Protein 5MAL (pdb70)

CATH classification: 3.40.50.1110

Sequence (468 aa):
ATDYVALGDSYSSGVGAGSYDSSSGSCKRSTKSYPALWAASHTGTRFNFTACSGARTGDVLAKQLTPVNSGTDLVSITIGGNDAGFADTMTTCNLQGESACLARIAKARAYIQQTLPAQLDQVYDAIDSSRAPAAQQVVVLGYPRFYKLGGSCAVGLSEKSRAAINAAADDINAVTAKRAADHGFAFGDVNTTFAGHELCSGAPWLHSVTLPVENSYHPTANGQSKGYLPVLNSATATDYVALGDSYSSGVGAGSYDSSSGSCKRSTKSYPALWAASHTGTRFNFTACSGARTGDVLAKQLTPVNSGTDLVSITIGGNDAGFADTMTTCNLQGESACLARIAKARAYIQQTLPAQLDQVYDAIDSRAPAAQQVVVLGYPRFYKLGGSCAVGLSEKSRAAINAAADDINAVTAKRAADHGFAFGDVNTTFAGHELCSGAPWLHSVTLPVENSYHPTANGQSKGYLPVLNSAT

Solvent-accessible surface area: 18014 Å² total; per-residue (Å²): 62,56,29,1,1,0,0,0,1,7,15,0,0,0,1,8,7,24,59,65,66,112,86,1,15,7,1,84,40,0,74,91,0,0,0,13,41,15,15,93,74,55,132,60,25,153,64,59,30,26,0,7,12,28,3,115,2,38,27,0,64,47,44,2,2,116,26,3,75,92,42,3,66,9,0,0,0,0,4,0,3,21,9,4,9,20,60,59,2,13,90,23,5,54,79,113,37,77,94,31,0,58,64,35,4,59,139,1,71,39,57,0,92,136,63,0,31,65,44,0,38,98,0,0,77,18,0,56,90,102,2,99,85,14,68,6,0,1,1,1,5,0,77,4,4,94,69,75,42,127,33,114,40,78,6,38,71,138,1,20,34,17,6,10,25,2,3,61,22,0,14,57,23,5,30,145,47,0,70,97,35,71,19,38,54,6,57,0,15,102,34,0,58,42,44,18,9,29,26,75,42,68,20,3,43,37,73,39,138,94,58,57,22,20,4,20,0,27,42,60,0,0,40,102,0,0,25,47,7,0,58,94,26,99,69,51,30,1,3,0,0,0,2,6,20,0,0,0,2,9,9,26,58,77,66,107,100,8,37,93,22,65,42,1,80,94,0,0,0,14,42,1,9,88,75,48,137,63,26,144,65,67,29,28,0,20,38,40,3,118,2,42,36,0,66,86,138,2,7,112,27,1,71,96,33,2,56,3,0,0,0,0,2,0,5,22,15,3,10,22,65,78,2,13,73,16,10,44,145,118,45,70,94,33,0,47,62,35,4,56,132,2,92,56,58,0,102,150,52,0,34,54,64,0,36,87,0,0,66,20,0,54,90,104,2,100,77,16,74,5,0,0,2,1,10,0,83,4,8,64,58,55,44,117,23,112,54,84,23,33,133,127,0,14,37,20,0,9,30,2,0,54,19,0,14,54,15,5,32,153,45,0,68,98,33,65,9,1,24,2,59,0,19,22,22,1,27,28,44,23,6,24,20,89,51,59,34,4,43,40,94,49,149,72,112,83,18,24,7,26,0,27,44,72,0,0,27,106,0,0,26,25,2,0,31,16,16,84

Organism: Streptomyces rimosus (NCBI:txid1927)

Structure (mmCIF, N/CA/C/O backbone):
data_5MAL
#
_entry.id   5MAL
#
_cell.length_a   38.090
_cell.length_b   78.690
_cell.length_c   56.560
_cell.angle_alpha   90.000
_cell.angle_beta   104.490
_cell.angle_gamma   90.000
#
_symmetry.space_group_name_H-M   'P 1 21 1'
#
loop_
_entity.id
_entity.type
_entity.pdbx_description
1 polymer Lipase
2 water water
#
loop_
_atom_site.group_PDB
_atom_site.id
_atom_site.type_symbol
_atom_site.label_atom_id
_atom_site.label_alt_id
_atom_site.label_comp_id
_atom_site.label_asym_id
_atom_site.label_entity_id
_atom_site.label_seq_id
_atom_site.pdbx_PDB_ins_code
_atom_site.Cartn_x
_atom_site.Cartn_y
_atom_site.Cartn_z
_atom_site.occupancy
_atom_site.B_iso_or_equiv
_atom_site.auth_seq_id
_atom_site.auth_comp_id
_atom_site.auth_asym_id
_atom_site.auth_atom_id
_atom_site.pdbx_PDB_model_num
ATOM 1 N N . ALA A 1 1 ? -42.423 -7.084 16.726 1.00 34.43 1 ALA A N 1
ATOM 2 C CA . ALA A 1 1 ? -41.433 -6.124 16.254 1.00 42.25 1 ALA A CA 1
ATOM 3 C C . ALA A 1 1 ? -40.045 -6.713 16.440 1.00 43.20 1 ALA A C 1
ATOM 4 O O . ALA A 1 1 ? -39.681 -7.653 15.734 1.00 50.04 1 ALA A O 1
ATOM 6 N N . THR A 1 2 ? -39.279 -6.094 17.343 1.00 40.90 2 THR A N 1
ATOM 7 C CA . THR A 1 2 ? -38.207 -6.726 18.120 1.00 30.72 2 THR A CA 1
ATOM 8 C C . THR A 1 2 ? -37.462 -5.750 18.995 1.00 17.37 2 THR A C 1
ATOM 9 O O . THR A 1 2 ? -38.089 -5.083 19.809 1.00 20.93 2 THR A O 1
ATOM 13 N N . ASP A 1 3 ? -36.133 -5.732 18.894 1.00 16.69 3 ASP A N 1
ATOM 14 C CA . ASP A 1 3 ? -35.331 -5.059 19.910 1.00 10.85 3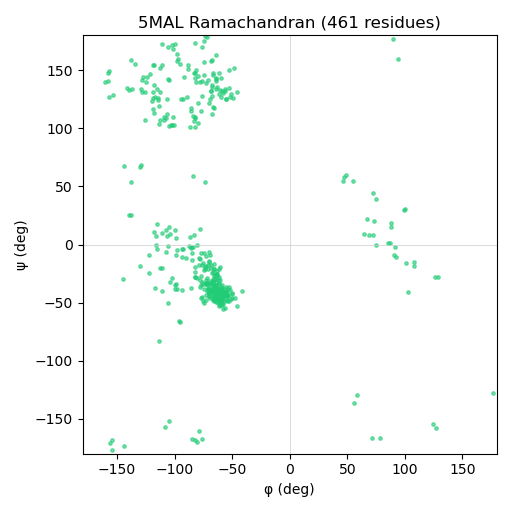 ASP A CA 1
ATOM 15 C C . ASP A 1 3 ? -35.268 -3.585 19.612 1.00 11.88 3 ASP A C 1
ATOM 16 O O . ASP A 1 3 ? -34.581 -3.151 18.702 1.00 11.60 3 ASP A O 1
ATOM 21 N N . TYR A 1 4 ? -36.009 -2.842 20.413 1.00 8.10 4 TYR A N 1
ATOM 22 C CA . TYR A 1 4 ? -36.158 -1.409 20.272 1.00 8.16 4 TYR A CA 1
ATOM 23 C C . TYR A 1 4 ? -35.508 -0.752 21.475 1.00 9.44 4 TYR A C 1
ATOM 24 O O . TYR A 1 4 ? -35.895 -1.015 22.613 1.00 9.82 4 TYR A O 1
ATOM 33 N N . VAL A 1 5 ? -34.494 0.070 21.237 1.00 8.01 5 VAL A N 1
ATOM 34 C CA . VAL A 1 5 ? -33.974 0.891 22.325 1.00 8.83 5 VAL A CA 1
ATOM 35 C C . VAL A 1 5 ? -34.396 2.331 22.122 1.00 9.51 5 VAL A C 1
ATOM 36 O O . VAL A 1 5 ? -34.131 2.924 21.074 1.00 8.04 5 VAL A O 1
ATOM 40 N N . ALA A 1 6 ? -35.045 2.892 23.133 1.00 9.01 6 ALA A N 1
ATOM 41 C CA . ALA A 1 6 ? -35.475 4.280 23.063 1.00 4.79 6 ALA A CA 1
ATOM 42 C C . ALA A 1 6 ? -34.640 5.125 24.010 1.00 7.60 6 ALA A C 1
ATOM 43 O O . ALA A 1 6 ? -34.754 5.025 25.227 1.00 7.25 6 ALA A O 1
ATOM 45 N N . LEU A 1 7 ? -33.800 5.957 23.411 1.00 6.44 7 LEU A N 1
ATOM 46 C CA . LEU A 1 7 ? -32.868 6.825 24.116 1.00 8.07 7 LEU A CA 1
ATOM 47 C C . LEU A 1 7 ? -33.371 8.239 24.175 1.00 7.78 7 LEU A C 1
ATOM 48 O O . LEU A 1 7 ? -34.280 8.618 23.443 1.00 9.04 7 LEU A O 1
ATOM 53 N N . GLY A 1 8 ? -32.723 9.041 25.003 1.00 6.83 8 GLY A N 1
ATOM 54 C CA . GLY A 1 8 ? -32.909 10.466 24.898 1.00 8.57 8 GLY A CA 1
ATOM 55 C C . GLY A 1 8 ? -33.306 11.160 26.169 1.00 10.78 8 GLY A C 1
ATOM 56 O O . GLY A 1 8 ? -33.069 10.649 27.274 1.00 8.53 8 GLY A O 1
ATOM 57 N N . ASP A 1 9 ? -33.907 12.339 25.997 1.00 8.38 9 ASP A N 1
ATOM 58 C CA . ASP A 1 9 ? -34.239 13.201 27.117 1.00 8.77 9 ASP A CA 1
ATOM 59 C C . ASP A 1 9 ? -35.723 13.140 27.390 1.00 7.70 9 ASP A C 1
ATOM 60 O O . ASP A 1 9 ? -36.359 12.142 27.101 1.00 8.54 9 ASP A O 1
ATOM 65 N N . SER A 1 10 ? -36.267 14.220 27.932 1.00 7.46 10 SER A N 1
ATOM 66 C CA . SER A 1 10 ? -37.617 14.203 28.450 1.00 8.35 10 SER A CA 1
ATOM 67 C C . SER A 1 10 ? -38.645 14.179 27.329 1.00 9.16 10 SER A C 1
ATOM 68 O O . SER A 1 10 ? -39.797 13.811 27.551 1.00 8.64 10 SER A O 1
ATOM 71 N N . TYR A 1 11 ? -38.247 14.602 26.131 1.00 7.43 11 TYR A N 1
ATOM 72 C CA . TYR A 1 11 ? -39.201 14.574 25.013 1.00 6.17 11 TYR A CA 1
ATOM 73 C C . TYR A 1 11 ? -39.407 13.145 24.551 1.00 7.57 11 TYR A C 1
ATOM 74 O O . TYR A 1 11 ? -40.397 12.833 23.880 1.00 7.67 11 TYR A O 1
ATOM 83 N N . SER A 1 12 ? -38.461 12.281 24.899 1.00 6.47 12 SER A N 1
ATOM 84 C CA . SER A 1 12 ? -38.581 10.877 24.545 1.00 6.49 12 SER A CA 1
ATOM 85 C C . SER A 1 12 ? -39.120 10.099 25.721 1.00 5.63 12 SER A C 1
ATOM 86 O O . SER A 1 12 ? -39.885 9.162 25.537 1.00 8.69 12 SER A O 1
ATOM 89 N N . SER A 1 13 ? -38.693 10.459 26.926 1.00 7.80 13 SER A N 1
ATOM 90 C CA . SER A 1 13 ? -39.193 9.754 28.106 1.00 8.69 13 SER A CA 1
ATOM 91 C C . SER A 1 13 ? -40.669 10.059 28.276 1.00 6.83 13 SER A C 1
ATOM 92 O O . SER A 1 13 ? -41.429 9.211 28.725 1.00 8.05 13 SER A O 1
ATOM 95 N N . GLY A 1 14 ? -41.070 11.268 27.905 1.00 8.44 14 GLY A N 1
ATOM 96 C CA . GLY A 1 14 ? -42.474 11.633 27.939 1.00 7.57 14 GLY A CA 1
ATOM 97 C C . GLY A 1 14 ? -42.890 12.427 29.160 1.00 10.22 14 GLY A C 1
ATOM 98 O O . GLY A 1 14 ? -44.025 12.332 29.601 1.00 10.10 14 GLY A O 1
ATOM 99 N N . VAL A 1 15 ? -41.969 13.196 29.720 1.00 9.94 15 VAL A N 1
ATOM 100 C CA . VAL A 1 15 ? -42.326 14.167 30.746 1.00 11.62 15 VAL A CA 1
ATOM 101 C C . VAL A 1 15 ? -43.463 15.008 30.198 1.00 11.36 15 VAL A C 1
ATOM 102 O O . VAL A 1 15 ? -43.373 15.510 29.086 1.00 11.87 15 VAL A O 1
ATOM 106 N N . GLY A 1 16 ? -44.554 15.110 30.951 1.00 12.82 16 GLY A N 1
ATOM 107 C CA . GLY A 1 16 ? -45.714 15.847 30.479 1.00 12.34 16 GLY A CA 1
ATOM 108 C C . GLY A 1 16 ? -46.851 15.008 29.926 1.00 13.77 16 GLY A C 1
ATOM 109 O O . GLY A 1 16 ? -47.975 15.506 29.778 1.00 11.91 16 GLY A O 1
ATOM 110 N N . ALA A 1 17 ? -46.580 13.737 29.625 1.00 10.87 17 ALA A N 1
ATOM 111 C CA . ALA A 1 17 ? -47.604 12.869 29.060 1.00 14.13 17 ALA A CA 1
ATOM 112 C C . ALA A 1 17 ? -48.239 11.978 30.118 1.00 10.95 17 ALA A C 1
ATOM 113 O O . ALA A 1 17 ? -49.225 11.301 29.844 1.00 18.43 17 ALA A O 1
ATOM 115 N N . GLY A 1 18 ? -47.664 11.977 31.318 1.00 12.97 18 GLY A N 1
ATOM 116 C CA . GLY A 1 18 ? -48.240 11.269 32.449 1.00 17.88 18 GLY A CA 1
ATOM 117 C C . GLY A 1 18 ? -48.011 9.774 32.466 1.00 17.79 18 GLY A C 1
ATOM 118 O O . GLY A 1 18 ? -47.170 9.263 31.734 1.00 15.55 18 GLY A O 1
ATOM 119 N N . SER A 1 19 ? -48.753 9.075 33.324 1.00 10.95 19 SER A N 1
ATOM 120 C CA . SER A 1 19 ? -48.697 7.610 33.380 1.00 13.46 19 SER A CA 1
ATOM 121 C C . SER A 1 19 ? -47.258 7.080 33.386 1.00 18.41 19 SER A C 1
ATOM 122 O O . SER A 1 19 ? -46.886 6.272 32.536 1.00 17.47 19 SER A O 1
ATOM 125 N N . TYR A 1 20 ? -46.454 7.551 34.335 1.00 16.60 20 TYR A N 1
ATOM 126 C CA . TYR A 1 20 ? -45.040 7.177 34.373 1.00 14.89 20 TYR A CA 1
ATOM 127 C C . TYR A 1 20 ? -44.806 5.807 34.971 1.00 17.71 20 TYR A C 1
ATOM 128 O O . TYR A 1 20 ? -45.513 5.365 35.878 1.00 16.87 20 TYR A O 1
ATOM 137 N N . ASP A 1 21 ? -43.808 5.128 34.429 1.00 17.07 21 ASP A N 1
ATOM 138 C CA . ASP A 1 21 ? -43.342 3.881 34.999 1.00 19.00 21 ASP A CA 1
ATOM 139 C C . ASP A 1 21 ? -42.663 4.200 36.330 1.00 18.96 21 ASP A C 1
ATOM 140 O O . ASP A 1 21 ? -41.774 5.044 36.384 1.00 23.18 21 ASP A O 1
ATOM 145 N N . SER A 1 22 ? -43.090 3.558 37.414 1.00 22.09 22 SER A N 1
ATOM 146 C CA . SER A 1 22 ? -42.529 3.924 38.713 1.00 21.33 22 SER A CA 1
ATOM 147 C C . SER A 1 22 ? -41.042 3.574 38.828 1.00 27.71 22 SER A C 1
ATOM 148 O O . SER A 1 22 ? -40.290 4.287 39.491 1.00 29.96 22 SER A O 1
ATOM 151 N N . SER A 1 23 ? -40.608 2.507 38.159 1.00 21.50 23 SER A N 1
ATOM 152 C CA . SER A 1 23 ? -39.211 2.068 38.261 1.00 25.94 23 SER A CA 1
ATOM 153 C C . SER A 1 23 ? -38.212 2.998 37.567 1.00 26.70 23 SER A C 1
ATOM 154 O O . SER A 1 23 ? -37.007 2.935 37.828 1.00 25.29 23 SER A O 1
ATOM 157 N N . SER A 1 24 ? -38.696 3.855 36.679 1.00 20.08 24 SER A N 1
ATOM 158 C CA . SER A 1 24 ? -37.793 4.728 35.931 1.00 18.33 24 SER A CA 1
ATOM 159 C C . SER A 1 24 ? -37.265 5.861 36.808 1.00 14.27 24 SER A C 1
ATOM 160 O O . SER A 1 24 ? -36.392 6.606 36.408 1.00 14.73 24 SER A O 1
ATOM 163 N N . GLY A 1 25 ? -37.795 5.978 38.016 1.00 21.80 25 GLY A N 1
ATOM 164 C CA . GLY A 1 25 ? -37.359 7.028 38.914 1.00 16.29 25 GLY A CA 1
ATOM 165 C C . GLY A 1 25 ? -37.509 8.398 38.291 1.00 18.09 25 GLY A C 1
ATOM 166 O O . GLY A 1 25 ? -38.506 8.703 37.631 1.00 21.72 25 GLY A O 1
ATOM 167 N N . SER A 1 26 ? -36.488 9.220 38.460 1.00 13.97 26 SER A N 1
ATOM 168 C CA . SER A 1 26 ? -36.548 10.590 37.993 1.00 16.41 26 SER A CA 1
ATOM 169 C C . SER A 1 26 ? -36.514 10.680 36.466 1.00 22.07 26 SER A C 1
ATOM 170 O O . SER A 1 26 ? -36.667 11.761 35.907 1.00 22.03 26 SER A O 1
ATOM 173 N N . CYS A 1 27 ? -36.310 9.551 35.794 1.00 20.97 27 CYS A N 1
ATOM 174 C CA . CYS A 1 27 ? -36.290 9.553 34.335 1.00 17.80 27 CYS A CA 1
ATOM 175 C C . CYS A 1 27 ? -37.651 9.923 33.767 1.00 14.02 27 CYS A C 1
ATOM 176 O O . CYS A 1 27 ? -37.733 10.445 32.661 1.00 15.00 27 CYS A O 1
ATOM 179 N N . LYS A 1 28 ? -38.711 9.654 34.535 1.00 12.13 28 LYS A N 1
ATOM 180 C CA . LYS A 1 28 ? -40.065 10.004 34.151 1.00 14.19 28 LYS A CA 1
ATOM 181 C C . LYS A 1 28 ? -40.401 9.420 32.783 1.00 16.11 28 LYS A C 1
ATOM 182 O O . LYS A 1 28 ? -40.777 10.133 31.867 1.00 11.82 28 LYS A O 1
ATOM 188 N N . ARG A 1 29 ? -40.231 8.114 32.646 1.00 13.46 29 ARG A N 1
ATOM 189 C CA . ARG A 1 29 ? -40.621 7.437 31.420 1.00 12.21 29 ARG A CA 1
ATOM 190 C C . ARG A 1 29 ? -42.106 7.122 31.417 1.00 14.89 29 ARG A C 1
ATOM 191 O O . ARG A 1 29 ? -42.580 6.234 32.125 1.00 16.27 29 ARG A O 1
ATOM 199 N N . SER A 1 30 ? -42.819 7.860 30.580 1.00 10.97 30 SER A N 1
ATOM 200 C CA . SER A 1 30 ? -44.257 7.766 30.473 1.00 12.64 30 SER A CA 1
ATOM 201 C C . SER A 1 30 ? -44.704 6.604 29.609 1.00 15.52 30 SER A C 1
ATOM 202 O O . SER A 1 30 ? -44.112 6.354 28.562 1.00 12.53 30 SER A O 1
ATOM 205 N N . THR A 1 31 ? -45.763 5.909 30.017 1.00 11.30 31 THR A N 1
ATOM 206 C CA . THR A 1 31 ? -46.337 4.879 29.159 1.00 10.29 31 THR A CA 1
ATOM 207 C C . THR A 1 31 ? -47.087 5.504 27.985 1.00 11.36 31 THR A C 1
ATOM 208 O O . THR A 1 31 ? -47.481 4.803 27.043 1.00 13.44 31 THR A O 1
ATOM 212 N N . LYS A 1 32 ? -47.278 6.820 28.036 1.00 8.89 32 LYS A N 1
ATOM 213 C CA . LYS A 1 32 ? -47.913 7.528 26.934 1.00 11.53 32 LYS A CA 1
ATOM 214 C C . LYS A 1 32 ? -46.891 8.301 26.107 1.00 12.79 32 LYS A C 1
ATOM 215 O O . LYS A 1 32 ? -47.254 9.086 25.234 1.00 10.63 32 LYS A O 1
ATOM 221 N N . SER A 1 33 ? -45.615 8.071 26.386 1.00 10.89 33 SER A N 1
ATOM 222 C CA . SER A 1 33 ? -44.533 8.608 25.558 1.00 7.85 33 SER A CA 1
ATOM 223 C C . SER A 1 33 ? -44.521 7.940 24.191 1.00 9.81 33 SER A C 1
ATOM 224 O O . SER A 1 33 ? -45.011 6.814 24.047 1.00 11.25 33 SER A O 1
ATOM 227 N N . TYR A 1 34 ? -43.936 8.580 23.178 1.00 5.93 34 TYR A N 1
ATOM 228 C CA . TYR A 1 34 ? -44.027 7.931 21.870 1.00 8.35 34 TYR A CA 1
ATOM 229 C C . TYR A 1 34 ? -43.289 6.574 21.861 1.00 6.75 34 TYR A C 1
ATOM 230 O O . TYR A 1 34 ? -43.764 5.648 21.229 1.00 8.96 34 TYR A O 1
ATOM 239 N N . PRO A 1 35 ? -42.155 6.426 22.596 1.00 8.24 35 PRO A N 1
ATOM 240 C CA . PRO A 1 35 ? -41.587 5.078 22.522 1.00 7.88 35 PRO A CA 1
ATOM 241 C C . PRO A 1 35 ? -42.460 4.020 23.169 1.00 8.08 35 PRO A C 1
ATOM 242 O O . PRO A 1 35 ? -42.578 2.930 22.627 1.00 8.11 35 PRO A O 1
ATOM 246 N N . ALA A 1 36 ? -43.062 4.335 24.306 1.00 8.23 36 ALA A N 1
ATOM 247 C CA . ALA A 1 36 ? -43.920 3.365 24.972 1.00 9.94 36 ALA A CA 1
ATOM 248 C C . ALA A 1 36 ? -45.148 3.059 24.111 1.00 10.08 36 ALA A C 1
ATOM 249 O O . ALA A 1 36 ? -45.578 1.911 24.010 1.00 10.92 36 ALA A O 1
ATOM 251 N N . LEU A 1 37 ? -45.713 4.085 23.483 1.00 9.27 37 LEU A N 1
ATOM 252 C CA . LEU A 1 37 ? -46.837 3.872 22.578 1.00 11.24 37 LEU A CA 1
ATOM 253 C C . LEU A 1 37 ? -46.443 3.010 21.382 1.00 12.80 37 LEU A C 1
ATOM 254 O O . LEU A 1 37 ? -47.213 2.152 20.925 1.00 11.79 37 LEU A O 1
ATOM 259 N N . TRP A 1 38 ? -45.253 3.257 20.853 1.00 8.99 38 TRP A N 1
ATOM 260 C CA . TRP A 1 38 ? -44.770 2.460 19.748 1.00 10.09 38 TRP A CA 1
ATOM 261 C C . TRP A 1 38 ? -44.629 1.005 20.184 1.00 10.52 38 TRP A C 1
ATOM 262 O O . TRP A 1 38 ? -45.106 0.104 19.510 1.00 12.21 38 TRP A O 1
ATOM 273 N N . ALA A 1 39 ? -43.988 0.773 21.322 1.00 8.91 39 ALA A N 1
ATOM 274 C CA . ALA A 1 39 ? -43.740 -0.596 21.741 1.00 10.42 39 ALA A CA 1
ATOM 275 C C . ALA A 1 39 ? -45.078 -1.302 21.989 1.00 13.31 39 ALA A C 1
ATOM 276 O O . ALA A 1 39 ? -45.267 -2.457 21.594 1.00 15.66 39 ALA A O 1
ATOM 278 N N . ALA A 1 40 ? -46.021 -0.578 22.584 1.00 13.36 40 ALA A N 1
ATOM 279 C CA . ALA A 1 40 ? -47.311 -1.159 22.946 1.00 18.05 40 ALA A CA 1
ATOM 280 C C . ALA A 1 40 ? -48.179 -1.473 21.729 1.00 21.57 40 ALA A C 1
ATOM 281 O O . ALA A 1 40 ? -49.168 -2.199 21.842 1.00 25.01 40 ALA A O 1
ATOM 283 N N . SER A 1 41 ? -47.811 -0.933 20.573 1.00 11.80 41 SER A N 1
ATOM 284 C CA . SER A 1 41 ? -48.612 -1.107 19.364 1.00 16.40 41 SER A CA 1
ATOM 285 C C . SER A 1 41 ? -47.868 -1.882 18.287 1.00 17.59 41 SER A C 1
ATOM 286 O O . SER A 1 41 ? -48.342 -2.003 17.160 1.00 19.03 41 SER A O 1
ATOM 289 N N . HIS A 1 42 ? -46.698 -2.404 18.636 1.00 16.19 42 HIS A N 1
ATOM 290 C CA . HIS A 1 42 ? -45.966 -3.280 17.734 1.00 19.53 42 HIS A CA 1
ATOM 291 C C . HIS A 1 42 ? -45.668 -4.581 18.452 1.00 19.09 42 HIS A C 1
ATOM 292 O O . HIS A 1 42 ? -44.829 -4.637 19.349 1.00 17.93 42 HIS A O 1
ATOM 299 N N . THR A 1 43 ? -46.385 -5.624 18.053 1.00 21.52 43 THR A N 1
ATOM 300 C CA . THR A 1 43 ? -46.419 -6.861 18.810 1.00 15.16 43 THR A CA 1
ATOM 301 C C . THR A 1 43 ? -45.042 -7.487 18.917 1.00 18.95 43 THR A C 1
ATOM 302 O O . THR A 1 43 ? -44.336 -7.620 17.922 1.00 22.39 43 THR A O 1
ATOM 306 N N . GLY A 1 44 ? -44.646 -7.827 20.141 1.00 16.49 44 GLY A N 1
ATOM 307 C CA . GLY A 1 44 ? -43.405 -8.549 20.352 1.00 23.41 44 GLY A CA 1
ATOM 308 C C . GLY A 1 44 ? -42.184 -7.665 20.511 1.00 21.94 44 GLY A C 1
ATOM 309 O O . GLY A 1 44 ? -41.058 -8.143 20.436 1.00 19.25 44 GLY A O 1
ATOM 310 N N . THR A 1 45 ? -42.404 -6.376 20.743 1.00 17.62 45 THR A N 1
ATOM 311 C CA . THR A 1 45 ? -41.298 -5.453 20.944 1.00 18.17 45 THR A CA 1
ATOM 312 C C . THR A 1 45 ? -40.556 -5.752 22.232 1.00 15.17 45 THR A C 1
ATOM 313 O O . THR A 1 45 ? -41.127 -5.694 23.317 1.00 17.88 45 THR A O 1
ATOM 317 N N . ARG A 1 46 ? -39.283 -6.090 22.104 1.00 10.42 46 ARG A N 1
ATOM 318 C CA . ARG A 1 46 ? -38.407 -6.137 23.260 1.00 12.87 46 ARG A CA 1
ATOM 319 C C . ARG A 1 46 ? -37.961 -4.701 23.480 1.00 12.08 46 ARG A C 1
ATOM 320 O O . ARG A 1 46 ? -37.090 -4.189 22.783 1.00 13.73 46 ARG A O 1
ATOM 328 N N . PHE A 1 47 ? -38.598 -4.059 24.445 1.00 11.93 47 PHE A N 1
ATOM 329 C CA . PHE A 1 47 ? -38.559 -2.615 24.589 1.00 12.57 47 PHE A CA 1
ATOM 330 C C . PHE A 1 47 ? -37.610 -2.165 25.696 1.00 12.71 47 PHE A C 1
ATOM 331 O O . PHE A 1 47 ? -37.925 -2.235 26.882 1.00 15.47 47 PHE A O 1
ATOM 339 N N . ASN A 1 48 ? -36.442 -1.686 25.300 1.00 11.94 48 ASN A N 1
ATOM 340 C CA . ASN A 1 48 ? -35.496 -1.151 26.261 1.00 11.24 48 ASN A CA 1
ATOM 341 C C . ASN A 1 48 ? -35.540 0.371 26.278 1.00 12.16 48 ASN A C 1
ATOM 342 O O . ASN A 1 48 ? -34.992 1.039 25.400 1.00 9.95 48 ASN A O 1
ATOM 347 N N . PHE A 1 49 ? -36.200 0.897 27.302 1.00 7.63 49 PHE A N 1
ATOM 348 C CA . PHE A 1 49 ? -36.528 2.306 27.364 1.00 7.55 49 PHE A CA 1
ATOM 349 C C . PHE A 1 49 ? -35.604 2.971 28.355 1.00 10.41 49 PHE A C 1
ATOM 350 O O . PHE A 1 49 ? -35.812 2.841 29.563 1.00 10.86 49 PHE A O 1
ATOM 358 N N . THR A 1 50 ? -34.585 3.661 27.855 1.00 7.85 50 THR A N 1
ATOM 359 C CA . THR A 1 50 ? -33.576 4.238 28.735 1.00 10.18 50 THR A CA 1
ATOM 360 C C . THR A 1 50 ? -33.557 5.768 28.677 1.00 12.56 50 THR A C 1
ATOM 361 O O . THR A 1 50 ? -32.773 6.413 29.367 1.00 11.19 50 THR A O 1
ATOM 365 N N . ALA A 1 51 ? -34.420 6.347 27.852 1.00 10.29 51 ALA A N 1
ATOM 366 C CA . ALA A 1 51 ? -34.563 7.795 27.809 1.00 10.01 51 ALA A CA 1
ATOM 367 C C . ALA A 1 51 ? -34.816 8.328 29.212 1.00 9.16 51 ALA A C 1
ATOM 368 O O . ALA A 1 51 ? -35.405 7.641 30.045 1.00 10.01 51 ALA A O 1
ATOM 370 N N . CYS A 1 52 ? -34.389 9.550 29.476 1.00 10.02 52 CYS A N 1
ATOM 371 C CA . CYS A 1 52 ? -34.419 10.029 30.845 1.00 16.23 52 CYS A CA 1
ATOM 372 C C . CYS A 1 52 ? -34.537 11.534 30.900 1.00 10.57 52 CYS A C 1
ATOM 373 O O . CYS A 1 52 ? -33.792 12.252 30.251 1.00 11.78 52 CYS A O 1
ATOM 376 N N . SER A 1 53 ? -35.502 12.010 31.669 1.00 12.52 53 SER A N 1
ATOM 377 C CA . SER A 1 53 ? -35.657 13.441 31.852 1.00 12.24 53 SER A CA 1
ATOM 378 C C . SER A 1 53 ? -34.337 14.056 32.294 1.00 12.33 53 SER A C 1
ATOM 379 O O . SER A 1 53 ? -33.647 13.506 33.160 1.00 19.57 53 SER A O 1
ATOM 382 N N . GLY A 1 54 ? -33.974 15.172 31.682 1.00 12.14 54 GLY A N 1
ATOM 383 C CA . GLY A 1 54 ? -32.774 15.886 32.070 1.00 20.36 54 GLY A CA 1
ATOM 384 C C . GLY A 1 54 ? -31.530 15.459 31.322 1.00 19.41 54 GLY A C 1
ATOM 385 O O . GLY A 1 54 ? -30.486 16.103 31.446 1.00 19.42 54 GLY A O 1
ATOM 386 N N . ALA A 1 55 ? -31.638 14.379 30.548 1.00 11.10 55 ALA A N 1
ATOM 387 C CA . ALA A 1 55 ? -30.476 13.822 29.866 1.00 13.65 55 ALA A CA 1
ATOM 388 C C . ALA A 1 55 ? -29.816 14.774 28.890 1.00 16.55 55 ALA A C 1
ATOM 389 O O . ALA A 1 55 ? -30.466 15.422 28.063 1.00 13.63 55 ALA A O 1
ATOM 391 N N . ARG A 1 56 ? -28.493 14.838 29.001 1.00 12.61 56 ARG A N 1
ATOM 392 C CA . ARG A 1 56 ? -27.646 15.448 27.996 1.00 11.70 56 ARG A CA 1
ATOM 393 C C . ARG A 1 56 ? -27.019 14.324 27.206 1.00 13.66 56 ARG A C 1
ATOM 394 O O . ARG A 1 56 ? -27.125 13.163 27.606 1.00 15.72 56 ARG A O 1
ATOM 402 N N . THR A 1 57 ? -26.335 14.667 26.117 1.00 13.85 57 THR A N 1
ATOM 403 C CA . THR A 1 57 ? -25.612 13.673 25.331 1.00 16.20 57 THR A CA 1
ATOM 404 C C . THR A 1 57 ? -24.675 12.843 26.217 1.00 17.72 57 THR A C 1
ATOM 405 O O . THR A 1 57 ? -24.523 11.644 26.005 1.00 16.11 57 THR A O 1
ATOM 409 N N . GLY A 1 58 ? -24.073 13.489 27.213 1.00 14.28 58 GLY A N 1
ATOM 410 C CA . GLY A 1 58 ? -23.162 12.824 28.133 1.00 14.17 58 GLY A CA 1
ATOM 411 C C . GLY A 1 58 ? -23.861 11.803 29.009 1.00 20.39 58 GLY A C 1
ATOM 412 O O . GLY A 1 58 ? -23.296 10.770 29.375 1.00 17.09 58 GLY A O 1
ATOM 413 N N . ASP A 1 59 ? -25.109 12.095 29.348 1.00 17.90 59 ASP A N 1
ATOM 414 C CA . ASP A 1 59 ? -25.915 11.181 30.138 1.00 17.02 59 ASP A CA 1
ATOM 415 C C . ASP A 1 59 ? -26.329 9.991 29.291 1.00 16.03 59 ASP A C 1
ATOM 416 O O . ASP A 1 59 ? -26.442 8.875 29.789 1.00 16.17 59 ASP A O 1
ATOM 421 N N . VAL A 1 60 ? -26.556 10.235 28.006 1.00 14.47 60 VAL A N 1
ATOM 422 C CA . VAL A 1 60 ? -26.885 9.143 27.109 1.00 15.15 60 VAL A CA 1
ATOM 423 C C . VAL A 1 60 ? -25.694 8.182 27.076 1.00 13.09 60 VAL A C 1
ATOM 424 O O . VAL A 1 60 ? -25.859 6.964 27.190 1.00 17.10 60 VAL A O 1
ATOM 428 N N . LEU A 1 61 ? -24.497 8.746 26.975 1.00 13.99 61 LEU A N 1
ATOM 429 C CA . LEU A 1 61 ? -23.268 7.945 26.949 1.00 16.77 61 LEU A CA 1
ATOM 430 C C . LEU A 1 61 ? -23.045 7.183 28.256 1.00 20.21 61 LEU A C 1
ATOM 431 O O . LEU A 1 61 ? -22.661 6.013 28.249 1.00 19.93 61 LEU A O 1
ATOM 436 N N . ALA A 1 62 ? -23.313 7.838 29.380 1.00 19.80 62 ALA A N 1
ATOM 437 C CA . ALA A 1 62 ? -23.013 7.252 30.686 1.00 19.45 62 ALA A CA 1
ATOM 438 C C . ALA A 1 62 ? -24.066 6.280 31.212 1.00 23.32 62 ALA A C 1
ATOM 439 O O . ALA A 1 62 ? -23.743 5.383 31.981 1.00 22.80 62 ALA A O 1
ATOM 441 N N . LYS A 1 63 ? -25.324 6.459 30.820 1.00 19.27 63 LYS A N 1
ATOM 442 C CA . LYS A 1 63 ? -26.403 5.764 31.503 1.00 18.75 63 LYS A CA 1
ATOM 443 C C . LYS A 1 63 ? -27.365 5.033 30.573 1.00 22.99 63 LYS A C 1
ATOM 444 O O . LYS A 1 63 ? -28.116 4.175 31.037 1.00 27.53 63 LYS A O 1
ATOM 450 N N . GLN A 1 64 ? -27.370 5.382 29.285 1.00 13.99 64 GLN A N 1
ATOM 451 C CA . GLN A 1 64 ? -28.481 4.967 28.410 1.00 12.78 64 GLN A CA 1
ATOM 452 C C . GLN A 1 64 ? -28.164 3.960 27.308 1.00 14.72 64 GLN A C 1
ATOM 453 O O . GLN A 1 64 ? -29.073 3.321 26.774 1.00 11.88 64 GLN A O 1
ATOM 459 N N . LEU A 1 65 ? -26.899 3.830 26.934 1.00 16.29 65 LEU A N 1
ATOM 460 C CA . LEU A 1 65 ? -26.587 2.987 25.783 1.00 11.91 65 LEU A CA 1
ATOM 461 C C . LEU A 1 65 ? -26.427 1.513 26.143 1.00 11.85 65 LEU A C 1
ATOM 462 O O . LEU A 1 65 ? -26.218 0.679 25.262 1.00 16.35 65 LEU A O 1
ATOM 467 N N . THR A 1 66 ? -26.545 1.186 27.426 1.00 13.96 66 THR A N 1
ATOM 468 C CA . THR A 1 66 ? -26.314 -0.182 27.890 1.00 14.80 66 THR A CA 1
ATOM 469 C C . THR A 1 66 ? -27.021 -1.284 27.064 1.00 19.86 66 THR A C 1
ATOM 470 O O . THR A 1 66 ? -26.379 -2.270 26.689 1.00 15.46 66 THR A O 1
ATOM 474 N N . PRO A 1 67 ? -28.319 -1.113 26.741 1.00 12.77 67 PRO A N 1
ATOM 475 C CA . PRO A 1 67 ? -28.978 -2.177 25.971 1.00 10.03 67 PRO A CA 1
ATOM 476 C C . PRO A 1 67 ? -28.817 -2.068 24.456 1.00 13.96 67 PRO A C 1
ATOM 477 O O . PRO A 1 67 ? -29.444 -2.834 23.713 1.00 12.91 67 PRO A O 1
ATOM 481 N N . VAL A 1 68 ? -28.010 -1.120 23.997 1.00 10.71 68 VAL A N 1
ATOM 482 C CA . VAL A 1 68 ? -27.779 -0.959 22.570 1.00 10.56 68 VAL A CA 1
ATOM 483 C C . VAL A 1 68 ? -26.659 -1.898 22.159 1.00 11.12 68 VAL A C 1
ATOM 484 O O . VAL A 1 68 ? -25.541 -1.766 22.632 1.00 12.29 68 VAL A O 1
ATOM 488 N N . ASN A 1 69 ? -26.955 -2.851 21.290 1.00 14.28 69 ASN A N 1
ATOM 489 C CA . ASN A 1 69 ? -25.950 -3.834 20.911 1.00 11.01 69 ASN A CA 1
ATOM 490 C C . ASN A 1 69 ? -26.276 -4.422 19.544 1.00 12.59 69 ASN A C 1
ATOM 491 O O . ASN A 1 69 ? -27.163 -3.925 18.845 1.00 9.48 69 ASN A O 1
ATOM 496 N N . SER A 1 70 ? -25.558 -5.467 19.142 1.00 13.85 70 SER A N 1
ATOM 497 C CA . SER A 1 70 ? -25.727 -5.967 17.784 1.00 13.16 70 SER A CA 1
ATOM 498 C C . SER A 1 70 ? -27.143 -6.489 17.541 1.00 13.63 70 SER A C 1
ATOM 499 O O . SER A 1 70 ? -27.613 -6.519 16.406 1.00 16.66 70 SER A O 1
ATOM 502 N N . GLY A 1 71 ? -27.835 -6.857 18.610 1.00 11.72 71 GLY A N 1
ATOM 503 C CA . GLY A 1 71 ? -29.195 -7.353 18.484 1.00 15.39 71 GLY A CA 1
ATOM 504 C C . GLY A 1 71 ? -30.252 -6.282 18.284 1.00 13.59 71 GLY A C 1
ATOM 505 O O . GLY A 1 71 ? -31.391 -6.583 17.944 1.00 9.29 71 GLY A O 1
ATOM 506 N N . THR A 1 72 ? -29.882 -5.023 18.478 1.00 11.68 72 THR A N 1
ATOM 507 C CA . THR A 1 72 ? -30.861 -3.944 18.400 1.00 8.45 72 THR A CA 1
ATOM 508 C C . THR A 1 72 ? -31.355 -3.753 16.972 1.00 12.04 72 THR A C 1
ATOM 509 O O . THR A 1 72 ? -30.548 -3.691 16.036 1.00 11.13 72 THR A O 1
ATOM 513 N N . ASP A 1 73 ? -32.677 -3.666 16.819 1.00 9.96 73 ASP A N 1
ATOM 514 C CA . ASP A 1 73 ? -33.318 -3.480 15.510 1.00 10.95 73 ASP A CA 1
ATOM 515 C C . ASP A 1 73 ? -33.700 -2.037 15.252 1.00 11.97 73 ASP A C 1
ATOM 516 O O . ASP A 1 73 ? -33.726 -1.575 14.106 1.00 14.83 73 ASP A O 1
ATOM 521 N N . LEU A 1 74 ? -34.079 -1.355 16.324 1.00 8.53 74 LEU A N 1
ATOM 522 C CA . LEU A 1 74 ? -34.568 0.012 16.216 1.00 8.26 74 LEU A CA 1
ATOM 523 C C . LEU A 1 74 ? -34.016 0.850 17.351 1.00 7.29 74 LEU A C 1
ATOM 524 O O . LEU A 1 74 ? -34.013 0.422 18.502 1.00 7.70 74 LEU A O 1
ATOM 529 N N . VAL A 1 75 ? -33.509 2.030 17.017 1.00 6.59 75 VAL A N 1
ATOM 530 C CA . VAL A 1 75 ? -33.110 2.985 18.028 1.00 7.23 75 VAL A CA 1
ATOM 531 C C . VAL A 1 75 ? -33.821 4.300 17.742 1.00 8.19 75 VAL A C 1
ATOM 532 O O . VAL A 1 75 ? -33.824 4.775 16.607 1.00 9.36 75 VAL A O 1
ATOM 536 N N . SER A 1 76 ? -34.441 4.877 18.760 1.00 6.44 76 SER A N 1
ATOM 537 C CA . SER A 1 76 ? -34.971 6.227 18.618 1.00 6.71 76 SER A CA 1
ATOM 538 C C . SER A 1 76 ? -34.274 7.146 19.604 1.00 4.50 76 SER A C 1
ATOM 539 O O . SER A 1 76 ? -33.810 6.710 20.657 1.00 6.33 76 SER A O 1
ATOM 542 N N . ILE A 1 77 ? -34.223 8.433 19.288 1.00 5.41 77 ILE A N 1
ATOM 543 C CA . ILE A 1 77 ? -33.618 9.359 20.228 1.00 8.39 77 ILE A CA 1
ATOM 544 C C . ILE A 1 77 ? -34.053 10.790 19.973 1.00 7.82 77 ILE A C 1
ATOM 545 O O . ILE A 1 77 ? -34.231 11.194 18.827 1.00 6.79 77 ILE A O 1
ATOM 550 N N . THR A 1 78 ? -34.300 11.516 21.059 1.00 5.59 78 THR A N 1
ATOM 551 C CA . THR A 1 78 ? -34.279 12.973 21.056 1.00 4.71 78 THR A CA 1
ATOM 552 C C . THR A 1 78 ? -33.198 13.334 22.062 1.00 6.06 78 THR A C 1
ATOM 553 O O . THR A 1 78 ? -33.226 12.869 23.182 1.00 7.64 78 THR A O 1
ATOM 557 N N . ILE A 1 79 ? -32.194 14.095 21.648 1.00 7.85 79 ILE A N 1
ATOM 558 C CA . ILE A 1 79 ? -31.177 14.535 22.601 1.00 8.41 79 ILE A CA 1
ATOM 559 C C . ILE A 1 79 ? -30.512 15.774 22.060 1.00 8.04 79 ILE A C 1
ATOM 560 O O . ILE A 1 79 ? -30.439 15.967 20.846 1.00 10.48 79 ILE A O 1
ATOM 565 N N . GLY A 1 80 ? -30.067 16.637 22.966 1.00 8.29 80 GLY A N 1
ATOM 566 C CA . GLY A 1 80 ? -29.389 17.852 22.560 1.00 10.74 80 GLY A CA 1
ATOM 567 C C . GLY A 1 80 ? -30.004 19.102 23.144 1.00 10.20 80 GLY A C 1
ATOM 568 O O . GLY A 1 80 ? -29.318 20.106 23.325 1.00 15.72 80 GLY A O 1
ATOM 569 N N . GLY A 1 81 ? -31.295 19.048 23.434 1.00 10.02 81 GLY A N 1
ATOM 570 C CA . GLY A 1 81 ? -31.966 20.184 24.035 1.00 12.98 81 GLY A CA 1
ATOM 571 C C . GLY A 1 81 ? -31.342 20.569 25.367 1.00 14.86 81 GLY A C 1
ATOM 572 O O . GLY A 1 81 ? -31.089 21.737 25.629 1.00 19.96 81 GLY A O 1
ATOM 573 N N . ASN A 1 82 ? -31.090 19.582 26.213 1.00 11.64 82 ASN A N 1
ATOM 574 C CA . ASN A 1 82 ? -30.543 19.864 27.534 1.00 11.38 82 ASN A CA 1
ATOM 575 C C . ASN A 1 82 ? -29.088 20.286 27.460 1.00 16.09 82 ASN A C 1
ATOM 576 O O . ASN A 1 82 ? -28.613 21.062 28.292 1.00 17.50 82 ASN A O 1
ATOM 581 N N . ASP A 1 83 ? -28.373 19.769 26.468 1.00 13.21 83 ASP A N 1
ATOM 582 C CA . ASP A 1 83 ? -27.003 20.203 26.232 1.00 15.20 83 ASP A CA 1
ATOM 583 C C . ASP A 1 83 ? -26.984 21.701 25.960 1.00 19.33 83 ASP A C 1
ATOM 584 O O . ASP A 1 83 ? -26.089 22.413 26.401 1.00 17.71 83 ASP A O 1
ATOM 589 N N . ALA A 1 84 ? -28.000 22.170 25.246 1.00 15.02 84 ALA A N 1
ATOM 590 C CA . ALA A 1 84 ? -28.082 23.568 24.867 1.00 17.54 84 ALA A CA 1
ATOM 591 C C . ALA A 1 84 ? -28.744 24.383 25.979 1.00 16.58 84 ALA A C 1
ATOM 592 O O . ALA A 1 84 ? -28.850 25.602 25.886 1.00 18.22 84 ALA A O 1
ATOM 594 N N . GLY A 1 85 ? -29.169 23.695 27.035 1.00 21.47 85 GLY A N 1
ATOM 595 C CA . GLY A 1 85 ? -29.777 24.334 28.190 1.00 23.84 85 GLY A CA 1
ATOM 596 C C . GLY A 1 85 ? -31.174 24.863 27.935 1.00 22.65 85 GLY A C 1
ATOM 597 O O . GLY A 1 85 ? -31.500 25.978 28.344 1.00 27.30 85 GLY A O 1
ATOM 598 N N . PHE A 1 86 ? -32.014 24.069 27.275 1.00 22.99 86 PHE A N 1
ATOM 599 C CA . PHE A 1 86 ? -33.362 24.517 26.932 1.00 21.61 86 PHE A CA 1
ATOM 600 C C . PHE A 1 86 ? -34.255 24.724 28.150 1.00 27.88 86 PHE A C 1
ATOM 601 O O . PHE A 1 86 ? -34.944 25.739 28.246 1.00 23.77 86 PHE A O 1
ATOM 609 N N . ALA A 1 87 ? -34.260 23.751 29.058 1.00 29.73 87 ALA A N 1
ATOM 610 C CA . ALA A 1 87 ? -35.059 23.848 30.276 1.00 27.05 87 ALA A CA 1
ATOM 611 C C . ALA A 1 87 ? -34.697 25.117 31.044 1.00 28.50 87 ALA A C 1
ATOM 612 O O . ALA A 1 87 ? -35.572 25.938 31.353 1.00 27.43 87 ALA A O 1
ATOM 614 N N . ASP A 1 88 ? -33.405 25.270 31.330 1.00 26.90 88 ASP A N 1
ATOM 615 C CA . ASP A 1 88 ? -32.870 26.460 31.984 1.00 28.90 88 ASP A CA 1
ATOM 616 C C . ASP A 1 88 ? -33.265 27.744 31.253 1.00 31.19 88 ASP A C 1
ATOM 617 O O . ASP A 1 88 ? -33.646 28.740 31.876 1.00 30.05 88 ASP A O 1
ATOM 622 N N . THR A 1 89 ? -33.151 27.716 29.929 1.00 20.58 89 THR A N 1
ATOM 623 C CA . THR A 1 89 ? -33.528 28.856 29.108 1.00 18.52 89 THR A CA 1
ATOM 624 C C . THR A 1 89 ? -35.002 29.229 29.264 1.00 20.95 89 THR A C 1
ATOM 625 O O . THR A 1 89 ? -35.344 30.401 29.460 1.00 20.41 89 THR A O 1
ATOM 629 N N . MET A 1 90 ? -35.874 28.233 29.168 1.00 20.70 90 MET A N 1
ATOM 630 C CA . MET A 1 90 ? -37.309 28.472 29.321 1.00 21.61 90 MET A CA 1
ATOM 631 C C . MET A 1 90 ? -37.617 29.062 30.684 1.00 21.34 90 MET A C 1
ATOM 632 O O . MET A 1 90 ? -38.415 29.982 30.799 1.00 21.20 90 MET A O 1
ATOM 637 N N . THR A 1 91 ? -36.978 28.527 31.717 1.00 19.48 91 THR A N 1
ATOM 638 C CA . THR A 1 91 ? -37.192 29.017 33.071 1.00 20.26 91 THR A CA 1
ATOM 639 C C . THR A 1 91 ? -36.792 30.485 33.192 1.00 20.71 91 THR A C 1
ATOM 640 O O . THR A 1 91 ? -37.543 31.313 33.736 1.00 22.82 91 THR A O 1
ATOM 644 N N . THR A 1 92 ? -35.619 30.802 32.657 1.00 18.35 92 THR A N 1
ATOM 645 C CA . THR A 1 92 ? -35.085 32.154 32.695 1.00 24.11 92 THR A CA 1
ATOM 646 C C . THR A 1 92 ? -36.020 33.097 31.964 1.00 17.41 92 THR A C 1
ATOM 647 O O . THR A 1 92 ? -36.318 34.192 32.440 1.00 18.21 92 THR A O 1
ATOM 651 N N . CYS A 1 93 ? -36.498 32.647 30.811 1.00 17.26 93 CYS A N 1
ATOM 652 C CA . CYS A 1 93 ? -37.372 33.452 29.970 1.00 18.34 93 CYS A CA 1
ATOM 653 C C . CYS A 1 93 ? -38.677 33.827 30.637 1.00 23.18 93 CYS A C 1
ATOM 654 O O . CYS A 1 93 ? -39.229 34.886 30.383 1.00 24.10 93 CYS A O 1
ATOM 657 N N . ASN A 1 94 ? -39.182 32.938 31.473 1.00 20.79 94 ASN A N 1
ATOM 658 C CA . ASN A 1 94 ? -40.474 33.170 32.065 1.00 20.63 94 ASN A CA 1
ATOM 659 C C . ASN A 1 94 ? -40.358 33.869 33.399 1.00 23.29 94 ASN A C 1
ATOM 660 O O . ASN A 1 94 ? -41.362 34.235 34.006 1.00 20.61 94 ASN A O 1
ATOM 665 N N . LEU A 1 95 ? -39.122 34.086 33.835 1.00 19.38 95 LEU A N 1
ATOM 666 C CA . LEU A 1 95 ? -38.891 34.765 35.099 1.00 18.44 95 LEU A CA 1
ATOM 667 C C . LEU A 1 95 ? -38.283 36.156 34.940 1.00 19.06 95 LEU A C 1
ATOM 668 O O . LEU A 1 95 ? -38.657 37.088 35.655 1.00 18.78 95 LEU A O 1
ATOM 673 N N . GLN A 1 96 ? -37.349 36.306 34.006 1.00 15.44 96 GLN A N 1
ATOM 674 C CA . GLN A 1 96 ? -36.523 37.513 33.977 1.00 14.67 96 GLN A CA 1
ATOM 675 C C . GLN A 1 96 ? -36.861 38.508 32.875 1.00 19.01 96 GLN A C 1
ATOM 676 O O . GLN A 1 96 ? -36.243 39.576 32.787 1.00 22.64 96 GLN A O 1
ATOM 682 N N . GLY A 1 97 ? -37.838 38.169 32.044 1.00 17.77 97 GLY A N 1
ATOM 683 C CA . GLY A 1 97 ? -38.297 39.094 31.028 1.00 20.63 97 GLY A CA 1
ATOM 684 C C . GLY A 1 97 ? -37.555 38.991 29.711 1.00 19.14 97 GLY A C 1
ATOM 685 O O . GLY A 1 97 ? -36.600 38.230 29.570 1.00 15.67 97 GLY A O 1
ATOM 686 N N . GLU A 1 98 ? -38.000 39.781 28.744 1.00 16.77 98 GLU A N 1
ATOM 687 C CA . GLU A 1 98 ? -37.607 39.587 27.367 1.00 14.86 98 GLU A CA 1
ATOM 688 C C . GLU A 1 98 ? -36.119 39.739 27.091 1.00 19.04 98 GLU A C 1
ATOM 689 O O . GLU A 1 98 ? -35.540 38.920 26.381 1.00 16.29 98 GLU A O 1
ATOM 695 N N . SER A 1 99 ? -35.507 40.793 27.620 1.00 20.52 99 SER A N 1
ATOM 696 C CA . SER A 1 99 ? -34.101 41.034 27.334 1.00 19.01 99 SER A CA 1
ATOM 697 C C . SER A 1 99 ? -33.256 39.859 27.811 1.00 15.64 99 SER A C 1
ATOM 698 O O . SER A 1 99 ? -32.467 39.310 27.040 1.00 15.78 99 SER A O 1
ATOM 701 N N . ALA A 1 100 ? -33.442 39.475 29.074 1.00 17.78 100 ALA A N 1
ATOM 702 C CA . ALA A 1 100 ? -32.736 38.326 29.634 1.00 15.99 100 ALA A CA 1
ATOM 703 C C . ALA A 1 100 ? -33.056 37.066 28.831 1.00 15.90 100 ALA A C 1
ATOM 704 O O . ALA A 1 100 ? -32.172 36.267 28.529 1.00 14.96 100 ALA A O 1
ATOM 706 N N . CYS A 1 101 ? -34.327 36.908 28.465 1.00 14.36 101 CYS A N 1
ATOM 707 C CA . CYS A 1 101 ? -34.750 35.764 27.667 1.00 13.82 101 CYS A CA 1
ATOM 708 C C . CYS A 1 101 ? -34.001 35.698 26.338 1.00 12.48 101 CYS A C 1
ATOM 709 O O . CYS A 1 101 ? -33.432 34.667 25.991 1.00 13.61 101 CYS A O 1
ATOM 712 N N . LEU A 1 102 ? -33.992 36.805 25.604 1.00 11.70 102 LEU A N 1
ATOM 713 C CA . LEU A 1 102 ? -33.355 36.834 24.295 1.00 13.59 102 LEU A CA 1
ATOM 714 C C . LEU A 1 102 ? -31.864 36.507 24.422 1.00 14.57 102 LEU A C 1
ATOM 715 O O . LEU A 1 102 ? -31.311 35.765 23.614 1.00 14.78 102 LEU A O 1
ATOM 720 N N . ALA A 1 103 ? -31.235 37.040 25.461 1.00 15.62 103 ALA A N 1
ATOM 721 C CA . ALA A 1 103 ? -29.820 36.777 25.730 1.00 14.66 103 ALA A CA 1
ATOM 722 C C . ALA A 1 103 ? -29.569 35.294 26.008 1.00 17.27 103 ALA A C 1
ATOM 723 O O . ALA A 1 103 ? -28.598 34.705 25.521 1.00 17.71 103 ALA A O 1
ATOM 725 N N . ARG A 1 104 ? -30.447 34.707 26.814 1.00 13.20 104 ARG A N 1
ATOM 726 C CA . ARG A 1 104 ? -30.338 33.303 27.173 1.00 11.96 104 ARG A CA 1
ATOM 727 C C . ARG A 1 104 ? -30.526 32.416 25.947 1.00 18.08 104 ARG A C 1
ATOM 728 O O . ARG A 1 104 ? -29.795 31.448 25.765 1.00 15.47 104 ARG A O 1
ATOM 736 N N . ILE A 1 105 ? -31.512 32.750 25.115 1.00 13.29 105 ILE A N 1
ATOM 737 C CA . ILE A 1 105 ? -31.742 32.061 23.851 1.00 15.40 105 ILE A CA 1
ATOM 738 C C . ILE A 1 105 ? -30.543 32.159 22.920 1.00 15.66 105 ILE A C 1
ATOM 739 O O . ILE A 1 105 ? -30.140 31.179 22.283 1.00 12.12 105 ILE A O 1
ATOM 744 N N . ALA A 1 106 ? -29.990 33.361 22.817 1.00 16.31 106 ALA A N 1
ATOM 745 C CA . ALA A 1 106 ? -28.827 33.569 21.961 1.00 14.24 106 ALA A CA 1
ATOM 746 C C . ALA A 1 106 ? -27.684 32.661 22.399 1.00 17.10 106 ALA A C 1
ATOM 747 O O . ALA A 1 106 ? -26.988 32.076 21.565 1.00 17.33 106 ALA A O 1
ATOM 749 N N . LYS A 1 107 ? -27.506 32.537 23.709 1.00 14.60 107 LYS A N 1
ATOM 750 C CA . LYS A 1 107 ? -26.450 31.696 24.257 1.00 17.49 107 LYS A CA 1
ATOM 751 C C . LYS A 1 107 ? -26.767 30.244 23.911 1.00 19.02 107 LYS A C 1
ATOM 752 O O . LYS A 1 107 ? -25.902 29.500 23.482 1.00 15.53 107 LYS A O 1
ATOM 758 N N . ALA A 1 108 ? -28.031 29.863 24.055 1.00 16.86 108 ALA A N 1
ATOM 759 C CA . ALA A 1 108 ? -28.455 28.509 23.721 1.00 16.09 108 ALA A CA 1
ATOM 760 C C . ALA A 1 108 ? -28.248 28.240 22.243 1.00 13.39 108 ALA A C 1
ATOM 761 O O . ALA A 1 108 ? -27.807 27.160 21.855 1.00 18.32 108 ALA A O 1
ATOM 763 N N . ARG A 1 109 ? -28.559 29.228 21.411 1.00 12.72 109 ARG A N 1
ATOM 764 C CA . ARG A 1 109 ? -28.473 29.037 19.970 1.00 12.38 109 ARG A CA 1
ATOM 765 C C . ARG A 1 109 ? -27.022 28.955 19.523 1.00 17.64 109 ARG A C 1
ATOM 766 O O . ARG A 1 109 ? -26.703 28.233 18.583 1.00 17.47 109 ARG A O 1
ATOM 774 N N . ALA A 1 110 ? -26.146 29.693 20.198 1.00 17.72 110 ALA A N 1
ATOM 775 C CA . ALA A 1 110 ? -24.720 29.575 19.915 1.00 18.86 110 ALA A CA 1
ATOM 776 C C . ALA A 1 110 ? -24.272 28.153 20.219 1.00 18.54 110 ALA A C 1
ATOM 777 O O . ALA A 1 110 ? -23.497 27.568 19.464 1.00 18.29 110 ALA A O 1
ATOM 779 N N . TYR A 1 111 ? -24.780 27.598 21.319 1.00 16.21 111 TYR A N 1
ATOM 780 C CA . TYR A 1 111 ? -24.443 26.237 21.713 1.00 15.51 111 TYR A CA 1
ATOM 781 C C . TYR A 1 111 ? -24.880 25.247 20.659 1.00 16.37 111 TYR A C 1
ATOM 782 O O . TYR A 1 111 ? -24.101 24.403 20.213 1.00 15.67 111 TYR A O 1
ATOM 791 N N . ILE A 1 112 ? -26.150 25.342 20.292 1.00 13.21 112 ILE A N 1
ATOM 792 C CA . ILE A 1 112 ? -26.725 24.489 19.270 1.00 14.32 112 ILE A CA 1
ATOM 793 C C . ILE A 1 112 ? -25.931 24.501 17.978 1.00 15.88 112 ILE A C 1
ATOM 794 O O . ILE A 1 112 ? -25.628 23.448 17.415 1.00 13.60 112 ILE A O 1
ATOM 799 N N . GLN A 1 113 ? -25.604 25.698 17.500 1.00 15.00 113 GLN A N 1
ATOM 800 C CA . GLN A 1 113 ? -24.979 25.834 16.194 1.00 15.70 113 GLN A CA 1
ATOM 801 C C . GLN A 1 113 ? -23.521 25.372 16.214 1.00 18.64 113 GLN A C 1
ATOM 802 O O . GLN A 1 113 ? -23.027 24.808 15.239 1.00 20.79 113 GLN A O 1
ATOM 808 N N . GLN A 1 114 ? -22.852 25.593 17.343 1.00 16.79 114 GLN A N 1
ATOM 809 C CA . GLN A 1 114 ? -21.397 25.436 17.429 1.00 15.93 114 GLN A CA 1
ATOM 810 C C . GLN A 1 114 ? -20.950 24.179 18.172 1.00 14.65 114 GLN A C 1
ATOM 811 O O . GLN A 1 114 ? -20.126 23.399 17.678 1.00 16.01 114 GLN A O 1
ATOM 817 N N . THR A 1 115 ? -21.508 23.998 19.361 1.00 11.36 115 THR A N 1
ATOM 818 C CA . THR A 1 115 ? -20.987 23.060 20.346 1.00 10.90 115 THR A CA 1
ATOM 819 C C . THR A 1 115 ? -21.677 21.706 20.242 1.00 16.12 115 THR A C 1
ATOM 820 O O . THR A 1 115 ? -21.054 20.652 20.376 1.00 17.31 115 THR A O 1
ATOM 824 N N . LEU A 1 116 ? -22.983 21.744 20.004 1.00 15.69 116 LEU A N 1
ATOM 825 C CA . LEU A 1 116 ? -23.794 20.529 19.954 1.00 14.55 116 LEU A CA 1
ATOM 826 C C . LEU A 1 116 ? -23.451 19.492 18.863 1.00 13.23 116 LEU A C 1
ATOM 827 O O . LEU A 1 116 ? -23.478 18.289 19.159 1.00 12.08 116 LEU A O 1
ATOM 832 N N . PRO A 1 117 ? -23.180 19.925 17.607 1.00 13.53 117 PRO A N 1
ATOM 833 C CA . PRO A 1 117 ? -22.967 18.916 16.558 1.00 17.83 117 PRO A CA 1
ATOM 834 C C . PRO A 1 117 ? -21.967 17.826 16.941 1.00 18.67 117 PRO A C 1
ATOM 835 O O . PRO A 1 117 ? -22.230 16.655 16.672 1.00 18.11 117 PRO A O 1
ATOM 839 N N . ALA A 1 118 ? -20.861 18.195 17.589 1.00 16.68 118 ALA A N 1
ATOM 840 C CA . ALA A 1 118 ? -19.835 17.211 17.917 1.00 14.99 118 ALA A CA 1
ATOM 841 C C . ALA A 1 118 ? -20.298 16.285 19.023 1.00 14.34 118 ALA A C 1
ATOM 842 O O . ALA A 1 118 ? -19.855 15.138 19.103 1.00 17.76 118 ALA A O 1
ATOM 844 N N . GLN A 1 119 ? -21.177 16.786 19.885 1.00 10.39 119 GLN A N 1
ATOM 845 C CA . GLN A 1 119 ? -21.680 15.973 20.972 1.00 13.29 119 GLN A CA 1
ATOM 846 C C . GLN A 1 119 ? -22.691 14.988 20.436 1.00 13.58 119 GLN A C 1
ATOM 847 O O . GLN A 1 119 ? -22.792 13.874 20.928 1.00 15.60 119 GLN A O 1
ATOM 853 N N . LEU A 1 120 ? -23.442 15.400 19.420 1.00 13.47 120 LEU A N 1
ATOM 854 C CA . LEU A 1 120 ? -24.337 14.456 18.758 1.00 15.08 120 LEU A CA 1
ATOM 855 C C . LEU A 1 120 ? -23.521 13.338 18.116 1.00 13.40 120 LEU A C 1
ATOM 856 O O . LEU A 1 120 ? -23.869 12.154 18.233 1.00 12.87 120 LEU A O 1
ATOM 861 N N . ASP A 1 121 ? -22.430 13.715 17.450 1.00 14.02 121 ASP A N 1
ATOM 862 C CA . ASP A 1 121 ? -21.543 12.727 16.852 1.00 14.49 121 ASP A CA 1
ATOM 863 C C . ASP A 1 121 ? -21.070 11.715 17.884 1.00 14.69 121 ASP A C 1
ATOM 864 O O . ASP A 1 121 ? -20.980 10.526 17.588 1.00 16.08 121 ASP A O 1
ATOM 869 N N . GLN A 1 122 ? -20.769 12.185 19.092 1.00 12.96 122 GLN A N 1
ATOM 870 C CA . GLN A 1 122 ? -20.354 11.297 20.169 1.00 15.54 122 GLN A CA 1
ATOM 871 C C . GLN A 1 122 ? -21.377 10.202 20.388 1.00 17.51 122 GLN A C 1
ATOM 872 O O . GLN A 1 122 ? -21.039 9.017 20.461 1.00 16.35 122 GLN A O 1
ATOM 878 N N . VAL A 1 123 ? -22.639 10.608 20.484 1.00 17.30 123 VAL A N 1
ATOM 879 C CA . VAL A 1 123 ? -23.698 9.645 20.690 1.00 12.91 123 VAL A CA 1
ATOM 880 C C . VAL A 1 123 ? -23.882 8.805 19.436 1.00 12.23 123 VAL A C 1
ATOM 881 O O . VAL A 1 123 ? -24.010 7.580 19.516 1.00 13.70 123 VAL A O 1
ATOM 885 N N . TYR A 1 124 ? -23.910 9.456 18.279 1.00 11.75 124 TYR A N 1
ATOM 886 C CA . TYR A 1 124 ? -24.277 8.737 17.061 1.00 11.18 124 TYR A CA 1
ATOM 887 C C . TYR A 1 124 ? -23.174 7.737 16.695 1.00 12.63 124 TYR A C 1
ATOM 888 O O . TYR A 1 124 ? -23.463 6.659 16.176 1.00 11.67 124 TYR A O 1
ATOM 897 N N . ASP A 1 125 ? -21.920 8.098 16.970 1.00 14.21 125 ASP A N 1
ATOM 898 C CA . ASP A 1 125 ? -20.801 7.175 16.771 1.00 13.17 125 ASP A CA 1
ATOM 899 C C . ASP A 1 125 ? -20.985 5.922 17.615 1.00 12.96 125 ASP A C 1
ATOM 900 O O . ASP A 1 125 ? -20.674 4.803 17.184 1.00 18.47 125 ASP A O 1
ATOM 905 N N . ALA A 1 126 ? -21.447 6.119 18.842 1.00 10.96 126 ALA A N 1
ATOM 906 C CA . ALA A 1 126 ? -21.666 4.993 19.734 1.00 13.19 126 ALA A CA 1
ATOM 907 C C . ALA A 1 126 ? -22.749 4.092 19.149 1.00 15.98 126 ALA A C 1
ATOM 908 O O . ALA A 1 126 ? -22.604 2.874 19.100 1.00 13.79 126 ALA A O 1
ATOM 910 N N . ILE A 1 127 ? -23.829 4.697 18.672 1.00 13.58 127 ILE A N 1
ATOM 911 C CA . ILE A 1 127 ? -24.889 3.918 18.037 1.00 13.94 127 ILE A CA 1
ATOM 912 C C . ILE A 1 127 ? -24.374 3.201 16.788 1.00 12.96 127 ILE A C 1
ATOM 913 O O . ILE A 1 127 ? -24.689 2.024 16.558 1.00 13.46 127 ILE A O 1
ATOM 918 N N . ASP A 1 128 ? -23.585 3.909 15.984 1.00 13.69 128 ASP A N 1
ATOM 919 C CA . ASP A 1 128 ? -22.962 3.319 14.796 1.00 15.12 128 ASP A CA 1
ATOM 920 C C . ASP A 1 128 ? -22.232 2.032 15.116 1.00 17.97 128 ASP A C 1
ATOM 921 O O . ASP A 1 128 ? -22.363 1.026 14.417 1.00 15.82 128 ASP A O 1
ATOM 926 N N . SER A 1 129 ? -21.450 2.095 16.184 1.00 13.44 129 SER A N 1
ATOM 927 C CA A SER A 1 129 ? -20.571 1.001 16.572 0.62 19.15 129 SER A CA 1
ATOM 928 C CA B SER A 1 129 ? -20.573 1.001 16.572 0.38 19.11 129 SER A CA 1
ATOM 929 C C . SER A 1 129 ? -21.347 -0.155 17.186 1.00 17.63 129 SER A C 1
ATOM 930 O O . SER A 1 129 ? -21.161 -1.309 16.803 1.00 18.04 129 SER A O 1
ATOM 935 N N . ARG A 1 130 ? -22.217 0.157 18.135 1.00 19.14 130 ARG A N 1
ATOM 936 C CA . ARG A 1 130 ? -22.889 -0.896 18.889 1.00 12.41 130 ARG A CA 1
ATOM 937 C C . ARG A 1 130 ? -24.025 -1.575 18.153 1.00 13.17 130 ARG A C 1
ATOM 938 O O . ARG A 1 130 ? -24.261 -2.773 18.325 1.00 15.59 130 ARG A O 1
ATOM 946 N N . ALA A 1 131 ? -24.738 -0.808 17.343 1.00 13.65 131 ALA A N 1
ATOM 947 C CA . ALA A 1 131 ? -25.950 -1.309 16.722 1.00 14.64 131 ALA A CA 1
ATOM 948 C C . ALA A 1 131 ? -25.939 -1.051 15.222 1.00 14.87 131 ALA A C 1
ATOM 949 O O . ALA A 1 131 ? -26.750 -0.281 14.718 1.00 14.14 131 ALA A O 1
ATOM 951 N N . PRO A 1 132 ? -25.021 -1.710 14.496 1.00 18.53 132 PRO A N 1
ATOM 952 C CA . PRO A 1 132 ? -24.824 -1.415 13.069 1.00 18.02 132 PRO A CA 1
ATOM 953 C C . PRO A 1 132 ? -26.010 -1.804 12.191 1.00 15.88 132 PRO A C 1
ATOM 954 O O . PRO A 1 132 ? -26.183 -1.232 11.120 1.00 15.32 132 PRO A O 1
ATOM 958 N N . ALA A 1 133 ? -26.828 -2.754 12.632 1.00 14.03 133 ALA A N 1
ATOM 959 C CA . ALA A 1 133 ? -27.963 -3.173 11.816 1.00 14.83 133 ALA A CA 1
ATOM 960 C C . ALA A 1 133 ? -29.220 -2.403 12.185 1.00 16.11 133 ALA A C 1
ATOM 961 O O . ALA A 1 133 ? -30.237 -2.478 11.489 1.00 15.86 133 ALA A O 1
ATOM 963 N N . ALA A 1 134 ? -29.158 -1.665 13.288 1.00 16.80 134 ALA A N 1
ATOM 964 C CA . ALA A 1 134 ? -30.355 -1.009 13.788 1.00 17.40 134 ALA A CA 1
ATOM 965 C C . ALA A 1 134 ? -30.788 0.085 12.837 1.00 15.93 134 ALA A C 1
ATOM 966 O O . ALA A 1 134 ? -29.963 0.830 12.291 1.00 14.56 134 ALA A O 1
ATOM 968 N N . GLN A 1 135 ? -32.084 0.149 12.595 1.00 15.69 135 GLN A N 1
ATOM 969 C CA A GLN A 1 135 ? -32.624 1.307 11.947 0.42 16.51 135 GLN A CA 1
ATOM 970 C CA B GLN A 1 135 ? -32.663 1.327 11.960 0.58 16.53 135 GLN A CA 1
ATOM 971 C C . GLN A 1 135 ? -32.715 2.390 13.040 1.00 12.49 135 GLN A C 1
ATOM 972 O O . GLN A 1 135 ? -33.209 2.141 14.144 1.00 11.43 135 GLN A O 1
ATOM 983 N N . VAL A 1 136 ? -32.184 3.568 12.746 1.00 10.60 136 VAL A N 1
ATOM 984 C CA . VAL A 1 136 ? -32.072 4.600 13.760 1.00 9.29 136 VAL A CA 1
ATOM 985 C C . VAL A 1 136 ? -32.909 5.798 13.380 1.00 12.04 136 VAL A C 1
ATOM 986 O O . VAL A 1 136 ? -32.801 6.315 12.270 1.00 12.29 136 VAL A O 1
ATOM 990 N N . VAL A 1 137 ? -33.775 6.217 14.295 1.00 9.35 137 VAL A N 1
ATOM 991 C CA . VAL A 1 137 ? -34.620 7.366 14.034 1.00 8.60 137 VAL A CA 1
ATOM 992 C C . VAL A 1 137 ? -34.301 8.454 15.039 1.00 11.22 137 VAL A C 1
ATOM 993 O O . VAL A 1 137 ? -34.548 8.300 16.244 1.00 7.97 137 VAL A O 1
ATOM 997 N N . VAL A 1 138 ? -33.752 9.552 14.549 1.00 7.72 138 VAL A N 1
ATOM 998 C CA . VAL A 1 138 ? -33.555 10.723 15.393 1.00 7.87 138 VAL A CA 1
ATOM 999 C C . VAL A 1 138 ? -34.767 11.619 15.227 1.00 7.06 138 VAL A C 1
ATOM 1000 O O . VAL A 1 138 ? -35.145 11.960 14.110 1.00 11.44 138 VAL A O 1
ATOM 1004 N N . LEU A 1 139 ? -35.411 11.968 16.327 1.00 8.06 139 LEU A N 1
ATOM 1005 C CA . LEU A 1 139 ? -36.570 12.822 16.238 1.00 8.43 139 LEU A CA 1
ATOM 1006 C C . LEU A 1 139 ? -36.174 14.206 16.710 1.00 7.29 139 LEU A C 1
ATOM 1007 O O . LEU A 1 139 ? -35.365 14.353 17.629 1.00 7.20 139 LEU A O 1
ATOM 1012 N N . GLY A 1 140 ? -36.711 15.222 16.057 1.00 9.17 140 GLY A N 1
ATOM 1013 C CA . GLY A 1 140 ? -36.400 16.587 16.431 1.00 6.51 140 GLY A CA 1
ATOM 1014 C C . GLY A 1 140 ? -37.276 17.096 17.568 1.00 9.78 140 GLY A C 1
ATOM 1015 O O . GLY A 1 140 ? -37.958 16.322 18.253 1.00 9.21 140 GLY A O 1
ATOM 1016 N N . TYR A 1 141 ? -37.232 18.405 17.777 1.00 10.38 141 TYR A N 1
ATOM 1017 C CA . TYR A 1 141 ? -38.080 19.068 18.754 1.00 8.08 141 TYR A CA 1
ATOM 1018 C C . TYR A 1 141 ? -39.075 19.918 17.999 1.00 8.18 141 TYR A C 1
ATOM 1019 O O . TYR A 1 141 ? -38.813 20.337 16.877 1.00 10.72 141 TYR A O 1
ATOM 1028 N N . PRO A 1 142 ? -40.237 20.181 18.605 1.00 11.26 142 PRO A N 1
ATOM 1029 C CA . PRO A 1 142 ? -41.186 21.024 17.883 1.00 11.34 142 PRO A CA 1
ATOM 1030 C C . PRO A 1 142 ? -40.838 22.484 18.105 1.00 9.02 142 PRO A C 1
ATOM 1031 O O . PRO A 1 142 ? -40.309 22.806 19.170 1.00 11.56 142 PRO A O 1
ATOM 1035 N N . ARG A 1 143 ? -41.081 23.336 17.118 1.00 10.99 143 ARG A N 1
ATOM 1036 C CA . ARG A 1 143 ? -41.160 24.761 17.395 1.00 8.20 143 ARG A CA 1
ATOM 1037 C C . ARG A 1 143 ? -42.229 24.922 18.459 1.00 9.93 143 ARG A C 1
ATOM 1038 O O . ARG A 1 143 ? -43.305 24.322 18.353 1.00 13.47 143 ARG A O 1
ATOM 1046 N N . PHE A 1 144 ? -41.944 25.707 19.490 1.00 6.84 144 PHE A N 1
ATOM 1047 C CA . PHE A 1 144 ? -42.848 25.792 20.626 1.00 11.34 144 PHE A CA 1
ATOM 1048 C C . PHE A 1 144 ? -44.082 26.658 20.365 1.00 10.46 144 PHE A C 1
ATOM 1049 O O . PHE A 1 144 ? -45.114 26.466 21.003 1.00 8.70 144 PHE A O 1
ATOM 1057 N N . TYR A 1 145 ? -43.963 27.628 19.458 1.00 10.13 145 TYR A N 1
ATOM 1058 C CA . TYR A 1 145 ? -44.987 28.661 19.316 1.00 11.08 145 TYR A CA 1
ATOM 1059 C C . TYR A 1 145 ? -45.516 28.833 17.907 1.00 10.03 145 TYR A C 1
ATOM 1060 O O . TYR A 1 145 ? -44.768 28.723 16.929 1.00 14.38 145 TYR A O 1
ATOM 1069 N N . LYS A 1 146 ? -46.809 29.122 17.817 1.00 10.56 146 LYS A N 1
ATOM 1070 C CA . LYS A 1 146 ? -47.386 29.654 16.593 1.00 12.67 146 LYS A CA 1
ATOM 1071 C C . LYS A 1 146 ? -47.261 31.161 16.678 1.00 16.96 146 LYS A C 1
ATOM 1072 O O . LYS A 1 146 ? -47.685 31.762 17.669 1.00 17.26 146 LYS A O 1
ATOM 1078 N N . LEU A 1 147 ? -46.669 31.774 15.660 1.00 15.94 147 LEU A N 1
ATOM 1079 C CA . LEU A 1 147 ? -46.501 33.218 15.655 1.00 17.26 147 LEU A CA 1
ATOM 1080 C C . LEU A 1 147 ? -47.627 33.917 14.891 1.00 21.94 147 LEU A C 1
ATOM 1081 O O . LEU A 1 147 ? -48.254 33.317 14.019 1.00 19.93 147 LEU A O 1
ATOM 1086 N N . GLY A 1 148 ? -47.873 35.181 15.231 1.00 21.88 148 GLY A N 1
ATOM 1087 C CA . GLY A 1 148 ? -48.718 36.038 14.417 1.00 26.17 148 GLY A CA 1
ATOM 1088 C C . GLY A 1 148 ? -50.084 36.359 14.985 1.00 33.75 148 GLY A C 1
ATOM 1089 O O . GLY A 1 148 ? -50.767 37.271 14.512 1.00 37.66 148 GLY A O 1
ATOM 1090 N N . GLY A 1 149 ? -50.501 35.608 15.995 1.00 27.90 149 GLY A N 1
ATOM 1091 C CA . GLY A 1 149 ? -51.799 35.845 16.584 1.00 30.40 149 GLY A CA 1
ATOM 1092 C C . GLY A 1 149 ? -51.679 36.404 17.981 1.00 28.19 149 GLY A C 1
ATOM 1093 O O . GLY A 1 149 ? -50.591 36.495 18.537 1.00 28.71 149 GLY A O 1
ATOM 1094 N N . SER A 1 150 ? -52.810 36.802 18.537 1.00 26.44 150 SER A N 1
ATOM 1095 C CA . SER A 1 150 ? -52.887 37.135 19.943 1.00 28.61 150 SER A CA 1
ATOM 1096 C C . SER A 1 150 ? -52.677 35.843 20.718 1.00 24.10 150 SER A C 1
ATOM 1097 O O . SER A 1 150 ? -53.225 34.812 20.349 1.00 27.98 150 SER A O 1
ATOM 1100 N N . CYS A 1 151 ? -51.870 35.882 21.768 1.00 17.86 151 CYS A N 1
ATOM 1101 C CA . CYS A 1 151 ? -51.685 34.695 22.591 1.00 17.67 151 CYS A CA 1
ATOM 1102 C C . CYS A 1 151 ? -51.587 35.026 24.076 1.00 19.92 151 CYS A C 1
ATOM 1103 O O . CYS A 1 151 ? -50.860 35.944 24.476 1.00 19.02 151 CYS A O 1
ATOM 1106 N N . ALA A 1 152 ? -52.296 34.246 24.885 1.00 14.66 152 ALA A N 1
ATOM 1107 C CA . ALA A 1 152 ? -52.456 34.533 26.308 1.00 14.22 152 ALA A CA 1
ATOM 1108 C C . ALA A 1 152 ? -51.288 34.017 27.128 1.00 14.93 152 ALA A C 1
ATOM 1109 O O . ALA A 1 152 ? -51.459 33.205 28.029 1.00 20.10 152 ALA A O 1
ATOM 1111 N N . VAL A 1 153 ? -50.093 34.488 26.819 1.00 18.54 153 VAL A N 1
ATOM 1112 C CA . VAL A 1 153 ? -48.929 33.956 27.485 1.00 14.67 153 VAL A CA 1
ATOM 1113 C C . VAL A 1 153 ? -47.950 35.079 27.858 1.00 14.59 153 VAL A C 1
ATOM 1114 O O . VAL A 1 153 ? -48.009 36.171 27.298 1.00 14.10 153 VAL A O 1
ATOM 1118 N N . GLY A 1 154 ? -47.082 34.819 28.833 1.00 13.82 154 GLY A N 1
ATOM 1119 C CA . GLY A 1 154 ? -46.168 35.834 29.330 1.00 16.66 154 GLY A CA 1
ATOM 1120 C C . GLY A 1 154 ? -45.017 36.192 28.400 1.00 20.11 154 GLY A C 1
ATOM 1121 O O . GLY A 1 154 ? -44.567 37.339 28.379 1.00 21.68 154 GLY A O 1
ATOM 1122 N N . LEU A 1 155 ? -44.525 35.216 27.641 1.00 15.73 155 LEU A N 1
ATOM 1123 C CA . LEU A 1 155 ? -43.432 35.466 26.706 1.00 15.15 155 LEU A CA 1
ATOM 1124 C C . LEU A 1 155 ? -43.884 36.361 25.562 1.00 15.48 155 LEU A C 1
ATOM 1125 O O . LEU A 1 155 ? -44.928 36.129 24.962 1.00 14.19 155 LEU A O 1
ATOM 1130 N N . SER A 1 156 ? -43.093 37.384 25.260 1.00 14.38 156 SER A N 1
ATOM 1131 C CA . SER A 1 156 ? -43.373 38.262 24.131 1.00 15.77 156 SER A CA 1
ATOM 1132 C C . SER A 1 156 ? -43.297 37.524 22.796 1.00 15.99 156 SER A C 1
ATOM 1133 O O . SER A 1 156 ? -42.717 36.440 22.709 1.00 13.73 156 SER A O 1
ATOM 1136 N N . GLU A 1 157 ? -43.865 38.129 21.760 1.00 15.09 157 GLU A N 1
ATOM 1137 C CA . GLU A 1 157 ? -43.718 37.634 20.406 0.00 18.34 157 GLU A CA 1
ATOM 1138 C C . GLU A 1 157 ? -42.251 37.422 20.056 1.00 15.24 157 GLU A C 1
ATOM 1139 O O . GLU A 1 157 ? -41.908 36.440 19.396 1.00 13.97 157 GLU A O 1
ATOM 1145 N N . LYS A 1 158 ? -41.385 38.330 20.508 1.00 12.52 158 LYS A N 1
ATOM 1146 C CA . LYS A 1 158 ? -39.957 38.261 20.173 1.00 14.71 158 LYS A CA 1
ATOM 1147 C C . LYS A 1 158 ? -39.339 37.020 20.784 1.00 11.37 158 LYS A C 1
ATOM 1148 O O . LYS A 1 158 ? -38.556 36.314 20.155 1.00 12.25 158 LYS A O 1
ATOM 1154 N N . SER A 1 159 ? -39.695 36.791 22.038 1.00 10.72 159 SER A N 1
ATOM 1155 C CA . SER A 1 159 ? -39.205 35.652 22.799 1.00 12.50 159 SER A CA 1
ATOM 1156 C C . SER A 1 159 ? -39.702 34.360 22.179 1.00 15.46 159 SER A C 1
ATOM 1157 O O . SER A 1 159 ? -38.949 33.409 22.060 1.00 11.12 159 SER A O 1
ATOM 1160 N N . ARG A 1 160 ? -40.972 34.330 21.782 1.00 11.21 160 ARG A N 1
ATOM 1161 C CA . ARG A 1 160 ? -41.536 33.148 21.150 1.00 11.14 160 ARG A CA 1
ATOM 1162 C C . ARG A 1 160 ? -40.797 32.830 19.871 1.00 8.81 160 ARG A C 1
ATOM 1163 O O . ARG A 1 160 ? -40.447 31.683 19.603 1.00 9.56 160 ARG A O 1
ATOM 1171 N N . ALA A 1 161 ? -40.584 33.861 19.065 1.00 12.08 161 ALA A N 1
ATOM 1172 C CA . ALA A 1 161 ? -39.901 33.699 17.798 1.00 9.90 161 ALA A CA 1
ATOM 1173 C C . ALA A 1 161 ? -38.472 33.223 18.005 1.00 11.03 161 ALA A C 1
ATOM 1174 O O . ALA A 1 161 ? -37.976 32.398 17.245 1.00 9.74 161 ALA A O 1
ATOM 1176 N N . ALA A 1 162 ? -37.829 33.747 19.041 1.00 11.47 162 ALA A N 1
ATOM 1177 C CA . ALA A 1 162 ? -36.445 33.408 19.347 1.00 11.00 162 ALA A CA 1
ATOM 1178 C C . ALA A 1 162 ? -36.323 31.951 19.766 1.00 13.38 162 ALA A C 1
ATOM 1179 O O . ALA A 1 162 ? -35.409 31.247 19.333 1.00 10.91 162 ALA A O 1
ATOM 1181 N N . ILE A 1 163 ? -37.242 31.515 20.621 1.00 9.93 163 ILE A N 1
ATOM 1182 C CA . ILE A 1 163 ? -37.339 30.110 21.015 1.00 11.98 163 ILE A CA 1
ATOM 1183 C C . ILE A 1 163 ? -37.629 29.217 19.820 1.00 9.48 163 ILE A C 1
ATOM 1184 O O . ILE A 1 163 ? -37.069 28.133 19.698 1.00 8.54 163 ILE A O 1
ATOM 1189 N N . ASN A 1 164 ? -38.517 29.661 18.936 1.00 8.50 164 ASN A N 1
ATOM 1190 C CA . ASN A 1 164 ? -38.771 28.925 17.704 1.00 8.59 164 ASN A CA 1
ATOM 1191 C C . ASN A 1 164 ? -37.494 28.767 16.887 1.00 11.26 164 ASN A C 1
ATOM 1192 O O . ASN A 1 164 ? -37.225 27.710 16.335 1.00 10.61 164 ASN A O 1
ATOM 1197 N N . ALA A 1 165 ? -36.726 29.848 16.800 1.00 10.65 165 ALA A N 1
ATOM 1198 C CA . ALA A 1 165 ? -35.491 29.847 16.031 1.00 10.41 165 ALA A CA 1
ATOM 1199 C C . ALA A 1 165 ? -34.491 28.852 16.604 1.00 11.13 165 ALA A C 1
ATOM 1200 O O . ALA A 1 165 ? -33.782 28.185 15.853 1.00 11.58 165 ALA A O 1
ATOM 1202 N N . ALA A 1 166 ? -34.433 28.775 17.932 1.00 11.12 166 ALA A N 1
A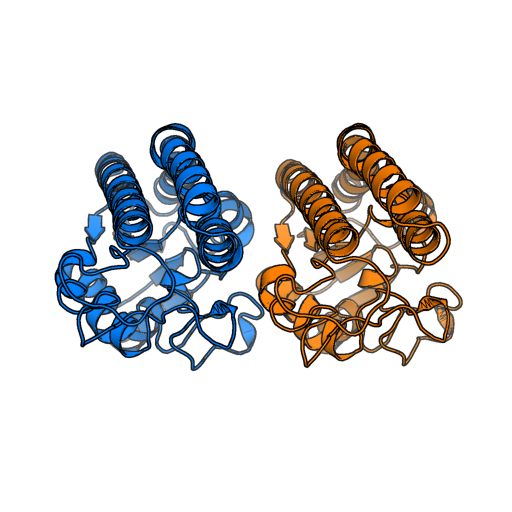TOM 1203 C CA . ALA A 1 166 ? -33.613 27.790 18.625 1.00 12.81 166 ALA A CA 1
ATOM 1204 C C . ALA A 1 166 ? -34.035 26.390 18.214 1.00 11.63 166 ALA A C 1
ATOM 1205 O O . ALA A 1 166 ? -33.203 25.545 17.936 1.00 10.33 166 ALA A O 1
ATOM 1207 N N . ALA A 1 167 ? -35.340 26.146 18.188 1.00 9.55 167 ALA A N 1
ATOM 1208 C CA . ALA A 1 167 ? -35.853 24.862 17.720 1.00 12.72 167 ALA A CA 1
ATOM 1209 C C . ALA A 1 167 ? -35.436 24.624 16.278 1.00 12.71 167 ALA A C 1
ATOM 1210 O O . ALA A 1 167 ? -34.942 23.548 15.935 1.00 12.52 167 ALA A O 1
ATOM 1212 N N . ASP A 1 168 ? -35.641 25.633 15.432 1.00 12.29 168 ASP A N 1
ATOM 1213 C CA . ASP A 1 168 ? -35.247 25.528 14.035 1.00 12.54 168 ASP A CA 1
ATOM 1214 C C . ASP A 1 168 ? -33.766 25.187 13.935 1.00 12.25 168 ASP A C 1
ATOM 1215 O O . ASP A 1 168 ? -33.375 24.288 13.182 1.00 11.79 168 ASP A O 1
ATOM 1220 N N . ASP A 1 169 ? -32.953 25.880 14.730 1.00 11.43 169 ASP A N 1
ATOM 1221 C CA . ASP A 1 169 ? -31.504 25.640 14.748 1.00 12.35 169 ASP A CA 1
ATOM 1222 C C . ASP A 1 169 ? -31.212 24.207 15.135 1.00 10.68 169 ASP A C 1
ATOM 1223 O O . ASP A 1 169 ? -30.435 23.534 14.461 1.00 10.26 169 ASP A O 1
ATOM 1228 N N . ILE A 1 170 ? -31.824 23.734 16.221 1.00 10.09 170 ILE A N 1
ATOM 1229 C CA . ILE A 1 170 ? -31.449 22.420 16.722 1.00 9.64 170 ILE A CA 1
ATOM 1230 C C . ILE A 1 170 ? -31.908 21.351 15.755 1.00 10.23 170 ILE A C 1
ATOM 1231 O O . ILE A 1 170 ? -31.203 20.347 15.581 1.00 13.61 170 ILE A O 1
ATOM 1236 N N . ASN A 1 171 ? -33.044 21.576 15.093 1.00 9.60 171 ASN A N 1
ATOM 1237 C CA . ASN A 1 171 ? -33.564 20.612 14.123 1.00 9.42 171 ASN A CA 1
ATOM 1238 C C . ASN A 1 171 ? -32.717 20.556 12.856 1.00 14.25 171 ASN A C 1
ATOM 1239 O O . ASN A 1 171 ? -32.505 19.482 12.293 1.00 12.47 171 ASN A O 1
ATOM 1244 N N . ALA A 1 172 ? -32.236 21.714 12.411 1.00 11.64 172 ALA A N 1
ATOM 1245 C CA . ALA A 1 172 ? -31.325 21.773 11.270 1.00 15.84 172 ALA A CA 1
ATOM 1246 C C . ALA A 1 172 ? -30.023 21.067 11.599 1.00 10.26 172 ALA A C 1
ATOM 1247 O O . ALA A 1 172 ? -29.566 20.234 10.830 1.00 13.64 172 ALA A O 1
ATOM 1249 N N . VAL A 1 173 ? -29.427 21.393 12.742 1.00 13.34 173 VAL A N 1
ATOM 1250 C CA . VAL A 1 173 ? -28.172 20.769 13.149 1.00 9.39 173 VAL A CA 1
ATOM 1251 C C . VAL A 1 173 ? -28.341 19.259 13.261 1.00 10.51 173 VAL A C 1
ATOM 1252 O O . VAL A 1 173 ? -27.514 18.474 12.796 1.00 13.71 173 VAL A O 1
ATOM 1256 N N . THR A 1 174 ? -29.454 18.856 13.850 1.00 10.68 174 THR A N 1
ATOM 1257 C CA . THR A 1 174 ? -29.684 17.451 14.132 1.00 11.44 174 THR A CA 1
ATOM 1258 C C . THR A 1 174 ? -30.040 16.662 12.884 1.00 12.00 174 THR A C 1
ATOM 1259 O O . THR A 1 174 ? -29.600 15.520 12.727 1.00 12.62 174 THR A O 1
ATOM 1263 N N . ALA A 1 175 ? -30.828 17.249 11.988 1.00 9.41 175 ALA A N 1
ATOM 1264 C CA . ALA A 1 175 ? -31.160 16.536 10.765 1.00 10.35 175 ALA A CA 1
ATOM 1265 C C . ALA A 1 175 ? -29.886 16.260 9.974 1.00 12.94 175 ALA A C 1
ATOM 1266 O O . ALA A 1 175 ? -29.693 15.161 9.462 1.00 14.98 175 ALA A O 1
ATOM 1268 N N . LYS A 1 176 ? -29.002 17.243 9.897 1.00 13.83 176 LYS A N 1
ATOM 1269 C CA . LYS A 1 176 ? -27.752 17.029 9.155 1.00 14.82 176 LYS A CA 1
ATOM 1270 C C . LYS A 1 176 ? -26.797 16.053 9.856 1.00 16.54 176 LYS A C 1
ATOM 1271 O O . LYS A 1 176 ? -26.168 15.246 9.176 1.00 15.18 176 LYS A O 1
ATOM 1277 N N . ARG A 1 177 ? -26.700 16.099 11.186 1.00 13.71 177 ARG A N 1
ATOM 1278 C CA . ARG A 1 177 ? -25.900 15.105 11.911 1.00 15.29 177 ARG A CA 1
ATOM 1279 C C . ARG A 1 177 ? -26.468 13.706 11.725 1.00 14.31 177 ARG A C 1
ATOM 1280 O O . ARG A 1 177 ? -25.727 12.757 11.484 1.00 13.20 177 ARG A O 1
ATOM 1288 N N . ALA A 1 178 ? -27.791 13.581 11.857 1.00 13.18 178 ALA A N 1
ATOM 1289 C CA . ALA A 1 178 ? -28.456 12.293 11.701 1.00 11.46 178 ALA A CA 1
ATOM 1290 C C . ALA A 1 178 ? -28.169 11.712 10.324 1.00 12.88 178 ALA A C 1
ATOM 1291 O O . ALA A 1 178 ? -27.741 10.564 10.191 1.00 10.44 178 ALA A O 1
ATOM 1293 N N . ALA A 1 179 ? -28.389 12.523 9.299 1.00 13.22 179 ALA A N 1
ATOM 1294 C CA . ALA A 1 179 ? -28.148 12.090 7.929 1.00 15.69 179 ALA A CA 1
ATOM 1295 C C . ALA A 1 179 ? -26.672 11.748 7.726 1.00 15.30 179 ALA A C 1
ATOM 1296 O O . ALA A 1 179 ? -26.330 10.857 6.937 1.00 15.70 179 ALA A O 1
ATOM 1298 N N . ASP A 1 180 ? -25.798 12.433 8.464 1.00 13.88 180 ASP A N 1
ATOM 1299 C CA . ASP A 1 180 ? -24.360 12.206 8.337 1.00 14.43 180 ASP A CA 1
ATOM 1300 C C . ASP A 1 180 ? -23.926 10.856 8.894 1.00 16.41 180 ASP A C 1
ATOM 1301 O O . ASP A 1 180 ? -22.820 10.393 8.620 1.00 16.69 180 ASP A O 1
ATOM 1306 N N . HIS A 1 181 ? -24.798 10.227 9.679 1.00 16.38 181 HIS A N 1
ATOM 1307 C CA . HIS A 1 181 ? -24.561 8.865 10.152 1.00 15.06 181 HIS A CA 1
ATOM 1308 C C . HIS A 1 181 ? -25.520 7.866 9.516 1.00 13.57 181 HIS A C 1
ATOM 1309 O O . HIS A 1 181 ? -25.584 6.705 9.920 1.00 15.76 181 HIS A O 1
ATOM 1316 N N . GLY A 1 182 ? -26.265 8.322 8.514 1.00 11.76 182 GLY A N 1
ATOM 1317 C CA . GLY A 1 182 ? -27.208 7.473 7.821 1.00 13.86 182 GLY A CA 1
ATOM 1318 C C . GLY A 1 182 ? -28.432 7.172 8.659 1.00 17.89 182 GLY A C 1
ATOM 1319 O O . GLY A 1 182 ? -29.140 6.194 8.403 1.00 16.93 182 GLY A O 1
ATOM 1320 N N . PHE A 1 183 ? -28.682 8.011 9.663 1.00 8.80 183 PHE A N 1
ATOM 1321 C CA . PHE A 1 183 ? -29.893 7.858 10.477 1.00 9.64 183 PHE A CA 1
ATOM 1322 C C . PHE A 1 183 ? -31.038 8.617 9.848 1.00 13.36 183 PHE A C 1
ATOM 1323 O O . PHE A 1 183 ? -30.817 9.618 9.164 1.00 13.84 183 PHE A O 1
ATOM 1331 N N . ALA A 1 184 ? -32.256 8.140 10.076 1.00 12.18 184 ALA A N 1
ATOM 1332 C CA . ALA A 1 184 ? -33.437 8.887 9.688 1.00 12.53 184 ALA A CA 1
ATOM 1333 C C . ALA A 1 184 ? -33.616 10.034 10.661 1.00 13.27 184 ALA A C 1
ATOM 1334 O O . ALA A 1 184 ? -33.269 9.908 11.837 1.00 11.09 184 ALA A O 1
ATOM 1336 N N . PHE A 1 185 ? -34.121 11.152 10.157 1.00 10.15 185 PHE A N 1
ATOM 1337 C CA . PHE A 1 185 ? -34.555 12.261 11.004 1.00 8.75 185 PHE A CA 1
ATOM 1338 C C . PHE A 1 185 ? -36.058 12.411 10.900 1.00 10.48 185 PHE A C 1
ATOM 1339 O O . PHE A 1 185 ? -36.625 12.429 9.798 1.00 11.83 185 PHE A O 1
ATOM 1347 N N . GLY A 1 186 ? -36.708 12.513 12.049 1.00 11.05 186 GLY A N 1
ATOM 1348 C CA . GLY A 1 186 ? -38.140 12.698 12.098 1.00 9.13 186 GLY A CA 1
ATOM 1349 C C . GLY A 1 186 ? -38.428 14.122 12.530 1.00 10.39 186 GLY A C 1
ATOM 1350 O O . GLY A 1 186 ? -38.182 14.514 13.679 1.00 10.71 186 GLY A O 1
ATOM 1351 N N . ASP A 1 187 ? -38.917 14.914 11.587 1.00 11.16 187 ASP A N 1
ATOM 1352 C CA . ASP A 1 187 ? -39.255 16.306 11.855 1.00 13.59 187 ASP A CA 1
ATOM 1353 C C . ASP A 1 187 ? -40.638 16.370 12.488 1.00 13.26 187 ASP A C 1
ATOM 1354 O O . ASP A 1 187 ? -41.642 16.120 11.823 1.00 11.74 187 ASP A O 1
ATOM 1359 N N . VAL A 1 188 ? -40.712 16.715 13.765 1.00 9.32 188 VAL A N 1
ATOM 1360 C CA . VAL A 1 188 ? -42.019 16.657 14.412 1.00 9.24 188 VAL A CA 1
ATOM 1361 C C . VAL A 1 188 ? -42.846 17.917 14.172 1.00 10.23 188 VAL A C 1
ATOM 1362 O O . VAL A 1 188 ? -43.997 17.987 14.584 1.00 8.86 188 VAL A O 1
ATOM 1366 N N . ASN A 1 189 ? -42.289 18.896 13.470 1.00 12.56 189 ASN A N 1
ATOM 1367 C CA . ASN A 1 189 ? -43.097 20.035 13.062 1.00 11.28 189 ASN A CA 1
ATOM 1368 C C . ASN A 1 189 ? -44.124 19.627 12.026 1.00 13.41 189 ASN A C 1
ATOM 1369 O O . ASN A 1 189 ? -45.098 20.339 11.788 1.00 12.96 189 ASN A O 1
ATOM 1374 N N . THR A 1 190 ? -43.911 18.476 11.403 1.00 11.33 190 THR A N 1
ATOM 1375 C CA . THR A 1 190 ? -44.865 18.013 10.411 1.00 11.12 190 THR A CA 1
ATOM 1376 C C . THR A 1 190 ? -46.201 17.755 11.101 1.00 13.59 190 THR A C 1
ATOM 1377 O O . THR A 1 190 ? -47.267 17.961 10.520 1.00 14.92 190 THR A O 1
ATOM 1381 N N . THR A 1 191 ? -46.140 17.334 12.356 1.00 9.69 191 THR A N 1
ATOM 1382 C CA . THR A 1 191 ? -47.359 17.012 13.096 1.00 8.17 191 THR A CA 1
ATOM 1383 C C . THR A 1 191 ? -47.740 18.088 14.103 1.00 11.20 191 THR A C 1
ATOM 1384 O O . THR A 1 191 ? -48.921 18.265 14.386 1.00 11.65 191 THR A O 1
ATOM 1388 N N . PHE A 1 192 ? -46.748 18.769 14.685 1.00 11.44 192 PHE A N 1
ATOM 1389 C CA . PHE A 1 192 ? -47.044 19.806 15.682 1.00 8.52 192 PHE A CA 1
ATOM 1390 C C . PHE A 1 192 ? -47.510 21.131 15.070 1.00 12.28 192 PHE A C 1
ATOM 1391 O O . PHE A 1 192 ? -47.992 22.005 15.789 1.00 11.61 192 PHE A O 1
ATOM 1399 N N . ALA A 1 193 ? -47.360 21.294 13.759 1.00 11.96 193 ALA A N 1
ATOM 1400 C CA . ALA A 1 193 ? -47.879 22.497 13.107 1.00 12.21 193 ALA A CA 1
ATOM 1401 C C . ALA A 1 193 ? -49.381 22.550 13.340 1.00 13.71 193 ALA A C 1
ATOM 1402 O O . ALA A 1 193 ? -50.086 21.579 13.092 1.00 14.14 193 ALA A O 1
ATOM 1404 N N . GLY A 1 194 ? -49.865 23.673 13.851 1.00 15.21 194 GLY A N 1
ATOM 1405 C CA . GLY A 1 194 ? -51.275 23.794 14.174 1.00 14.20 194 GLY A CA 1
ATOM 1406 C C . GLY A 1 194 ? -51.520 23.396 15.609 1.00 12.02 194 GLY A C 1
ATOM 1407 O O . GLY A 1 194 ? -52.641 23.482 16.113 1.00 10.77 194 GLY A O 1
ATOM 1408 N N . HIS A 1 195 ? -50.453 22.985 16.288 1.00 10.02 195 HIS A N 1
ATOM 1409 C CA . HIS A 1 195 ? -50.567 22.521 17.670 1.00 10.22 195 HIS A CA 1
ATOM 1410 C C . HIS A 1 195 ? -49.439 23.033 18.545 1.00 9.99 195 HIS A C 1
ATOM 1411 O O . HIS A 1 195 ? -49.109 22.427 19.563 1.00 8.65 195 HIS A O 1
ATOM 1418 N N . GLU A 1 196 ? -48.869 24.162 18.145 1.00 9.54 196 GLU A N 1
ATOM 1419 C CA . GLU A 1 196 ? -47.882 24.844 18.964 1.00 9.50 196 GLU A CA 1
ATOM 1420 C C . GLU A 1 196 ? -48.591 25.571 20.099 1.00 11.04 196 GLU A C 1
ATOM 1421 O O . GLU A 1 196 ? -49.813 25.643 20.128 1.00 10.47 196 GLU A O 1
ATOM 1427 N N . LEU A 1 197 ? -47.835 26.079 21.054 1.00 7.96 197 LEU A N 1
ATOM 1428 C CA . LEU A 1 197 ? -48.408 27.034 21.974 1.00 8.74 197 LEU A CA 1
ATOM 1429 C C . LEU A 1 197 ? -48.898 28.209 21.131 1.00 12.15 197 LEU A C 1
ATOM 1430 O O . LEU A 1 197 ? -48.283 28.539 20.109 1.00 8.96 197 LEU A O 1
ATOM 1435 N N . CYS A 1 198 ? -50.026 28.784 21.546 1.00 10.60 198 CYS A N 1
ATOM 1436 C CA . CYS A 1 198 ? -50.703 29.897 20.864 1.00 11.96 198 CYS A CA 1
ATOM 1437 C C . CYS A 1 198 ? -51.388 29.470 19.573 1.00 13.96 198 CYS A C 1
ATOM 1438 O O . CYS A 1 198 ? -51.883 30.313 18.823 1.00 16.04 198 CYS A O 1
ATOM 1441 N N . SER A 1 199 ? -51.435 28.174 19.307 1.00 11.08 199 SER A N 1
ATOM 1442 C CA . SER A 1 199 ? -52.103 27.703 18.093 1.00 13.62 199 SER A CA 1
ATOM 1443 C C . SER A 1 199 ? -53.607 27.602 18.290 1.00 16.31 199 SER A C 1
ATOM 1444 O O . SER A 1 199 ? -54.366 27.535 17.322 1.00 20.69 199 SER A O 1
ATOM 1447 N N . GLY A 1 200 ? -54.027 27.552 19.547 1.00 12.79 200 GLY A N 1
ATOM 1448 C CA . GLY A 1 200 ? -55.426 27.329 19.881 1.00 16.99 200 GLY A CA 1
ATOM 1449 C C . GLY A 1 200 ? -55.685 25.846 20.067 1.00 15.74 200 GLY A C 1
ATOM 1450 O O . GLY A 1 200 ? -56.746 25.426 20.527 1.00 15.67 200 GLY A O 1
ATOM 1451 N N . ALA A 1 201 ? -54.701 25.042 19.690 1.00 11.70 201 ALA A N 1
ATOM 1452 C CA . ALA A 1 201 ? -54.808 23.598 19.846 1.00 14.02 201 ALA A CA 1
ATOM 1453 C C . ALA A 1 201 ? -53.503 22.996 20.365 1.00 11.88 201 ALA A C 1
ATOM 1454 O O . ALA A 1 201 ? -52.977 22.056 19.756 1.00 9.85 201 ALA A O 1
ATOM 1456 N N . PRO A 1 202 ? -52.988 23.520 21.491 1.00 12.15 202 PRO A N 1
ATOM 1457 C CA . PRO A 1 202 ? -51.632 23.144 21.898 1.00 9.50 202 PRO A CA 1
ATOM 1458 C C . PRO A 1 202 ? -51.499 21.655 22.205 1.00 10.60 202 PRO A C 1
ATOM 1459 O O . PRO A 1 202 ? -52.369 21.059 22.849 1.00 9.86 202 PRO A O 1
ATOM 1463 N N . TRP A 1 203 ? -50.418 21.073 21.689 1.00 10.32 203 TRP A N 1
ATOM 1464 C CA . TRP A 1 203 ? -49.992 19.727 22.038 1.00 10.20 203 TRP A CA 1
ATOM 1465 C C . TRP A 1 203 ? -48.751 19.782 22.900 1.00 9.15 203 TRP A C 1
ATOM 1466 O O . TRP A 1 203 ? -48.063 18.774 23.074 1.00 8.85 203 TRP A O 1
ATOM 1477 N N . LEU A 1 204 ? -48.448 20.984 23.378 1.00 6.14 204 LEU A N 1
ATOM 1478 C CA . LEU A 1 204 ? -47.367 21.208 24.323 1.00 8.95 204 LEU A CA 1
ATOM 1479 C C . LEU A 1 204 ? -47.953 21.824 25.557 1.00 11.61 204 LEU A C 1
ATOM 1480 O O . LEU A 1 204 ? -48.902 22.602 25.464 1.00 12.12 204 LEU A O 1
ATOM 1485 N N . HIS A 1 205 ? -47.379 21.506 26.709 1.00 10.26 205 HIS A N 1
ATOM 1486 C CA . HIS A 1 205 ? -47.684 22.259 27.915 1.00 11.21 205 HIS A CA 1
ATOM 1487 C C . HIS A 1 205 ? -47.056 23.629 27.789 1.00 11.65 205 HIS A C 1
ATOM 1488 O O . HIS A 1 205 ? -45.943 23.759 27.286 1.00 11.63 205 HIS A O 1
ATOM 1495 N N . SER A 1 206 ? -47.758 24.649 28.256 1.00 13.39 206 SER A N 1
ATOM 1496 C CA . SER A 1 206 ? -47.135 25.947 28.372 1.00 15.11 206 SER A CA 1
ATOM 1497 C C . SER A 1 206 ? -46.291 25.924 29.639 1.00 16.26 206 SER A C 1
ATOM 1498 O O . SER A 1 206 ? -45.943 24.861 30.145 1.00 15.61 206 SER A O 1
ATOM 1501 N N . VAL A 1 207 ? -45.960 27.098 30.152 1.00 13.44 207 VAL A N 1
ATOM 1502 C CA . VAL A 1 207 ? -45.383 27.180 31.470 1.00 10.36 207 VAL A CA 1
ATOM 1503 C C . VAL A 1 207 ? -46.445 26.768 32.462 1.00 17.99 207 VAL A C 1
ATOM 1504 O O . VAL A 1 207 ? -47.437 27.470 32.640 1.00 18.76 207 VAL A O 1
ATOM 1508 N N . THR A 1 208 ? -46.239 25.634 33.113 1.00 12.16 208 THR A N 1
ATOM 1509 C CA . THR A 1 208 ? -47.343 25.012 33.842 1.00 14.83 208 THR A CA 1
ATOM 1510 C C . THR A 1 208 ? -46.882 24.344 35.130 1.00 11.33 208 THR A C 1
ATOM 1511 O O . THR A 1 208 ? -45.718 24.475 35.534 1.00 14.96 208 THR A O 1
ATOM 1515 N N . LEU A 1 209 ? -47.809 23.637 35.768 1.00 13.78 209 LEU A N 1
ATOM 1516 C CA . LEU A 1 209 ? -47.534 22.830 36.951 1.00 15.19 209 LEU A CA 1
ATOM 1517 C C . LEU A 1 209 ? -48.080 21.429 36.715 1.00 15.49 209 LEU A C 1
ATOM 1518 O O . LEU A 1 209 ? -49.142 21.278 36.101 1.00 17.53 209 LEU A O 1
ATOM 1523 N N . PRO A 1 210 ? -47.359 20.395 37.178 1.00 14.32 210 PRO A N 1
ATOM 1524 C CA . PRO A 1 210 ? -46.054 20.417 37.866 1.00 13.48 210 PRO A CA 1
ATOM 1525 C C . PRO A 1 210 ? -44.965 21.025 36.981 1.00 14.63 210 PRO A C 1
ATOM 1526 O O . PRO A 1 210 ? -45.053 20.886 35.760 1.00 15.21 210 PRO A O 1
ATOM 1530 N N . VAL A 1 211 ? -43.990 21.705 37.583 1.00 13.74 211 VAL A N 1
ATOM 1531 C CA . VAL A 1 211 ? -43.052 22.552 36.831 1.00 14.14 211 VAL A CA 1
ATOM 1532 C C . VAL A 1 211 ? -42.322 21.824 35.711 1.00 18.52 211 VAL A C 1
ATOM 1533 O O . VAL A 1 211 ? -42.081 22.390 34.655 1.00 13.65 211 VAL A O 1
ATOM 1537 N N . GLU A 1 212 ? -41.977 20.565 35.942 1.00 16.58 212 GLU A N 1
ATOM 1538 C CA . GLU A 1 212 ? -41.202 19.809 34.967 1.00 18.44 212 GLU A CA 1
ATOM 1539 C C . GLU A 1 212 ? -41.930 19.652 33.629 1.00 14.70 212 GLU A C 1
ATOM 1540 O O . GLU A 1 212 ? -41.300 19.420 32.595 1.00 15.95 212 GLU A O 1
ATOM 1551 N N . ASN A 1 213 ? -43.249 19.794 33.638 1.00 14.31 213 ASN A N 1
ATOM 1552 C CA . ASN A 1 213 ? -44.040 19.554 32.431 1.00 12.96 213 ASN A CA 1
ATOM 1553 C C . ASN A 1 213 ? -43.976 20.668 31.401 1.00 10.83 213 ASN A C 1
ATOM 1554 O O . ASN A 1 213 ? -44.317 20.464 30.234 1.00 10.78 213 ASN A O 1
ATOM 1559 N N . SER A 1 214 ? -43.542 21.845 31.836 1.00 11.85 214 SER A N 1
ATOM 1560 C CA . SER A 1 214 ? -43.576 23.023 30.998 1.00 11.55 214 SER A CA 1
ATOM 1561 C C . SER A 1 214 ? -42.821 22.796 29.689 1.00 11.68 214 SER A C 1
ATOM 1562 O O . SER A 1 214 ? -41.731 22.265 29.708 1.00 11.15 214 SER A O 1
ATOM 1565 N N . TYR A 1 215 ? -43.451 23.156 28.573 1.00 11.64 215 TYR A N 1
ATOM 1566 C CA . TYR A 1 215 ? -42.888 23.067 27.217 1.00 15.07 215 TYR A CA 1
ATOM 1567 C C . TYR A 1 215 ? -42.691 21.643 26.719 1.00 15.78 215 TYR A C 1
ATOM 1568 O O . TYR A 1 215 ? -42.107 21.420 25.660 1.00 15.52 215 TYR A O 1
ATOM 1577 N N . HIS A 1 216 ? -43.190 20.673 27.464 1.00 11.84 216 HIS A N 1
ATOM 1578 C CA . HIS A 1 216 ? -43.112 19.302 26.991 1.00 7.19 216 HIS A CA 1
ATOM 1579 C C . HIS A 1 216 ? -44.404 18.888 26.318 1.00 8.50 216 HIS A C 1
ATOM 1580 O O . HIS A 1 216 ? -45.438 19.503 26.540 1.00 10.78 216 HIS A O 1
ATOM 1587 N N . PRO A 1 217 ? -44.351 17.849 25.481 1.00 8.57 217 PRO A N 1
ATOM 1588 C CA . PRO A 1 217 ? -45.590 17.438 24.821 1.00 6.41 217 PRO A CA 1
ATOM 1589 C C . PRO A 1 217 ? -46.622 16.950 25.816 1.00 6.70 217 PRO A C 1
ATOM 1590 O O . PRO A 1 217 ? -46.279 16.330 26.829 1.00 8.40 217 PRO A O 1
ATOM 1594 N N . THR A 1 218 ? -47.876 17.264 25.537 1.00 7.64 218 THR A N 1
ATOM 1595 C CA . THR A 1 218 ? -48.978 16.686 26.275 1.00 7.28 218 THR A CA 1
ATOM 1596 C C . THR A 1 218 ? -49.113 15.227 25.866 1.00 7.85 218 THR A C 1
ATOM 1597 O O . THR A 1 218 ? -48.383 14.757 24.991 1.00 6.65 218 THR A O 1
ATOM 1601 N N . ALA A 1 219 ? -50.071 14.519 26.465 1.00 7.33 219 ALA A N 1
ATOM 1602 C CA . ALA A 1 219 ? -50.349 13.157 26.041 1.00 10.68 219 ALA A CA 1
ATOM 1603 C C . ALA A 1 219 ? -50.715 13.133 24.556 1.00 9.13 219 ALA A C 1
ATOM 1604 O O . ALA A 1 219 ? -50.275 12.258 23.819 1.00 9.55 219 ALA A O 1
ATOM 1606 N N . ASN A 1 220 ? -51.502 14.122 24.133 1.00 10.43 220 ASN A N 1
ATOM 1607 C CA . ASN A 1 220 ? -51.932 14.237 22.742 1.00 11.80 220 ASN A CA 1
ATOM 1608 C C . ASN A 1 220 ? -50.712 14.524 21.853 1.00 9.01 220 ASN A C 1
ATOM 1609 O O . ASN A 1 220 ? -50.601 14.007 20.742 1.00 10.52 220 ASN A O 1
ATOM 1614 N N . GLY A 1 221 ? -49.800 15.339 22.365 1.00 8.86 221 GLY A N 1
ATOM 1615 C CA . GLY A 1 221 ? -48.555 15.641 21.669 1.00 7.83 221 GLY A CA 1
ATOM 1616 C C . GLY A 1 221 ? -47.691 14.412 21.479 1.00 10.00 221 GLY A C 1
ATOM 1617 O O . GLY A 1 221 ? -47.041 14.249 20.453 1.00 9.86 221 GLY A O 1
ATOM 1618 N N . GLN A 1 222 ? -47.670 13.525 22.465 1.00 8.93 222 GLN A N 1
ATOM 1619 C CA . GLN A 1 222 ? -46.876 12.323 22.303 1.00 7.77 222 GLN A CA 1
ATOM 1620 C C . GLN A 1 222 ? -47.537 11.375 21.316 1.00 10.27 222 GLN A C 1
ATOM 1621 O O . GLN A 1 222 ? -46.872 10.801 20.459 1.00 10.17 222 GLN A O 1
ATOM 1627 N N . SER A 1 223 ? -48.851 11.224 21.435 1.00 8.85 223 SER A N 1
ATOM 1628 C CA . SER A 1 223 ? -49.568 10.209 20.676 1.00 9.04 223 SER A CA 1
ATOM 1629 C C . SER A 1 223 ? -49.804 10.621 19.230 1.00 11.69 223 SER A C 1
ATOM 1630 O O . SER A 1 223 ? -49.837 9.772 18.340 1.00 11.14 223 SER A O 1
ATOM 1633 N N . LYS A 1 224 ? -49.936 11.921 18.977 1.00 10.96 224 LYS A N 1
ATOM 1634 C CA . LYS A 1 224 ? -50.190 12.365 17.609 1.00 10.75 224 LYS A CA 1
ATOM 1635 C C . LYS A 1 224 ? -49.171 13.324 17.048 1.00 9.17 224 LYS A C 1
ATOM 1636 O O . LYS A 1 224 ? -49.208 13.641 15.860 1.00 10.73 224 LYS A O 1
ATOM 1642 N N . GLY A 1 225 ? -48.278 13.806 17.903 1.00 8.20 225 GLY A N 1
ATOM 1643 C CA . GLY A 1 225 ? -47.186 14.630 17.435 1.00 9.06 225 GLY A CA 1
ATOM 1644 C C . GLY A 1 225 ? -45.978 13.738 17.226 1.00 8.74 225 GLY A C 1
ATOM 1645 O O . GLY A 1 225 ? -45.551 13.520 16.095 1.00 9.38 225 GLY A O 1
ATOM 1646 N N . TYR A 1 226 ? -45.437 13.188 18.309 1.00 9.24 226 TYR A N 1
ATOM 1647 C CA . TYR A 1 226 ? -44.229 12.376 18.187 1.00 5.31 226 TYR A CA 1
ATOM 1648 C C . TYR A 1 226 ? -44.427 10.996 17.595 1.00 6.34 226 TYR A C 1
ATOM 1649 O O . TYR A 1 226 ? -43.702 10.615 16.684 1.00 7.00 226 TYR A O 1
ATOM 1658 N N . LEU A 1 227 ? -45.386 10.244 18.117 1.00 8.58 227 LEU A N 1
ATOM 1659 C CA . LEU A 1 227 ? -45.526 8.847 17.706 1.00 6.60 227 LEU A CA 1
ATOM 1660 C C . LEU A 1 227 ? -45.744 8.695 16.197 1.00 8.69 227 LEU A C 1
ATOM 1661 O O . LEU A 1 227 ? -45.130 7.830 15.587 1.00 8.53 227 LEU A O 1
ATOM 1666 N N . PRO A 1 228 ? -46.592 9.546 15.582 1.00 10.98 228 PRO A N 1
ATOM 1667 C CA . PRO A 1 228 ? -46.764 9.343 14.141 1.00 10.43 228 PRO A CA 1
ATOM 1668 C C . PRO A 1 228 ? -45.468 9.559 13.368 1.00 10.09 228 PRO A C 1
ATOM 1669 O O . PRO A 1 228 ? -45.231 8.931 12.333 1.00 9.69 228 PRO A O 1
ATOM 1673 N N . VAL A 1 229 ? -44.599 10.416 13.888 1.00 7.65 229 VAL A N 1
ATOM 1674 C CA . VAL A 1 229 ? -43.316 10.638 13.238 1.00 7.69 229 VAL A CA 1
ATOM 1675 C C . VAL A 1 229 ? -42.402 9.413 13.374 1.00 8.93 229 VAL A C 1
ATOM 1676 O O . VAL A 1 229 ? -41.721 9.046 12.426 1.00 9.17 229 VAL A O 1
ATOM 1680 N N . LEU A 1 230 ? -42.399 8.768 14.536 1.00 10.01 230 LEU A N 1
ATOM 1681 C CA . LEU A 1 230 ? -41.658 7.527 14.652 1.00 11.06 230 LEU A CA 1
ATOM 1682 C C . LEU A 1 230 ? -42.255 6.487 13.711 1.00 10.74 230 LEU A C 1
ATOM 1683 O O . LEU A 1 230 ? -41.522 5.809 13.006 1.00 11.31 230 LEU A O 1
ATOM 1688 N N . ASN A 1 231 ? -43.581 6.366 13.695 1.00 10.99 231 ASN A N 1
ATOM 1689 C CA . ASN A 1 231 ? -44.215 5.388 12.821 1.00 10.44 231 ASN A CA 1
ATOM 1690 C C . ASN A 1 231 ? -43.919 5.627 11.349 1.00 12.12 231 ASN A C 1
ATOM 1691 O O . ASN A 1 231 ? -43.837 4.680 10.576 1.00 14.96 231 ASN A O 1
ATOM 1696 N N . SER A 1 232 ? -43.726 6.882 10.958 1.00 9.64 232 SER A N 1
ATOM 1697 C CA . SER A 1 232 ? -43.496 7.193 9.559 1.00 9.16 232 SER A CA 1
ATOM 1698 C C . SER A 1 232 ? -42.156 6.618 9.099 1.00 16.85 232 SER A C 1
ATOM 1699 O O . SER A 1 232 ? -41.941 6.368 7.918 1.00 12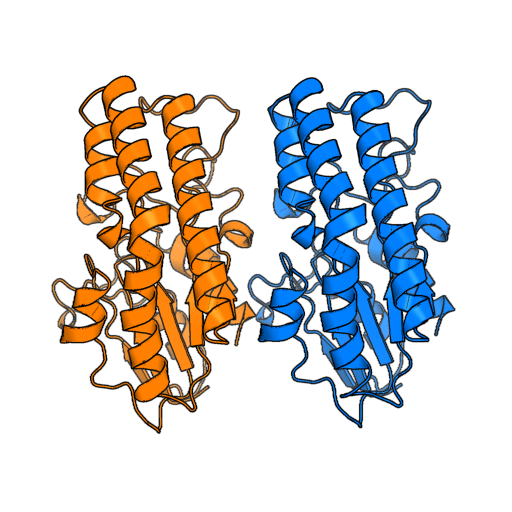.65 232 SER A O 1
ATOM 1702 N N . ALA A 1 233 ? -41.263 6.408 10.057 1.00 11.62 233 ALA A N 1
ATOM 1703 C CA . ALA A 1 233 ? -39.948 5.868 9.770 1.00 14.07 233 ALA A CA 1
ATOM 1704 C C . ALA A 1 233 ? -40.007 4.385 10.090 1.00 20.10 233 ALA A C 1
ATOM 1705 O O . ALA A 1 233 ? -39.012 3.673 9.999 1.00 25.05 233 ALA A O 1
ATOM 1707 N N . THR A 1 234 ? -41.232 3.969 10.416 1.00 19.69 234 THR A N 1
ATOM 1708 C CA . THR A 1 234 ? -41.670 2.662 10.918 1.00 30.99 234 THR A CA 1
ATOM 1709 C C . THR A 1 234 ? -41.165 2.464 12.325 1.00 22.01 234 THR A C 1
ATOM 1710 O O . THR A 1 234 ? -41.988 2.701 13.190 1.00 18.36 234 THR A O 1
ATOM 1715 N N . ALA B 1 1 ? -29.094 -4.314 42.253 1.00 47.39 1 ALA B N 1
ATOM 1716 C CA . ALA B 1 1 ? -27.691 -4.708 42.353 1.00 41.57 1 ALA B CA 1
ATOM 1717 C C . ALA B 1 1 ? -27.389 -5.332 43.718 1.00 44.48 1 ALA B C 1
ATOM 1718 O O . ALA B 1 1 ? -28.289 -5.479 44.558 1.00 45.32 1 ALA B O 1
ATOM 1720 N N . THR B 1 2 ? -26.128 -5.695 43.941 1.00 31.57 2 THR B N 1
ATOM 1721 C CA . THR B 1 2 ? -25.795 -6.508 45.099 1.00 34.64 2 THR B CA 1
ATOM 1722 C C . THR B 1 2 ? -24.927 -5.755 46.109 1.00 27.49 2 THR B C 1
ATOM 1723 O O . THR B 1 2 ? -25.464 -5.227 47.077 1.00 26.54 2 THR B O 1
ATOM 1727 N N . ASP B 1 3 ? -23.609 -5.709 45.907 1.00 22.99 3 ASP B N 1
ATOM 1728 C CA . ASP B 1 3 ? -22.728 -5.050 46.874 1.00 18.55 3 ASP B CA 1
ATOM 1729 C C . ASP B 1 3 ? -22.759 -3.538 46.679 1.00 20.41 3 ASP B C 1
ATOM 1730 O O . ASP B 1 3 ? -22.155 -3.014 45.745 1.00 17.06 3 ASP B O 1
ATOM 1735 N N . TYR B 1 4 ? -23.462 -2.849 47.573 1.00 16.48 4 TYR B N 1
ATOM 1736 C CA . TYR B 1 4 ? -23.685 -1.408 47.460 1.00 17.79 4 TYR B CA 1
ATOM 1737 C C . TYR B 1 4 ? -22.997 -0.659 48.587 1.00 16.42 4 TYR B C 1
ATOM 1738 O O . TYR B 1 4 ? -23.215 -0.947 49.760 1.00 15.85 4 TYR B O 1
ATOM 1747 N N . VAL B 1 5 ? -22.155 0.299 48.235 1.00 15.36 5 VAL B N 1
ATOM 1748 C CA . VAL B 1 5 ? -21.593 1.161 49.248 1.00 14.94 5 VAL B CA 1
ATOM 1749 C C . VAL B 1 5 ? -22.112 2.568 49.020 1.00 13.72 5 VAL B C 1
ATOM 1750 O O . VAL B 1 5 ? -22.000 3.111 47.918 1.00 10.18 5 VAL B O 1
ATOM 1754 N N . ALA B 1 6 ? -22.699 3.144 50.061 1.00 11.68 6 ALA B N 1
ATOM 1755 C CA . ALA B 1 6 ? -23.230 4.496 49.982 1.00 9.46 6 ALA B CA 1
ATOM 1756 C C . ALA B 1 6 ? -22.325 5.441 50.761 1.00 8.51 6 ALA B C 1
ATOM 1757 O O . ALA B 1 6 ? -22.215 5.352 51.984 1.00 11.44 6 ALA B O 1
ATOM 1759 N N . LEU B 1 7 ? -21.653 6.327 50.035 1.00 8.47 7 LEU B N 1
ATOM 1760 C CA . LEU B 1 7 ? -20.708 7.262 50.637 1.00 9.44 7 LEU B CA 1
ATOM 1761 C C . LEU B 1 7 ? -21.285 8.641 50.693 1.00 9.26 7 LEU B C 1
ATOM 1762 O O . LEU B 1 7 ? -22.304 8.931 50.057 1.00 8.35 7 LEU B O 1
ATOM 1767 N N . GLY B 1 8 ? -20.584 9.516 51.402 1.00 9.60 8 GLY B N 1
ATOM 1768 C CA . GLY B 1 8 ? -20.827 10.928 51.239 1.00 10.39 8 GLY B CA 1
ATOM 1769 C C . GLY B 1 8 ? -21.154 11.638 52.523 1.00 10.01 8 GLY B C 1
ATOM 1770 O O . GLY B 1 8 ? -20.759 11.205 53.604 1.00 11.52 8 GLY B O 1
ATOM 1771 N N . ASP B 1 9 ? -21.881 12.739 52.387 1.00 7.01 9 ASP B N 1
ATOM 1772 C CA . ASP B 1 9 ? -22.098 13.645 53.487 1.00 7.44 9 ASP B CA 1
ATOM 1773 C C . ASP B 1 9 ? -23.536 13.540 53.963 1.00 9.49 9 ASP B C 1
ATOM 1774 O O . ASP B 1 9 ? -24.192 12.544 53.720 1.00 9.31 9 ASP B O 1
ATOM 1779 N N . SER B 1 10 ? -24.029 14.583 54.615 1.00 7.76 10 SER B N 1
ATOM 1780 C CA . SER B 1 10 ? -25.355 14.552 55.195 1.00 7.96 10 SER B CA 1
ATOM 1781 C C . SER B 1 10 ? -26.474 14.394 54.165 1.00 10.87 10 SER B C 1
ATOM 1782 O O . SER B 1 10 ? -27.548 13.914 54.498 1.00 10.18 10 SER B O 1
ATOM 1785 N N . TYR B 1 11 ? -26.240 14.800 52.920 1.00 6.34 11 TYR B N 1
ATOM 1786 C CA . TYR B 1 11 ? -27.282 14.649 51.912 1.00 7.89 11 TYR B CA 1
ATOM 1787 C C . TYR B 1 11 ? -27.451 13.191 51.513 1.00 7.22 11 TYR B C 1
ATOM 1788 O O . TYR B 1 11 ? -28.473 12.815 50.951 1.00 9.36 11 TYR B O 1
ATOM 1797 N N . SER B 1 12 ? -26.442 12.379 51.811 1.00 7.33 12 SER B N 1
ATOM 1798 C CA . SER B 1 12 ? -26.516 10.942 51.581 1.00 6.51 12 SER B CA 1
ATOM 1799 C C . SER B 1 12 ? -26.847 10.205 52.861 1.00 8.32 12 SER B C 1
ATOM 1800 O O . SER B 1 12 ? -27.586 9.226 52.833 1.00 9.31 12 SER B O 1
ATOM 1803 N N . SER B 1 13 ? -26.293 10.652 53.989 1.00 7.44 13 SER B N 1
ATOM 1804 C CA . SER B 1 13 ? -26.615 9.983 55.246 1.00 9.27 13 SER B CA 1
ATOM 1805 C C . SER B 1 13 ? -28.087 10.206 55.577 1.00 9.75 13 SER B C 1
ATOM 1806 O O . SER B 1 13 ? -28.743 9.330 56.119 1.00 7.55 13 SER B O 1
ATOM 1809 N N . GLY B 1 14 ? -28.609 11.376 55.235 1.00 9.23 14 GLY B N 1
ATOM 1810 C CA . GLY B 1 14 ? -30.019 11.642 55.449 1.00 9.30 14 GLY B CA 1
ATOM 1811 C C . GLY B 1 14 ? -30.290 12.466 56.680 1.00 9.97 14 GLY B C 1
ATOM 1812 O O . GLY B 1 14 ? -31.334 12.307 57.300 1.00 9.40 14 GLY B O 1
ATOM 1813 N N . VAL B 1 15 ? -29.353 13.337 57.047 1.00 10.08 15 VAL B N 1
ATOM 1814 C CA . VAL B 1 15 ? -29.633 14.323 58.084 1.00 12.48 15 VAL B CA 1
ATOM 1815 C C . VAL B 1 15 ? -30.860 15.089 57.654 1.00 11.75 15 VAL B C 1
ATOM 1816 O O . VAL B 1 15 ? -30.899 15.637 56.551 1.00 11.37 15 VAL B O 1
ATOM 1820 N N . GLY B 1 16 ? -31.872 15.118 58.508 1.00 11.37 16 GLY B N 1
ATOM 1821 C CA . GLY B 1 16 ? -33.104 15.782 58.138 1.00 14.62 16 GLY B CA 1
ATOM 1822 C C . GLY B 1 16 ? -34.265 14.846 57.849 1.00 14.03 16 GLY B C 1
ATOM 1823 O O . GLY B 1 16 ? -35.413 15.282 57.878 1.00 14.68 16 GLY B O 1
ATOM 1824 N N . ALA B 1 17 ? -33.982 13.569 57.581 1.00 11.94 17 ALA B N 1
ATOM 1825 C CA . ALA B 1 17 ? -35.049 12.604 57.286 1.00 10.68 17 ALA B CA 1
ATOM 1826 C C . ALA B 1 17 ? -35.441 11.767 58.497 1.00 13.76 17 ALA B C 1
ATOM 1827 O O . ALA B 1 17 ? -36.362 10.964 58.413 1.00 16.54 17 ALA B O 1
ATOM 1829 N N . GLY B 1 18 ? -34.734 11.939 59.611 1.00 16.26 18 GLY B N 1
ATOM 1830 C CA . GLY B 1 18 ? -35.079 11.244 60.842 1.00 15.55 18 GLY B CA 1
ATOM 1831 C C . GLY B 1 18 ? -34.779 9.760 60.820 1.00 16.69 18 GLY B C 1
ATOM 1832 O O . GLY B 1 18 ? -34.057 9.278 59.940 1.00 14.46 18 GLY B O 1
ATOM 1833 N N . SER B 1 19 ? -35.333 9.041 61.792 1.00 13.71 19 SER B N 1
ATOM 1834 C CA . SER B 1 19 ? -35.154 7.602 61.908 1.00 12.08 19 SER B CA 1
ATOM 1835 C C . SER B 1 19 ? -33.689 7.184 61.749 1.00 13.23 19 SER B C 1
ATOM 1836 O O . SER B 1 19 ? -33.353 6.390 60.876 1.00 14.21 19 SER B O 1
ATOM 1839 N N . TYR B 1 20 ? -32.817 7.714 62.597 1.00 11.98 20 TYR B N 1
ATOM 1840 C CA . TYR B 1 20 ? -31.395 7.450 62.421 1.00 9.88 20 TYR B CA 1
ATOM 1841 C C . TYR B 1 20 ? -30.978 6.115 63.007 1.00 16.35 20 TYR B C 1
ATOM 1842 O O . TYR B 1 20 ? -31.482 5.690 64.036 1.00 14.49 20 TYR B O 1
ATOM 1851 N N . ASP B 1 21 ? -30.052 5.455 62.328 1.00 12.40 21 ASP B N 1
ATOM 1852 C CA . ASP B 1 21 ? -29.453 4.242 62.844 1.00 11.79 21 ASP B CA 1
ATOM 1853 C C . ASP B 1 21 ? -28.575 4.640 64.017 1.00 13.44 21 ASP B C 1
ATOM 1854 O O . ASP B 1 21 ? -27.683 5.490 63.877 1.00 13.96 21 ASP B O 1
ATOM 1859 N N . SER B 1 22 ? -28.859 4.075 65.189 1.00 14.39 22 SER B N 1
ATOM 1860 C CA . SER B 1 22 ? -28.156 4.492 66.400 1.00 17.79 22 SER B CA 1
ATOM 1861 C C . SER B 1 22 ? -26.664 4.205 66.274 1.00 13.50 22 SER B C 1
ATOM 1862 O O . SER B 1 22 ? -25.834 4.999 66.701 1.00 13.51 22 SER B O 1
ATOM 1865 N N . SER B 1 23 ? -26.322 3.086 65.648 1.00 16.53 23 SER B N 1
ATOM 1866 C CA . SER B 1 23 ? -24.916 2.706 65.529 1.00 14.15 23 SER B CA 1
ATOM 1867 C C . SER B 1 23 ? -24.138 3.677 64.652 1.00 16.11 23 SER B C 1
ATOM 1868 O O . SER B 1 23 ? -22.910 3.752 64.746 1.00 15.55 23 SER B O 1
ATOM 1871 N N . SER B 1 24 ? -24.840 4.421 63.797 1.00 12.00 24 SER B N 1
ATOM 1872 C CA . SER B 1 24 ? -24.171 5.404 62.948 1.00 11.29 24 SER B CA 1
ATOM 1873 C C . SER B 1 24 ? -23.766 6.614 63.755 1.00 11.74 24 SER B C 1
ATOM 1874 O O . SER B 1 24 ? -22.885 7.369 63.349 1.00 10.04 24 SER B O 1
ATOM 1877 N N . GLY B 1 25 ? -24.439 6.799 64.884 1.00 11.57 25 GLY B N 1
ATOM 1878 C CA . GLY B 1 25 ? -24.093 7.862 65.804 1.00 12.02 25 GLY B CA 1
ATOM 1879 C C . GLY B 1 25 ? -24.167 9.196 65.108 1.00 12.02 25 GLY B C 1
ATOM 1880 O O . GLY B 1 25 ? -25.152 9.488 64.438 1.00 12.06 25 GLY B O 1
ATOM 1881 N N . SER B 1 26 ? -23.099 9.980 65.241 1.00 8.11 26 SER B N 1
ATOM 1882 C CA . SER B 1 26 ? -23.062 11.351 64.743 1.00 12.83 26 SER B CA 1
ATOM 1883 C C . SER B 1 26 ? -23.042 11.424 63.213 1.00 12.76 26 SER B C 1
ATOM 1884 O O . SER B 1 26 ? -23.194 12.498 62.640 1.00 12.92 26 SER B O 1
ATOM 1887 N N . CYS B 1 27 ? -22.874 10.283 62.553 1.00 10.05 27 CYS B N 1
ATOM 1888 C CA . CYS B 1 27 ? -22.957 10.265 61.095 1.00 12.93 27 CYS B CA 1
ATOM 1889 C C . CYS B 1 27 ? -24.391 10.465 60.653 1.00 12.36 27 CYS B C 1
ATOM 1890 O O . CYS B 1 27 ? -24.641 10.835 59.499 1.00 10.46 27 CYS B O 1
ATOM 1893 N N . LYS B 1 28 ? -25.315 10.185 61.576 1.00 8.18 28 LYS B N 1
ATOM 1894 C CA . LYS B 1 28 ? -26.745 10.359 61.364 1.00 9.51 28 LYS B CA 1
ATOM 1895 C C . LYS B 1 28 ? -27.175 9.726 60.058 1.00 10.09 28 LYS B C 1
ATOM 1896 O O . LYS B 1 28 ? -27.653 10.415 59.151 1.00 11.49 28 LYS B O 1
ATOM 1902 N N . ARG B 1 29 ? -26.966 8.421 59.941 1.00 11.14 29 ARG B N 1
ATOM 1903 C CA . ARG B 1 29 ? -27.472 7.705 58.775 1.00 10.73 29 ARG B CA 1
ATOM 1904 C C . ARG B 1 29 ? -28.935 7.331 59.000 1.00 11.99 29 ARG B C 1
ATOM 1905 O O . ARG B 1 29 ? -29.275 6.490 59.834 1.00 11.63 29 ARG B O 1
ATOM 1913 N N . SER B 1 30 ? -29.796 7.988 58.236 1.00 8.23 30 SER B N 1
ATOM 1914 C CA . SER B 1 30 ? -31.227 7.767 58.303 1.00 11.49 30 SER B CA 1
ATOM 1915 C C . SER B 1 30 ? -31.666 6.505 57.580 1.00 11.83 30 SER B C 1
ATOM 1916 O O . SER B 1 30 ? -31.194 6.184 56.492 1.00 12.31 30 SER B O 1
ATOM 1919 N N . THR B 1 31 ? -32.606 5.810 58.199 1.00 10.45 31 THR B N 1
ATOM 1920 C CA . THR B 1 31 ? -33.249 4.644 57.628 1.00 14.30 31 THR B CA 1
ATOM 1921 C C . THR B 1 31 ? -34.084 5.027 56.398 1.00 11.60 31 THR B C 1
ATOM 1922 O O . THR B 1 31 ? -34.464 4.189 55.567 1.00 16.91 31 THR B O 1
ATOM 1926 N N . LYS B 1 32 ? -34.349 6.317 56.285 1.00 10.33 32 LYS B N 1
ATOM 1927 C CA . LYS B 1 32 ? -35.194 6.852 55.228 1.00 11.65 32 LYS B CA 1
ATOM 1928 C C . LYS B 1 32 ? -34.401 7.752 54.296 1.00 10.53 32 LYS B C 1
ATOM 1929 O O . LYS B 1 32 ? -34.965 8.561 53.555 1.00 9.89 32 LYS B O 1
ATOM 1935 N N . SER B 1 33 ? -33.083 7.610 54.360 1.00 9.95 33 SER B N 1
ATOM 1936 C CA . SER B 1 33 ? -32.188 8.239 53.401 1.00 10.53 33 SER B CA 1
ATOM 1937 C C . SER B 1 33 ? -32.262 7.482 52.087 1.00 9.07 33 SER B C 1
ATOM 1938 O O . SER B 1 33 ? -32.587 6.287 52.067 1.00 10.54 33 SER B O 1
ATOM 1941 N N . TYR B 1 34 ? -31.914 8.142 50.984 1.00 8.56 34 TYR B N 1
ATOM 1942 C CA . TYR B 1 34 ? -32.027 7.459 49.695 1.00 9.45 34 TYR B CA 1
ATOM 1943 C C . TYR B 1 34 ? -31.183 6.180 49.627 1.00 10.08 34 TYR B C 1
ATOM 1944 O O . TYR B 1 34 ? -31.610 5.205 49.006 1.00 12.66 34 TYR B O 1
ATOM 1953 N N . PRO B 1 35 ? -29.997 6.145 50.281 1.00 9.17 35 PRO B N 1
ATOM 1954 C CA . PRO B 1 35 ? -29.316 4.859 50.134 1.00 11.47 35 PRO B CA 1
ATOM 1955 C C . PRO B 1 35 ? -30.018 3.743 50.886 1.00 13.11 35 PRO B C 1
ATOM 1956 O O . PRO B 1 35 ? -30.123 2.643 50.373 1.00 12.24 35 PRO B O 1
ATOM 1960 N N . ALA B 1 36 ? -30.475 4.031 52.097 1.00 11.45 36 ALA B N 1
ATOM 1961 C CA . ALA B 1 36 ? -31.214 3.037 52.871 1.00 12.95 36 ALA B CA 1
ATOM 1962 C C . ALA B 1 36 ? -32.457 2.585 52.109 1.00 13.93 36 ALA B C 1
ATOM 1963 O O . ALA B 1 36 ? -32.739 1.389 52.014 1.00 18.32 36 ALA B O 1
ATOM 1965 N N . LEU B 1 37 ? -33.193 3.540 51.562 1.00 13.28 37 LEU B N 1
ATOM 1966 C CA . LEU B 1 37 ? -34.395 3.220 50.801 1.00 15.24 37 LEU B CA 1
ATOM 1967 C C . LEU B 1 37 ? -34.080 2.407 49.551 1.00 17.78 37 LEU B C 1
ATOM 1968 O O . LEU B 1 37 ? -34.805 1.473 49.211 1.00 18.12 37 LEU B O 1
ATOM 1973 N N . TRP B 1 38 ? -33.009 2.769 48.855 1.00 12.65 38 TRP B N 1
ATOM 1974 C CA . TRP B 1 38 ? -32.582 2.003 47.695 1.00 15.67 38 TRP B CA 1
ATOM 1975 C C . TRP B 1 38 ? -32.224 0.578 48.089 1.00 16.51 38 TRP B C 1
ATOM 1976 O O . TRP B 1 38 ? -32.662 -0.376 47.445 1.00 18.07 38 TRP B O 1
ATOM 1987 N N . ALA B 1 39 ? -31.419 0.440 49.141 1.00 13.58 39 ALA B N 1
ATOM 1988 C CA . ALA B 1 39 ? -30.891 -0.860 49.534 1.00 16.16 39 ALA B CA 1
ATOM 1989 C C . ALA B 1 39 ? -31.999 -1.794 50.006 1.00 24.33 39 ALA B C 1
ATOM 1990 O O . ALA B 1 39 ? -32.026 -2.972 49.644 1.00 25.48 39 ALA B O 1
ATOM 1992 N N . ALA B 1 40 ? -32.906 -1.273 50.820 1.00 22.04 40 ALA B N 1
ATOM 1993 C CA . ALA B 1 40 ? -34.019 -2.081 51.292 1.00 23.03 40 ALA B CA 1
ATOM 1994 C C . ALA B 1 40 ? -34.859 -2.531 50.102 1.00 30.19 40 ALA B C 1
ATOM 1995 O O . ALA B 1 40 ? -35.196 -3.714 49.988 1.00 34.71 40 ALA B O 1
ATOM 1997 N N . SER B 1 41 ? -35.159 -1.583 49.209 1.00 23.44 41 SER B N 1
ATOM 1998 C CA . SER B 1 41 ? -36.059 -1.795 48.073 1.00 26.08 41 SER B CA 1
ATOM 1999 C C . SER B 1 41 ? -35.442 -2.485 46.856 1.00 28.10 41 SER B C 1
ATOM 2000 O O . SER B 1 41 ? -36.123 -2.699 45.853 1.00 31.50 41 SER B O 1
ATOM 2003 N N . HIS B 1 42 ? -34.163 -2.817 46.918 1.00 22.45 42 HIS B N 1
ATOM 2004 C CA . HIS B 1 42 ? -33.594 -3.649 45.867 1.00 25.40 42 HIS B CA 1
ATOM 2005 C C . HIS B 1 42 ? -33.203 -4.989 46.451 1.00 26.19 42 HIS B C 1
ATOM 2006 O O . HIS B 1 42 ? -32.208 -5.109 47.163 1.00 25.42 42 HIS B O 1
ATOM 2013 N N . THR B 1 43 ? -34.030 -5.990 46.161 1.00 32.34 43 THR B N 1
ATOM 2014 C CA . THR B 1 43 ? -33.889 -7.321 46.743 1.00 36.29 43 THR B CA 1
ATOM 2015 C C . THR B 1 43 ? -32.469 -7.862 46.634 1.00 26.75 43 THR B C 1
ATOM 2016 O O . THR B 1 43 ? -31.880 -7.877 45.557 1.00 39.44 43 THR B O 1
ATOM 2020 N N . GLY B 1 44 ? -31.914 -8.270 47.773 1.00 31.89 44 GLY B N 1
ATOM 2021 C CA . GLY B 1 44 ? -30.607 -8.903 47.816 1.00 28.64 44 GLY B CA 1
ATOM 2022 C C . GLY B 1 44 ? -29.415 -7.970 47.947 1.00 27.31 44 GLY B C 1
ATOM 2023 O O . GLY B 1 44 ? -28.286 -8.359 47.657 1.00 36.75 44 GLY B O 1
ATOM 2024 N N . THR B 1 45 ? -29.652 -6.739 48.384 1.00 31.22 45 THR B N 1
ATOM 2025 C CA . THR B 1 45 ? -28.567 -5.761 48.471 1.00 27.57 45 THR B CA 1
ATOM 2026 C C . THR B 1 45 ? -27.685 -5.927 49.706 1.00 24.94 45 THR B C 1
ATOM 2027 O O . THR B 1 45 ? -28.167 -5.876 50.839 1.00 26.35 45 THR B O 1
ATOM 2031 N N . ARG B 1 46 ? -26.393 -6.126 49.482 1.00 22.31 46 ARG B N 1
ATOM 2032 C CA . ARG B 1 46 ? -25.434 -6.113 50.570 1.00 25.09 46 ARG B CA 1
ATOM 2033 C C . ARG B 1 46 ? -25.013 -4.660 50.779 1.00 24.63 46 ARG B C 1
ATOM 2034 O O . ARG B 1 46 ? -24.206 -4.119 50.034 1.00 20.40 46 ARG B O 1
ATOM 2042 N N . PHE B 1 47 ? -25.587 -4.041 51.803 1.00 20.27 47 PHE B N 1
ATOM 2043 C CA . PHE B 1 47 ? -25.574 -2.589 51.955 1.00 14.87 47 PHE B CA 1
ATOM 2044 C C . PHE B 1 47 ? -24.545 -2.100 52.966 1.00 17.09 47 PHE B C 1
ATOM 2045 O O . PHE B 1 47 ? -24.698 -2.296 54.166 1.00 21.22 47 PHE B O 1
ATOM 2053 N N . ASN B 1 48 ? -23.490 -1.454 52.485 1.00 15.11 48 ASN B N 1
ATOM 2054 C CA . ASN B 1 48 ? -22.539 -0.841 53.406 1.00 13.53 48 ASN B CA 1
ATOM 2055 C C . ASN B 1 48 ? -22.672 0.670 53.325 1.00 15.36 48 ASN B C 1
ATOM 2056 O O . ASN B 1 48 ? -22.289 1.290 52.340 1.00 13.45 48 ASN B O 1
ATOM 2061 N N . PHE B 1 49 ? -23.252 1.228 54.378 1.00 11.89 49 PHE B N 1
ATOM 2062 C CA . PHE B 1 49 ? -23.626 2.626 54.444 1.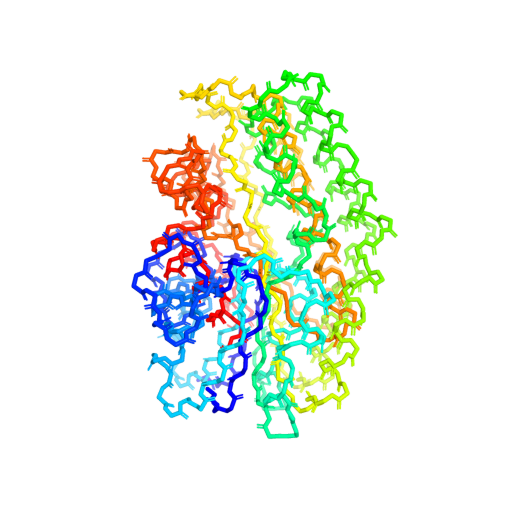00 12.83 49 PHE B CA 1
ATOM 2063 C C . PHE B 1 49 ? -22.620 3.390 55.305 1.00 11.48 49 PHE B C 1
ATOM 2064 O O . PHE B 1 49 ? -22.665 3.303 56.515 1.00 11.80 49 PHE B O 1
ATOM 2072 N N . THR B 1 50 ? -21.709 4.126 54.675 1.00 7.61 50 THR B N 1
ATOM 2073 C CA . THR B 1 50 ? -20.648 4.819 55.412 1.00 10.73 50 THR B CA 1
ATOM 2074 C C . THR B 1 50 ? -20.744 6.340 55.309 1.00 13.68 50 THR B C 1
ATOM 2075 O O . THR B 1 50 ? -19.946 7.060 55.928 1.00 11.03 50 THR B O 1
ATOM 2079 N N . ALA B 1 51 ? -21.701 6.831 54.520 1.00 7.95 51 ALA B N 1
ATOM 2080 C CA . ALA B 1 51 ? -21.969 8.268 54.465 1.00 9.62 51 ALA B CA 1
ATOM 2081 C C . ALA B 1 51 ? -22.092 8.856 55.869 1.00 10.18 51 ALA B C 1
ATOM 2082 O O . ALA B 1 51 ? -22.487 8.181 56.825 1.00 10.91 51 ALA B O 1
ATOM 2084 N N . CYS B 1 52 ? -21.767 10.127 56.002 1.00 10.41 52 CYS B N 1
ATOM 2085 C CA . CYS B 1 52 ? -21.653 10.694 57.330 1.00 11.47 52 CYS B CA 1
ATOM 2086 C C . CYS B 1 52 ? -21.843 12.196 57.310 1.00 10.71 52 CYS B C 1
ATOM 2087 O O . CYS B 1 52 ? -21.195 12.896 56.551 1.00 10.76 52 CYS B O 1
ATOM 2090 N N . SER B 1 53 ? -22.754 12.668 58.147 1.00 10.60 53 SER B N 1
ATOM 2091 C CA . SER B 1 53 ? -22.957 14.089 58.345 1.00 13.90 53 SER B CA 1
ATOM 2092 C C . SER B 1 53 ? -21.628 14.832 58.513 1.00 13.29 53 SER B C 1
ATOM 2093 O O . SER B 1 53 ? -20.755 14.397 59.280 1.00 14.82 53 SER B O 1
ATOM 2096 N N . GLY B 1 54 ? -21.481 15.927 57.771 1.00 13.01 54 GLY B N 1
ATOM 2097 C CA . GLY B 1 54 ? -20.352 16.826 57.916 1.00 15.88 54 GLY B CA 1
ATOM 2098 C C . GLY B 1 54 ? -19.135 16.407 57.120 1.00 14.44 54 GLY B C 1
ATOM 2099 O O . GLY B 1 54 ? -18.107 17.069 57.168 1.00 18.56 54 GLY B O 1
ATOM 2100 N N . ALA B 1 55 ? -19.245 15.305 56.386 1.00 13.05 55 ALA B N 1
ATOM 2101 C CA . ALA B 1 55 ? -18.103 14.789 55.655 1.00 11.17 55 ALA B CA 1
ATOM 2102 C C . ALA B 1 55 ? -17.636 15.747 54.567 1.00 14.17 55 ALA B C 1
ATOM 2103 O O . ALA B 1 55 ? -18.434 16.308 53.810 1.00 12.64 55 ALA B O 1
ATOM 2105 N N . ARG B 1 56 ? -16.324 15.937 54.527 1.00 14.37 56 ARG B N 1
ATOM 2106 C CA . ARG B 1 56 ? -15.657 16.541 53.394 1.00 14.97 56 ARG B CA 1
ATOM 2107 C C . ARG B 1 56 ? -15.067 15.408 52.573 1.00 10.04 56 ARG B C 1
ATOM 2108 O O . ARG B 1 56 ? -15.110 14.243 52.988 1.00 8.48 56 ARG B O 1
ATOM 2116 N N . THR B 1 57 ? -14.533 15.741 51.407 1.00 10.68 57 THR B N 1
ATOM 2117 C CA . THR B 1 57 ? -13.837 14.761 50.591 1.00 9.14 57 THR B CA 1
ATOM 2118 C C . THR B 1 57 ? -12.803 14.001 51.425 1.00 9.62 57 THR B C 1
ATOM 2119 O O . THR B 1 57 ? -12.706 12.782 51.335 1.00 11.30 57 THR B O 1
ATOM 2123 N N . GLY B 1 58 ? -12.072 14.718 52.272 1.00 13.33 58 GLY B N 1
ATOM 2124 C CA . GLY B 1 58 ? -11.037 14.110 53.091 1.00 12.36 58 GLY B CA 1
ATOM 2125 C C . GLY B 1 58 ? -11.581 13.071 54.042 1.00 15.82 58 GLY B C 1
ATOM 2126 O O . GLY B 1 58 ? -10.933 12.057 54.311 1.00 14.93 58 GLY B O 1
ATOM 2127 N N . ASP B 1 59 ? -12.792 13.310 54.531 1.00 11.44 59 ASP B N 1
ATOM 2128 C CA . ASP B 1 59 ? -13.436 12.381 55.446 1.00 13.95 59 ASP B CA 1
ATOM 2129 C C . ASP B 1 59 ? -13.827 11.087 54.752 1.00 14.46 59 ASP B C 1
ATOM 2130 O O . ASP B 1 59 ? -13.690 10.005 55.321 1.00 15.47 59 ASP B O 1
ATOM 2135 N N . VAL B 1 60 ? -14.350 11.200 53.533 1.00 12.17 60 VAL B N 1
ATOM 2136 C CA . VAL B 1 60 ? -14.686 10.015 52.757 1.00 12.03 60 VAL B CA 1
ATOM 2137 C C . VAL B 1 60 ? -13.462 9.114 52.569 1.00 13.33 60 VAL B C 1
ATOM 2138 O O . VAL B 1 60 ? -13.524 7.906 52.812 1.00 15.70 60 VAL B O 1
ATOM 2142 N N . LEU B 1 61 ? -12.346 9.712 52.158 1.00 15.44 61 LEU B N 1
ATOM 2143 C CA . LEU B 1 61 ? -11.092 8.978 51.990 1.00 17.86 61 LEU B CA 1
ATOM 2144 C C . LEU B 1 61 ? -10.634 8.311 53.286 1.00 19.66 61 LEU B C 1
ATOM 2145 O O . LEU B 1 61 ? -10.275 7.140 53.297 1.00 20.78 61 LEU B O 1
ATOM 2150 N N . ALA B 1 62 ? -10.648 9.065 54.376 1.00 16.60 62 ALA B N 1
ATOM 2151 C CA . ALA B 1 62 ? -10.104 8.560 55.631 1.00 22.71 62 ALA B CA 1
ATOM 2152 C C . ALA B 1 62 ? -11.018 7.565 56.345 1.00 22.94 62 ALA B C 1
ATOM 2153 O O . ALA B 1 62 ? -10.534 6.652 57.014 1.00 20.35 62 ALA B O 1
ATOM 2155 N N . LYS B 1 63 ? -12.331 7.733 56.202 1.00 15.94 63 LYS B N 1
ATOM 2156 C CA . LYS B 1 63 ? -13.282 7.018 57.064 1.00 17.56 63 LYS B CA 1
ATOM 2157 C C . LYS B 1 63 ? -14.309 6.124 56.380 1.00 17.95 63 LYS B C 1
ATOM 2158 O O . LYS B 1 63 ? -14.832 5.204 57.002 1.00 20.34 63 LYS B O 1
ATOM 2164 N N . GLN B 1 64 ? -14.630 6.400 55.121 1.00 15.38 64 GLN B N 1
ATOM 2165 C CA . GLN B 1 64 ? -15.814 5.786 54.509 1.00 14.37 64 GLN B CA 1
ATOM 2166 C C . GLN B 1 64 ? -15.543 4.711 53.473 1.00 13.35 64 GLN B C 1
ATOM 2167 O O . GLN B 1 64 ? -16.473 4.059 53.001 1.00 15.72 64 GLN B O 1
ATOM 2173 N N . LEU B 1 65 ? -14.277 4.524 53.115 1.00 18.07 65 LEU B N 1
ATOM 2174 C CA . LEU B 1 65 ? -13.945 3.663 51.991 1.00 19.76 65 LEU B CA 1
ATOM 2175 C C . LEU B 1 65 ? -13.635 2.208 52.347 1.00 20.56 65 LEU B C 1
ATOM 2176 O O . LEU B 1 65 ? -13.415 1.392 51.452 1.00 23.24 65 LEU B O 1
ATOM 2181 N N . THR B 1 66 ? -13.617 1.883 53.635 1.00 17.96 66 THR B N 1
ATOM 2182 C CA . THR B 1 66 ? -13.318 0.510 54.071 1.00 23.25 66 THR B CA 1
ATOM 2183 C C . THR B 1 66 ? -14.054 -0.597 53.283 1.00 24.60 66 THR B C 1
ATOM 2184 O O . THR B 1 66 ? -13.404 -1.501 52.755 1.00 26.98 66 THR B O 1
ATOM 2188 N N . PRO B 1 67 ? -15.399 -0.529 53.169 1.00 20.06 67 PRO B N 1
ATOM 2189 C CA . PRO B 1 67 ? -16.071 -1.661 52.516 1.00 19.90 67 PRO B CA 1
ATOM 2190 C C . PRO B 1 67 ? -16.074 -1.586 50.987 1.00 20.43 67 PRO B C 1
ATOM 2191 O O . PRO B 1 67 ? -16.748 -2.381 50.320 1.00 22.99 67 PRO B O 1
ATOM 2195 N N . VAL B 1 68 ? -15.343 -0.621 50.445 1.00 23.87 68 VAL B N 1
ATOM 2196 C CA . VAL B 1 68 ? -15.233 -0.445 49.002 1.00 20.01 68 VAL B CA 1
ATOM 2197 C C . VAL B 1 68 ? -14.119 -1.330 48.451 1.00 23.08 68 VAL B C 1
ATOM 2198 O O . VAL B 1 68 ? -12.940 -1.131 48.770 1.00 24.06 68 VAL B O 1
ATOM 2202 N N . ASN B 1 69 ? -14.488 -2.306 47.630 1.00 24.02 69 ASN B N 1
ATOM 2203 C CA . ASN B 1 69 ? -13.508 -3.256 47.111 1.00 25.26 69 ASN B CA 1
ATOM 2204 C C . ASN B 1 69 ? -13.892 -3.893 45.783 1.00 26.17 69 ASN B C 1
ATOM 2205 O O . ASN B 1 69 ? -14.850 -3.480 45.124 1.00 24.13 69 ASN B O 1
ATOM 2210 N N . SER B 1 70 ? -13.142 -4.928 45.407 1.00 27.38 70 SER B N 1
ATOM 2211 C CA . SER B 1 70 ? -13.335 -5.612 44.132 1.00 28.56 70 SER B CA 1
ATOM 2212 C C . SER B 1 70 ? -14.725 -6.237 43.983 1.00 22.84 70 SER B C 1
ATOM 2213 O O . SER B 1 70 ? -15.167 -6.523 42.867 1.00 28.08 70 SER B O 1
ATOM 2216 N N . GLY B 1 71 ? -15.408 -6.448 45.103 1.00 18.57 71 GLY B N 1
ATOM 2217 C CA . GLY B 1 71 ? -16.748 -6.997 45.090 1.00 19.48 71 GLY B CA 1
ATOM 2218 C C . GLY B 1 71 ? -17.846 -5.950 45.011 1.00 17.57 71 GLY B C 1
ATOM 2219 O O . GLY B 1 71 ? -19.002 -6.284 44.773 1.00 20.68 71 GLY B O 1
ATOM 2220 N N . THR B 1 72 ? -17.486 -4.684 45.202 1.00 16.29 72 THR B N 1
ATOM 2221 C CA . THR B 1 72 ? -18.482 -3.619 45.180 1.00 19.62 72 THR B CA 1
ATOM 2222 C C . THR B 1 72 ? -19.065 -3.437 43.780 1.00 15.49 72 THR B C 1
ATOM 2223 O O . THR B 1 72 ? -18.328 -3.292 42.802 1.00 18.02 72 THR B O 1
ATOM 2227 N N . ASP B 1 73 ? -20.386 -3.449 43.687 1.00 17.68 73 ASP B N 1
ATOM 2228 C CA . ASP B 1 73 ? -21.050 -3.326 42.393 1.00 18.46 73 ASP B CA 1
ATOM 2229 C C . ASP B 1 73 ? -21.610 -1.939 42.157 1.00 15.45 73 ASP B C 1
ATOM 2230 O O . ASP B 1 73 ? -21.752 -1.507 41.018 1.00 18.50 73 ASP B O 1
ATOM 2235 N N . LEU B 1 74 ? -21.971 -1.273 43.245 1.00 14.96 74 LEU B N 1
ATOM 2236 C CA . LEU B 1 74 ? -22.604 0.033 43.168 1.00 11.65 74 LEU B CA 1
ATOM 2237 C C . LEU B 1 74 ? -22.002 0.939 44.225 1.00 12.67 74 LEU B C 1
ATOM 2238 O O . LEU B 1 74 ? -21.831 0.541 45.369 1.00 11.69 74 LEU B O 1
ATOM 2243 N N . VAL B 1 75 ? -21.663 2.158 43.830 1.00 12.95 75 VAL B N 1
ATOM 2244 C CA . VAL B 1 75 ? -21.244 3.167 44.793 1.00 12.29 75 VAL B CA 1
ATOM 2245 C C . VAL B 1 75 ? -22.076 4.410 44.545 1.00 11.55 75 VAL B C 1
ATOM 2246 O O . VAL B 1 75 ? -22.226 4.828 43.400 1.00 11.86 75 VAL B O 1
ATOM 2250 N N . SER B 1 76 ? -22.655 4.981 45.593 1.00 9.82 76 SER B N 1
ATOM 2251 C CA . SER B 1 76 ? -23.268 6.286 45.444 1.00 6.88 76 SER B CA 1
ATOM 2252 C C . SER B 1 76 ? -22.579 7.278 46.350 1.00 7.64 76 SER B C 1
ATOM 2253 O O . SER B 1 76 ? -22.012 6.910 47.377 1.00 9.45 76 SER B O 1
ATOM 2256 N N . ILE B 1 77 ? -22.632 8.548 45.973 1.00 7.73 77 ILE B N 1
ATOM 2257 C CA . ILE B 1 77 ? -22.000 9.569 46.793 1.00 8.64 77 ILE B CA 1
ATOM 2258 C C . ILE B 1 77 ? -22.591 10.939 46.527 1.00 5.82 77 ILE B C 1
ATOM 2259 O O . ILE B 1 77 ? -22.916 11.283 45.385 1.00 6.41 77 ILE B O 1
ATOM 2264 N N . THR B 1 78 ? -22.756 11.695 47.603 1.00 6.33 78 THR B N 1
ATOM 2265 C CA . THR B 1 78 ? -22.815 13.146 47.524 1.00 7.31 78 THR B CA 1
ATOM 2266 C C . THR B 1 78 ? -21.654 13.641 48.350 1.00 8.09 78 THR B C 1
ATOM 2267 O O . THR B 1 78 ? -21.526 13.273 49.503 1.00 7.30 78 THR B O 1
ATOM 2271 N N . ILE B 1 79 ? -20.802 14.468 47.767 1.00 7.92 79 ILE B N 1
ATOM 2272 C CA . ILE B 1 79 ? -19.708 15.029 48.542 1.00 6.92 79 ILE B CA 1
ATOM 2273 C C . ILE B 1 79 ? -19.230 16.304 47.866 1.00 8.54 79 ILE B C 1
ATOM 2274 O O . ILE B 1 79 ? -19.312 16.442 46.646 1.00 7.29 79 ILE B O 1
ATOM 2279 N N . GLY B 1 80 ? -18.771 17.248 48.671 1.00 7.42 80 GLY B N 1
ATOM 2280 C CA . GLY B 1 80 ? -18.160 18.450 48.143 1.00 8.15 80 GLY B CA 1
ATOM 2281 C C . GLY B 1 80 ? -18.749 19.714 48.711 1.00 9.23 80 GLY B C 1
ATOM 2282 O O . GLY B 1 80 ? -18.085 20.749 48.770 1.00 10.07 80 GLY B O 1
ATOM 2283 N N . GLY B 1 81 ? -20.011 19.637 49.114 1.00 5.88 81 GLY B N 1
ATOM 2284 C CA . GLY B 1 81 ? -20.684 20.797 49.656 1.00 9.24 81 GLY B CA 1
ATOM 2285 C C . GLY B 1 81 ? -20.005 21.277 50.918 1.00 9.37 81 GLY B C 1
ATOM 2286 O O . GLY B 1 81 ? -19.858 22.476 51.137 1.00 13.01 81 GLY B O 1
ATOM 2287 N N . ASN B 1 82 ? -19.585 20.347 51.760 1.00 8.61 82 ASN B N 1
ATOM 2288 C CA . ASN B 1 82 ? -18.880 20.763 52.966 1.00 11.07 82 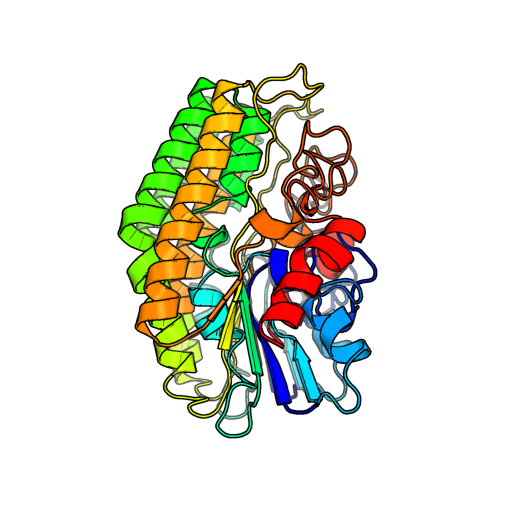ASN B CA 1
ATOM 2289 C C . ASN B 1 82 ? -17.480 21.289 52.684 1.00 11.93 82 ASN B C 1
ATOM 2290 O O . ASN B 1 82 ? -17.015 22.208 53.360 1.00 12.84 82 ASN B O 1
ATOM 2295 N N . ASP B 1 83 ? -16.828 20.730 51.672 1.00 9.56 83 ASP B N 1
ATOM 2296 C CA . ASP B 1 83 ? -15.531 21.243 51.247 1.00 9.61 83 ASP B CA 1
ATOM 2297 C C . ASP B 1 83 ? -15.672 22.701 50.862 1.00 11.80 83 ASP B C 1
ATOM 2298 O O . ASP B 1 83 ? -14.821 23.528 51.180 1.00 15.00 83 ASP B O 1
ATOM 2303 N N . ALA B 1 84 ? -16.765 23.001 50.168 1.00 12.77 84 ALA B N 1
ATOM 2304 C CA . ALA B 1 84 ? -17.020 24.332 49.654 1.00 13.58 84 ALA B CA 1
ATOM 2305 C C . ALA B 1 84 ? -17.490 25.277 50.754 1.00 15.89 84 ALA B C 1
ATOM 2306 O O . ALA B 1 84 ? -17.633 26.476 50.531 1.00 17.34 84 ALA B O 1
ATOM 2308 N N . GLY B 1 85 ? -17.736 24.729 51.936 1.00 17.30 85 GLY B N 1
ATOM 2309 C CA . GLY B 1 85 ? -18.123 25.531 53.080 1.00 18.23 85 GLY B CA 1
ATOM 2310 C C . GLY B 1 85 ? -19.562 26.007 52.999 1.00 21.00 85 GLY B C 1
ATOM 2311 O O . GLY B 1 85 ? -19.879 27.142 53.375 1.00 19.03 85 GLY B O 1
ATOM 2312 N N . PHE B 1 86 ? -20.444 25.140 52.515 1.00 19.55 86 PHE B N 1
ATOM 2313 C CA . PHE B 1 86 ? -21.839 25.521 52.359 1.00 21.34 86 PHE B CA 1
ATOM 2314 C C . PHE B 1 86 ? -22.477 25.808 53.715 1.00 22.48 86 PHE B C 1
ATOM 2315 O O . PHE B 1 86 ? -23.306 26.706 53.835 1.00 23.42 86 PHE B O 1
ATOM 2323 N N . ALA B 1 87 ? -22.079 25.062 54.737 1.00 24.31 87 ALA B N 1
ATOM 2324 C CA . ALA B 1 87 ? -22.656 25.266 56.061 1.00 28.52 87 ALA B CA 1
ATOM 2325 C C . ALA B 1 87 ? -22.279 26.654 56.600 1.00 27.65 87 ALA B C 1
ATOM 2326 O O . ALA B 1 87 ? -23.140 27.389 57.085 1.00 27.75 87 ALA B O 1
ATOM 2328 N N . ASP B 1 88 ? -21.004 27.017 56.494 1.00 21.15 88 ASP B N 1
ATOM 2329 C CA . ASP B 1 88 ? -20.562 28.331 56.950 1.00 24.17 88 ASP B CA 1
ATOM 2330 C C . ASP B 1 88 ? -21.161 29.441 56.090 1.00 25.10 88 ASP B C 1
ATOM 2331 O O . ASP B 1 88 ? -21.379 30.559 56.559 1.00 22.56 88 ASP B O 1
ATOM 2336 N N . THR B 1 89 ? -21.416 29.131 54.825 1.00 19.06 89 THR B N 1
ATOM 2337 C CA . THR B 1 89 ? -22.024 30.102 53.930 1.00 18.47 89 THR B CA 1
ATOM 2338 C C . THR B 1 89 ? -23.482 30.356 54.315 1.00 24.46 89 THR B C 1
ATOM 2339 O O . THR B 1 89 ? -23.936 31.505 54.364 1.00 22.27 89 THR B O 1
ATOM 2343 N N . MET B 1 90 ? -24.210 29.282 54.605 1.00 21.57 90 MET B N 1
ATOM 2344 C CA . MET B 1 90 ? -25.618 29.405 54.963 1.00 29.05 90 MET B CA 1
ATOM 2345 C C . MET B 1 90 ? -25.754 30.174 56.269 1.00 28.82 90 MET B C 1
ATOM 2346 O O . MET B 1 90 ? -26.675 30.970 56.444 1.00 3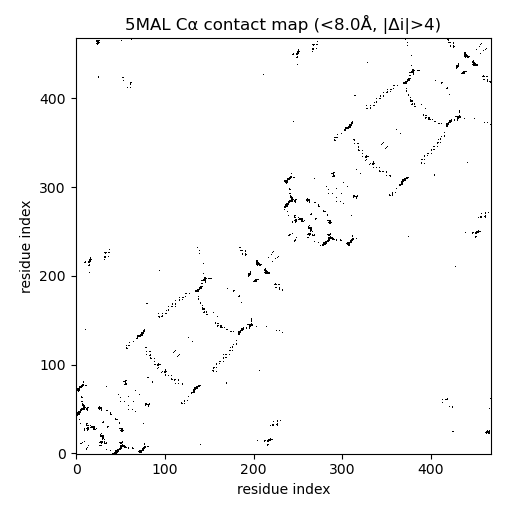2.55 90 MET B O 1
ATOM 2351 N N . THR B 1 91 ? -24.808 29.944 57.171 1.00 28.13 91 THR B N 1
ATOM 2352 C CA . THR B 1 91 ? -24.787 30.607 58.468 1.00 27.27 91 THR B CA 1
ATOM 2353 C C . THR B 1 91 ? -24.453 32.095 58.340 1.00 28.24 91 THR B C 1
ATOM 2354 O O . THR B 1 91 ? -25.095 32.944 58.960 1.00 30.58 91 THR B O 1
ATOM 2358 N N . THR B 1 92 ? -23.457 32.408 57.520 1.00 22.22 92 THR B N 1
ATOM 2359 C CA . THR B 1 92 ? -23.090 33.792 57.260 1.00 26.98 92 THR B CA 1
ATOM 2360 C C . THR B 1 92 ? -24.270 34.573 56.694 1.00 28.30 92 THR B C 1
ATOM 2361 O O . THR B 1 92 ? -24.501 35.724 57.068 1.00 33.10 92 THR B O 1
ATOM 2365 N N . CYS B 1 93 ? -25.020 33.941 55.796 1.00 29.39 93 CYS B N 1
ATOM 2366 C CA . CYS B 1 93 ? -26.172 34.595 55.187 1.00 29.93 93 CYS B CA 1
ATOM 2367 C C . CYS B 1 93 ? -27.299 34.734 56.194 1.00 27.93 93 CYS B C 1
ATOM 2368 O O . CYS B 1 93 ? -27.976 35.758 56.241 1.00 38.96 93 CYS B O 1
ATOM 2371 N N . ASN B 1 94 ? -27.484 33.699 57.003 1.00 25.78 94 ASN B N 1
ATOM 2372 C CA . ASN B 1 94 ? -28.491 33.710 58.053 1.00 31.80 94 ASN B CA 1
ATOM 2373 C C . ASN B 1 94 ? -28.089 34.490 59.298 1.00 34.36 94 ASN B C 1
ATOM 2374 O O . ASN B 1 94 ? -28.759 34.370 60.324 1.00 32.50 94 ASN B O 1
ATOM 2379 N N . LEU B 1 95 ? -27.025 35.296 59.207 1.00 30.56 95 LEU B N 1
ATOM 2380 C CA . LEU B 1 95 ? -26.578 36.117 60.343 1.00 32.73 95 LEU B CA 1
ATOM 2381 C C . LEU B 1 95 ? -25.996 37.510 60.013 1.00 34.57 95 LEU B C 1
ATOM 2382 O O . LEU B 1 95 ? -26.125 38.421 60.824 1.00 36.31 95 LEU B O 1
ATOM 2387 N N . GLN B 1 96 ? -25.371 37.701 58.851 1.00 26.35 96 GLN B N 1
ATOM 2388 C CA . GLN B 1 96 ? -24.508 38.878 58.673 1.00 25.19 96 GLN B CA 1
ATOM 2389 C C . GLN B 1 96 ? -24.869 39.907 57.590 1.00 29.06 96 GLN B C 1
ATOM 2390 O O . GLN B 1 96 ? -24.060 40.795 57.294 1.00 28.90 96 GLN B O 1
ATOM 2396 N N . GLY B 1 97 ? -26.054 39.808 56.998 1.00 25.91 97 GLY B N 1
ATOM 2397 C CA . GLY B 1 97 ? -26.464 40.780 55.996 1.00 27.55 97 GLY B CA 1
ATOM 2398 C C . GLY B 1 97 ? -26.160 40.372 54.563 1.00 30.49 97 GLY B C 1
ATOM 2399 O O . GLY B 1 97 ? -25.287 39.539 54.315 1.00 27.66 97 GLY B O 1
ATOM 2400 N N . GLU B 1 98 ? -26.866 40.980 53.615 1.00 27.07 98 GLU B N 1
ATOM 2401 C CA . GLU B 1 98 ? -26.778 40.566 52.220 1.00 24.68 98 GLU B CA 1
ATOM 2402 C C . GLU B 1 98 ? -25.382 40.712 51.640 1.00 24.38 98 GLU B C 1
ATOM 2403 O O . GLU B 1 98 ? -24.911 39.822 50.932 1.00 25.44 98 GLU B O 1
ATOM 2409 N N . SER B 1 99 ? -24.725 41.838 51.915 1.00 21.44 99 SER B N 1
ATOM 2410 C CA . SER B 1 99 ? -23.383 42.072 51.395 1.00 25.45 99 SER B CA 1
ATOM 2411 C C . SER B 1 99 ? -22.411 40.984 51.869 1.00 22.71 99 SER B C 1
ATOM 2412 O O . SER B 1 99 ? -21.656 40.414 51.073 1.00 18.98 99 SER B O 1
ATOM 2415 N N . ALA B 1 100 ? -22.440 40.701 53.168 1.00 27.93 100 ALA B N 1
ATOM 2416 C CA . ALA B 1 100 ? -21.621 39.632 53.725 1.00 24.95 100 ALA B CA 1
ATOM 2417 C C . ALA B 1 100 ? -22.044 38.289 53.134 1.00 23.00 100 ALA B C 1
ATOM 2418 O O . ALA B 1 100 ? -21.201 37.469 52.760 1.00 20.28 100 ALA B O 1
ATOM 2420 N N . CYS B 1 101 ? -23.356 38.078 53.056 1.00 20.90 101 CYS B N 1
ATOM 2421 C CA . CYS B 1 101 ? -23.902 36.847 52.493 1.00 25.40 101 CYS B CA 1
ATOM 2422 C C . CYS B 1 101 ? -23.416 36.638 51.068 1.00 22.69 101 CYS B C 1
ATOM 2423 O O . CYS B 1 101 ? -22.834 35.606 50.748 1.00 22.91 101 CYS B O 1
ATOM 2426 N N . LEU B 1 102 ? -23.660 37.635 50.223 1.00 21.07 102 LEU B N 1
ATOM 2427 C CA . LEU B 1 102 ? -23.266 37.579 48.824 1.00 19.75 102 LEU B CA 1
ATOM 2428 C C . LEU B 1 102 ? -21.759 37.406 48.672 1.00 22.00 102 LEU B C 1
ATOM 2429 O O . LEU B 1 102 ? -21.292 36.677 47.798 1.00 27.50 102 LEU B O 1
ATOM 2434 N N . ALA B 1 103 ? -20.994 38.059 49.538 1.00 23.36 103 ALA B N 1
ATOM 2435 C CA . ALA B 1 103 ? -19.544 37.948 49.488 1.00 22.74 103 ALA B CA 1
ATOM 2436 C C . ALA B 1 103 ? -19.105 36.544 49.877 1.00 25.04 103 ALA B C 1
ATOM 2437 O O . ALA B 1 103 ? -18.182 35.980 49.283 1.00 27.02 103 ALA B O 1
ATOM 2439 N N . ARG B 1 104 ? -19.768 35.981 50.876 1.00 22.26 104 ARG B N 1
ATOM 2440 C CA . ARG B 1 104 ? -19.394 34.658 51.366 1.00 25.49 104 ARG B CA 1
ATOM 2441 C C . ARG B 1 104 ? -19.697 33.584 50.330 1.00 22.39 104 ARG B C 1
ATOM 2442 O O . ARG B 1 104 ? -18.912 32.655 50.133 1.00 20.87 104 ARG B O 1
ATOM 2450 N N . ILE B 1 105 ? -20.850 33.721 49.686 1.00 21.42 105 ILE B N 1
ATOM 2451 C CA . ILE B 1 105 ? -21.225 32.860 48.569 1.00 26.29 105 ILE B CA 1
ATOM 2452 C C . ILE B 1 105 ? -20.188 32.929 47.455 1.00 24.30 105 ILE B C 1
ATOM 2453 O O . ILE B 1 105 ? -19.823 31.911 46.870 1.00 21.47 105 ILE B O 1
ATOM 2458 N N . ALA B 1 106 ? -19.707 34.132 47.167 1.00 21.43 106 ALA B N 1
ATOM 2459 C CA . ALA B 1 106 ? -18.665 34.300 46.167 1.00 23.35 106 ALA B CA 1
ATOM 2460 C C . ALA B 1 106 ? -17.402 33.518 46.538 1.00 26.95 106 ALA B C 1
ATOM 2461 O O . ALA B 1 106 ? -16.768 32.898 45.676 1.00 28.04 106 ALA B O 1
ATOM 2463 N N . LYS B 1 107 ? -17.040 33.540 47.818 1.00 20.06 107 LYS B N 1
ATOM 2464 C CA . LYS B 1 107 ? -15.878 32.801 48.285 1.00 25.69 107 LYS B CA 1
ATOM 2465 C C . LYS B 1 107 ? -16.105 31.303 48.081 1.00 20.54 107 LYS B C 1
ATOM 2466 O O . LYS B 1 107 ? -15.210 30.582 47.638 1.00 20.62 107 LYS B O 1
ATOM 2472 N N . ALA B 1 108 ? -17.315 30.849 48.393 1.00 19.35 108 ALA B N 1
ATOM 2473 C CA . ALA B 1 108 ? -17.666 29.442 48.211 1.00 17.82 108 ALA B CA 1
ATOM 2474 C C . ALA B 1 108 ? -17.637 29.049 46.733 1.00 17.33 108 ALA B C 1
ATOM 2475 O O . ALA B 1 108 ? -17.190 27.962 46.379 1.00 14.69 108 ALA B O 1
ATOM 2477 N N . ARG B 1 109 ? -18.154 29.920 45.876 1.00 15.85 109 ARG B N 1
ATOM 2478 C CA . ARG B 1 109 ? -18.190 29.628 44.453 1.00 18.92 109 ARG B CA 1
ATOM 2479 C C . ARG B 1 109 ? -16.765 29.599 43.917 1.00 19.43 109 ARG B C 1
ATOM 2480 O O . ARG B 1 109 ? -16.425 28.779 43.061 1.00 13.62 109 ARG B O 1
ATOM 2488 N N . ALA B 1 110 ? -15.925 30.483 44.443 1.00 17.79 110 ALA B N 1
ATOM 2489 C CA . ALA B 1 110 ? -14.508 30.483 44.091 1.00 14.23 110 ALA B CA 1
ATOM 2490 C C . ALA B 1 110 ? -13.884 29.147 44.468 1.00 18.22 110 ALA B C 1
ATOM 2491 O O . ALA B 1 110 ? -13.131 28.566 43.693 1.00 19.56 110 ALA B O 1
ATOM 2493 N N . TYR B 1 111 ? -14.213 28.653 45.658 1.00 16.24 111 TYR B N 1
ATOM 2494 C CA . TYR B 1 111 ? -13.704 27.362 46.092 1.00 16.43 111 TYR B CA 1
ATOM 2495 C C . TYR B 1 111 ? -14.198 26.266 45.150 1.00 13.63 111 TYR B C 1
ATOM 2496 O O . TYR B 1 111 ? -13.430 25.407 44.745 1.00 12.44 111 TYR B O 1
ATOM 2505 N N . ILE B 1 112 ? -15.494 26.279 44.856 1.00 12.25 112 ILE B N 1
ATOM 2506 C CA . ILE B 1 112 ? -16.103 25.277 43.983 1.00 13.81 112 ILE B CA 1
ATOM 2507 C C . ILE B 1 112 ? -15.385 25.202 42.636 1.00 12.55 112 ILE B C 1
ATOM 2508 O O . ILE B 1 112 ? -15.098 24.117 42.104 1.00 11.96 112 ILE B O 1
ATOM 2513 N N . GLN B 1 113 ? -15.090 26.373 42.090 1.00 14.49 113 GLN B N 1
ATOM 2514 C CA . GLN B 1 113 ? -14.400 26.465 40.810 1.00 14.02 113 GLN B CA 1
ATOM 2515 C C . GLN B 1 113 ? -12.933 26.073 40.922 1.00 15.32 113 GLN B C 1
ATOM 2516 O O . GLN B 1 113 ? -12.422 25.269 40.133 1.00 16.87 113 GLN B O 1
ATOM 2522 N N . GLN B 1 114 ? -12.255 26.624 41.917 1.00 12.44 114 GLN B N 1
ATOM 2523 C CA . GLN B 1 114 ? -10.806 26.516 41.977 1.00 14.18 114 GLN B CA 1
ATOM 2524 C C . GLN B 1 114 ? -10.287 25.252 42.648 1.00 13.17 114 GLN B C 1
ATOM 2525 O O . GLN B 1 114 ? -9.275 24.684 42.236 1.00 15.45 114 GLN B O 1
ATOM 2531 N N . THR B 1 115 ? -10.964 24.814 43.701 1.00 11.36 115 THR B N 1
ATOM 2532 C CA . THR B 1 115 ? -10.368 23.821 44.577 1.00 10.36 115 THR B CA 1
ATOM 2533 C C . THR B 1 115 ? -11.141 22.513 44.611 1.00 11.00 115 THR B C 1
ATOM 2534 O O . THR B 1 115 ? -10.551 21.429 44.674 1.00 9.75 115 THR B O 1
ATOM 2538 N N . LEU B 1 116 ? -12.471 22.606 44.568 1.00 11.02 116 LEU B N 1
ATOM 2539 C CA . LEU B 1 116 ? -13.275 21.387 44.612 1.00 10.24 116 LEU B CA 1
ATOM 2540 C C . LEU B 1 116 ? -12.927 20.333 43.555 1.00 9.03 116 LEU B C 1
ATOM 2541 O O . LEU B 1 116 ? -12.891 19.146 43.893 1.00 9.45 116 LEU B O 1
ATOM 2546 N N . PRO B 1 117 ? -12.667 20.737 42.284 1.00 10.28 117 PRO B N 1
ATOM 2547 C CA . PRO B 1 117 ? -12.431 19.669 41.302 1.00 11.15 117 PRO B CA 1
ATOM 2548 C C . PRO B 1 117 ? -11.323 18.706 41.723 1.00 12.40 117 PRO B C 1
ATOM 2549 O O . PRO B 1 117 ? -11.521 17.482 41.672 1.00 13.60 117 PRO B O 1
ATOM 2553 N N . ALA B 1 118 ? -10.188 19.252 42.162 1.00 11.78 118 ALA B N 1
ATOM 2554 C CA . ALA B 1 118 ? -9.065 18.439 42.600 1.00 13.52 118 ALA B CA 1
ATOM 2555 C C . ALA B 1 118 ? -9.415 17.620 43.826 1.00 11.41 118 ALA B C 1
ATOM 2556 O O . ALA B 1 118 ? -8.943 16.493 43.976 1.00 11.35 118 ALA B O 1
ATOM 2558 N N . GLN B 1 119 ? -10.247 18.184 44.699 1.00 11.13 119 GLN B N 1
ATOM 2559 C CA . GLN B 1 119 ? -10.643 17.484 45.910 1.00 11.60 119 GLN B CA 1
ATOM 2560 C C . GLN B 1 119 ? -11.564 16.324 45.576 1.00 11.07 119 GLN B C 1
ATOM 2561 O O . GLN B 1 119 ? -11.442 15.245 46.151 1.00 9.28 119 GLN B O 1
ATOM 2567 N N . LEU B 1 120 ? -12.482 16.553 44.637 1.00 9.11 120 LEU B N 1
ATOM 2568 C CA . LEU B 1 120 ? -13.330 15.480 44.159 1.00 8.73 120 LEU B CA 1
ATOM 2569 C C . LEU B 1 120 ? -12.475 14.399 43.533 1.00 9.54 120 LEU B C 1
ATOM 2570 O O . LEU B 1 120 ? -12.742 13.204 43.703 1.00 10.52 120 LEU B O 1
ATOM 2575 N N . ASP B 1 121 ? -11.456 14.813 42.785 1.00 8.80 121 ASP B N 1
ATOM 2576 C CA . ASP B 1 121 ? -10.605 13.827 42.124 1.00 11.12 121 ASP B CA 1
ATOM 2577 C C . ASP B 1 121 ? -9.995 12.845 43.105 1.00 10.98 121 ASP B C 1
ATOM 2578 O O . ASP B 1 121 ? -9.889 11.665 42.796 1.00 12.37 121 ASP B O 1
ATOM 2583 N N . GLN B 1 122 ? -9.594 13.315 44.280 1.00 11.47 122 GLN B N 1
ATOM 2584 C CA . GLN B 1 122 ? -8.949 12.421 45.236 1.00 10.06 122 GLN B CA 1
ATOM 2585 C C . GLN B 1 122 ? -9.907 11.339 45.684 1.00 10.48 122 GLN B C 1
ATOM 2586 O O . GLN B 1 122 ? -9.536 10.173 45.766 1.00 11.94 122 GLN B O 1
ATOM 2592 N N . VAL B 1 123 ? -11.152 11.717 45.952 1.00 9.87 123 VAL B N 1
ATOM 2593 C CA . VAL B 1 123 ? -12.159 10.728 46.318 1.00 9.60 123 VAL B CA 1
ATOM 2594 C C . VAL B 1 123 ? -12.463 9.812 45.163 1.00 8.95 123 VAL B C 1
ATOM 2595 O O . VAL B 1 123 ? -12.535 8.608 45.334 1.00 10.31 123 VAL B O 1
ATOM 2599 N N . TYR B 1 124 ? -12.696 10.391 43.988 1.00 10.47 124 TYR B N 1
ATOM 2600 C CA . TYR B 1 124 ? -13.100 9.581 42.852 1.00 10.35 124 TYR B CA 1
ATOM 2601 C C . TYR B 1 124 ? -11.954 8.657 42.427 1.00 10.62 124 TYR B C 1
ATOM 2602 O O . TYR B 1 124 ? -12.197 7.502 42.059 1.00 13.53 124 TYR B O 1
ATOM 2611 N N . ASP B 1 125 ? -10.715 9.159 42.485 1.00 11.82 125 ASP B N 1
ATOM 2612 C CA . ASP B 1 125 ? -9.532 8.321 42.232 1.00 13.71 125 ASP B CA 1
ATOM 2613 C C . ASP B 1 125 ? -9.543 7.090 43.124 1.00 15.03 125 ASP B C 1
ATOM 2614 O O . ASP B 1 125 ? -9.236 5.983 42.679 1.00 15.99 125 ASP B O 1
ATOM 2619 N N . ALA B 1 126 ? -9.884 7.291 44.394 1.00 13.23 126 ALA B N 1
ATOM 2620 C CA . ALA B 1 126 ? -9.825 6.204 45.363 1.00 15.35 126 ALA B CA 1
ATOM 2621 C C . ALA B 1 126 ? -10.920 5.194 45.094 1.00 16.29 126 ALA B C 1
ATOM 2622 O O . ALA B 1 126 ? -10.719 3.987 45.237 1.00 14.26 126 ALA B O 1
ATOM 2624 N N . ILE B 1 127 ? -12.084 5.690 44.693 1.00 15.84 127 ILE B N 1
ATOM 2625 C CA . ILE B 1 127 ? -13.157 4.805 44.298 1.00 17.60 127 ILE B CA 1
ATOM 2626 C C . ILE B 1 127 ? -12.715 4.001 43.077 1.00 13.42 127 ILE B C 1
ATOM 2627 O O . ILE B 1 127 ? -12.881 2.785 43.045 1.00 18.90 127 ILE B O 1
ATOM 2632 N N . ASP B 1 128 ? -12.147 4.690 42.090 1.00 15.12 128 ASP B N 1
ATOM 2633 C CA . ASP B 1 128 ? -11.624 4.054 40.886 1.00 17.31 128 ASP B CA 1
ATOM 2634 C C . ASP B 1 128 ? -10.709 2.879 41.227 1.00 18.99 128 ASP B C 1
ATOM 2635 O O . ASP B 1 128 ? -10.820 1.808 40.641 1.00 18.96 128 ASP B O 1
ATOM 2640 N N . SER B 1 129 ? -9.807 3.101 42.178 1.00 15.92 129 SER B N 1
ATOM 2641 C CA . SER B 1 129 ? -8.789 2.112 42.541 1.00 19.82 129 SER B CA 1
ATOM 2642 C C . SER B 1 129 ? -9.351 0.977 43.376 1.00 23.44 129 SER B C 1
ATOM 2643 O O . SER B 1 129 ? -9.067 -0.198 43.138 1.00 21.52 129 SER B O 1
ATOM 2646 N N . ARG B 1 130 ? -10.154 1.329 44.366 1.00 20.41 130 ARG B N 1
ATOM 2647 C CA . ARG B 1 130 ? -10.655 0.341 45.293 1.00 21.68 130 ARG B CA 1
ATOM 2648 C C . ARG B 1 130 ? -11.803 -0.465 44.696 1.00 22.10 130 ARG B C 1
ATOM 2649 O O . ARG B 1 130 ? -11.898 -1.665 44.930 1.00 26.50 130 ARG B O 1
ATOM 2657 N N . ALA B 1 131 ? -12.662 0.171 43.907 1.00 17.24 131 ALA B N 1
ATOM 2658 C CA . ALA B 1 131 ? -13.771 -0.565 43.303 1.00 20.54 131 ALA B CA 1
ATOM 2659 C C . ALA B 1 131 ? -13.877 -0.353 41.800 1.00 17.60 131 ALA B C 1
ATOM 2660 O O . ALA B 1 131 ? -14.848 0.228 41.317 1.00 16.58 131 ALA B O 1
ATOM 2662 N N . PRO B 1 132 ? -12.903 -0.877 41.041 1.00 18.84 132 PRO B N 1
ATOM 2663 C CA . PRO B 1 132 ? -12.905 -0.638 39.596 1.00 18.11 132 PRO B CA 1
ATOM 2664 C C . PRO B 1 132 ? -14.087 -1.290 38.886 1.00 16.15 132 PRO B C 1
ATOM 2665 O O . PRO B 1 132 ? -14.457 -0.840 37.809 1.00 22.53 132 PRO B O 1
ATOM 2669 N N . ALA B 1 133 ? -14.701 -2.297 39.503 1.00 18.92 133 ALA B N 1
ATOM 2670 C CA . ALA B 1 133 ? -15.830 -2.993 38.886 1.00 18.44 133 ALA B CA 1
ATOM 2671 C C . ALA B 1 133 ? -17.166 -2.288 39.131 1.00 20.81 133 ALA B C 1
ATOM 2672 O O . ALA B 1 133 ? -18.169 -2.593 38.483 1.00 19.64 133 ALA B O 1
ATOM 2674 N N . ALA B 1 134 ? -17.178 -1.336 40.056 1.00 18.73 134 ALA B N 1
ATOM 2675 C CA . ALA B 1 134 ? -18.436 -0.731 40.498 1.00 19.21 134 ALA B CA 1
ATOM 2676 C C . ALA B 1 134 ? -19.023 0.275 39.521 1.00 16.89 134 ALA B C 1
ATOM 2677 O O . ALA B 1 134 ? -18.296 1.058 38.898 1.00 15.64 134 ALA B O 1
ATOM 2679 N N . GLN B 1 135 ? -20.344 0.245 39.378 1.00 15.58 135 GLN B N 1
ATOM 2680 C CA A GLN B 1 135 ? -21.041 1.372 38.778 0.58 16.32 135 GLN B CA 1
ATOM 2681 C CA B GLN B 1 135 ? -21.052 1.360 38.781 0.42 16.36 135 GLN B CA 1
ATOM 2682 C C . GLN B 1 135 ? -21.123 2.448 39.841 1.00 15.48 135 GLN B C 1
ATOM 2683 O O . GLN B 1 135 ? -21.486 2.172 40.981 1.00 13.89 135 GLN B O 1
ATOM 2694 N N . VAL B 1 136 ? -20.773 3.673 39.475 1.00 12.25 136 VAL B N 1
ATOM 2695 C CA . VAL B 1 136 ? -20.721 4.743 40.457 1.00 13.46 136 VAL B CA 1
ATOM 2696 C C . VAL B 1 136 ? -21.700 5.829 40.072 1.00 12.37 136 VAL B C 1
ATOM 2697 O O . VAL B 1 136 ? -21.759 6.257 38.922 1.00 9.03 136 VAL B O 1
ATOM 2701 N N . VAL B 1 137 ? -22.501 6.240 41.042 1.00 9.02 137 VAL B N 1
ATOM 2702 C CA . VAL B 1 137 ? -23.450 7.311 40.832 1.00 8.17 137 VAL B CA 1
ATOM 2703 C C . VAL B 1 137 ? -23.139 8.470 41.766 1.00 8.71 137 VAL B C 1
ATOM 2704 O O . VAL B 1 137 ? -23.172 8.332 42.984 1.00 8.72 137 VAL B O 1
ATOM 2708 N N . VAL B 1 138 ? -22.792 9.608 41.177 1.00 6.86 138 VAL B N 1
ATOM 2709 C CA . VAL B 1 138 ? -22.619 10.829 41.937 1.00 7.76 138 VAL B CA 1
ATOM 2710 C C . VAL B 1 138 ? -23.934 11.594 41.870 1.00 7.24 138 VAL B C 1
ATOM 2711 O O . VAL B 1 138 ? -24.467 11.839 40.790 1.00 9.17 138 VAL B O 1
ATOM 2715 N N . LEU B 1 139 ? -24.490 11.929 43.026 1.00 8.93 139 LEU B N 1
ATOM 2716 C CA . LEU B 1 139 ? -25.732 12.687 43.045 1.00 7.33 139 LEU B CA 1
ATOM 2717 C C . LEU B 1 139 ? -25.401 14.111 43.421 1.00 7.14 139 LEU B C 1
ATOM 2718 O O . LEU B 1 139 ? -24.513 14.357 44.242 1.00 6.85 139 LEU B O 1
ATOM 2723 N N . GLY B 1 140 ? -26.090 15.038 42.778 1.00 6.48 140 GLY B N 1
ATOM 2724 C CA . GLY B 1 140 ? -25.833 16.449 42.968 1.00 7.52 140 GLY B CA 1
ATOM 2725 C C . GLY B 1 140 ? -26.528 16.998 44.196 1.00 10.05 140 GLY B C 1
ATOM 2726 O O . GLY B 1 140 ? -27.000 16.248 45.047 1.00 9.59 140 GLY B O 1
ATOM 2727 N N . TYR B 1 141 ? -26.547 18.320 44.298 1.00 9.18 141 TYR B N 1
ATOM 2728 C CA . TYR B 1 141 ? -27.313 19.004 45.336 1.00 9.92 141 TYR B CA 1
ATOM 2729 C C . TYR B 1 141 ? -28.456 19.779 44.691 1.00 8.96 141 TYR B C 1
ATOM 2730 O O . TYR B 1 141 ? -28.352 20.208 43.543 1.00 11.71 141 TYR B O 1
ATOM 2739 N N . PRO B 1 142 ? -29.560 19.972 45.424 1.00 8.96 142 PRO B N 1
ATOM 2740 C CA . PRO B 1 142 ? -30.647 20.733 44.807 1.00 9.16 142 PRO B CA 1
ATOM 2741 C C . PRO B 1 142 ? -30.422 22.235 44.883 1.00 10.55 142 PRO B C 1
ATOM 2742 O O . PRO B 1 142 ? -29.792 22.727 45.830 1.00 10.22 142 PRO B O 1
ATOM 2746 N N . ARG B 1 143 ? -30.937 22.961 43.897 1.00 8.86 143 ARG B N 1
ATOM 2747 C CA . ARG B 1 143 ? -31.079 24.402 44.060 1.00 11.12 143 ARG B CA 1
ATOM 2748 C C . ARG B 1 143 ? -31.970 24.569 45.265 1.00 11.39 143 ARG B C 1
ATOM 2749 O O . ARG B 1 143 ? -32.999 23.915 45.359 1.00 13.52 143 ARG B O 1
ATOM 2757 N N . PHE B 1 144 ? -31.578 25.429 46.189 1.00 11.11 144 PHE B N 1
ATOM 2758 C CA . PHE B 1 144 ? -32.256 25.468 47.462 1.00 10.15 144 PHE B CA 1
ATOM 2759 C C . PHE B 1 144 ? -33.543 26.290 47.428 1.00 12.51 144 PHE B C 1
ATOM 2760 O O . PHE B 1 144 ? -34.438 26.058 48.237 1.00 15.80 144 PHE B O 1
ATOM 2768 N N . TYR B 1 145 ? -33.646 27.226 46.487 1.00 14.46 145 TYR B N 1
ATOM 2769 C CA . TYR B 1 145 ? -34.761 28.178 46.482 1.00 16.34 145 TYR B CA 1
ATOM 2770 C C . TYR B 1 145 ? -35.573 28.223 45.199 1.00 16.03 145 TYR B C 1
ATOM 2771 O O . TYR B 1 145 ? -35.030 28.156 44.101 1.00 16.06 145 TYR B O 1
ATOM 2780 N N . LYS B 1 146 ? -36.887 28.333 45.368 1.00 17.43 146 LYS B N 1
ATOM 2781 C CA . LYS B 1 146 ? -37.761 28.769 44.292 1.00 17.90 146 LYS B CA 1
ATOM 2782 C C . LYS B 1 146 ? -37.607 30.266 44.137 1.00 24.00 146 LYS B C 1
ATOM 2783 O O . LYS B 1 146 ? -37.749 31.002 45.112 1.00 22.46 146 LYS B O 1
ATOM 2789 N N . LEU B 1 147 ? -37.331 30.725 42.923 1.00 23.78 147 LEU B N 1
ATOM 2790 C CA . LEU B 1 147 ? -37.194 32.154 42.691 1.00 27.76 147 LEU B CA 1
ATOM 2791 C C . LEU B 1 147 ? -38.478 32.771 42.141 1.00 30.69 147 LEU B C 1
ATOM 2792 O O . LEU B 1 147 ? -39.373 32.066 41.678 1.00 24.12 147 LEU B O 1
ATOM 2797 N N . GLY B 1 148 ? -38.560 34.096 42.205 1.00 33.94 148 GLY B N 1
ATOM 2798 C CA . GLY B 1 148 ? -39.586 34.827 41.484 1.00 31.56 148 GLY B CA 1
ATOM 2799 C C . GLY B 1 148 ? -40.753 35.320 42.306 1.00 38.01 148 GLY B C 1
ATOM 2800 O O . GLY B 1 148 ? -41.245 36.432 42.105 1.00 43.20 148 GLY B O 1
ATOM 2801 N N . GLY B 1 149 ? -41.219 34.496 43.228 1.00 29.58 149 GLY B N 1
ATOM 2802 C CA . GLY B 1 149 ? -42.349 34.901 44.030 1.00 40.08 149 GLY B CA 1
ATOM 2803 C C . GLY B 1 149 ? -41.930 35.902 45.084 1.00 40.98 149 GLY B C 1
ATOM 2804 O O . GLY B 1 149 ? -40.841 36.483 45.042 1.00 38.12 149 GLY B O 1
ATOM 2805 N N . SER B 1 150 ? -42.835 36.130 46.019 1.00 36.90 150 SER B N 1
ATOM 2806 C CA . SER B 1 150 ? -42.469 36.705 47.289 1.00 37.80 150 SER B CA 1
ATOM 2807 C C . SER B 1 150 ? -42.192 35.495 48.158 1.00 35.55 150 SER B C 1
ATOM 2808 O O . SER B 1 150 ? -42.847 34.465 48.002 1.00 42.73 150 SER B O 1
ATOM 2811 N N . CYS B 1 151 ? -41.214 35.577 49.046 1.00 29.10 151 CYS B N 1
ATOM 2812 C CA . CYS B 1 151 ? -41.006 34.456 49.948 1.00 28.01 151 CYS B CA 1
ATOM 2813 C C . CYS B 1 151 ? -40.940 34.920 51.383 1.00 30.07 151 CYS B C 1
ATOM 2814 O O . CYS B 1 151 ? -40.231 35.880 51.700 1.00 30.68 151 CYS B O 1
ATOM 2817 N N . ALA B 1 152 ? -41.661 34.215 52.249 1.00 30.65 152 ALA B N 1
ATOM 2818 C CA . ALA B 1 152 ? -41.704 34.551 53.668 1.00 24.65 152 ALA B CA 1
ATOM 2819 C C . ALA B 1 152 ? -40.416 34.183 54.398 1.00 21.68 152 ALA B C 1
ATOM 2820 O O . ALA B 1 152 ? -40.440 33.468 55.399 1.00 21.28 152 ALA B O 1
ATOM 2822 N N . VAL B 1 153 ? -39.292 34.668 53.878 1.00 28.85 153 VAL B N 1
ATOM 2823 C CA . VAL B 1 153 ? -38.000 34.555 54.551 1.00 24.87 153 VAL B CA 1
ATOM 2824 C C . VAL B 1 153 ? -37.273 35.899 54.503 1.00 21.34 153 VAL B C 1
ATOM 2825 O O . VAL B 1 153 ? -37.524 36.725 53.620 1.00 26.42 153 VAL B O 1
ATOM 2829 N N . GLY B 1 154 ? -36.370 36.113 55.453 1.00 27.99 154 GLY B N 1
ATOM 2830 C CA . GLY B 1 154 ? -35.642 37.366 55.548 1.00 30.37 154 GLY B CA 1
ATOM 2831 C C . GLY B 1 154 ? -34.457 37.396 54.608 1.00 25.28 154 GLY B C 1
ATOM 2832 O O . GLY B 1 154 ? -34.036 38.470 54.166 1.00 29.82 154 GLY B O 1
ATOM 2833 N N . LEU B 1 155 ? -33.920 36.213 54.320 1.00 28.40 155 LEU B N 1
ATOM 2834 C CA . LEU B 1 155 ? -32.868 36.060 53.319 1.00 23.98 155 LEU B CA 1
ATOM 2835 C C . LEU B 1 155 ? -33.367 36.647 52.015 1.00 20.32 155 LEU B C 1
ATOM 2836 O O . LEU B 1 155 ? -34.431 36.266 51.533 1.00 20.42 155 LEU B O 1
ATOM 2841 N N . SER B 1 156 ? -32.608 37.582 51.457 1.00 18.09 156 SER B N 1
ATOM 2842 C CA . SER B 1 156 ? -33.075 38.356 50.313 1.00 19.84 156 SER B CA 1
ATOM 2843 C C . SER B 1 156 ? -33.223 37.527 49.047 1.00 24.27 156 SER B C 1
ATOM 2844 O O . SER B 1 156 ? -32.589 36.478 48.910 1.00 21.28 156 SER B O 1
ATOM 2847 N N . GLU B 1 157 ? -34.037 38.027 48.116 1.00 18.61 157 GLU B N 1
ATOM 2848 C CA . GLU B 1 157 ? -34.231 37.384 46.820 1.00 23.17 157 GLU B CA 1
ATOM 2849 C C . GLU B 1 157 ? -32.884 37.204 46.138 1.00 20.21 157 GLU B C 1
ATOM 2850 O O . GLU B 1 157 ? -32.610 36.161 45.538 1.00 19.60 157 GLU B O 1
ATOM 2856 N N . LYS B 1 158 ? -32.040 38.223 46.252 1.00 17.44 158 LYS B N 1
ATOM 2857 C CA . LYS B 1 158 ? -30.744 38.219 45.615 1.00 20.47 158 LYS B CA 1
ATOM 2858 C C . LYS B 1 158 ? -29.894 37.114 46.217 1.00 20.03 158 LYS B C 1
ATOM 2859 O O . LYS B 1 158 ? -29.279 36.329 45.486 1.00 15.93 158 LYS B O 1
ATOM 2865 N N . SER B 1 159 ? -29.888 37.057 47.549 1.00 14.29 159 SER B N 1
ATOM 2866 C CA . SER B 1 159 ? -29.144 36.047 48.299 1.00 13.79 159 SER B CA 1
ATOM 2867 C C . SER B 1 159 ? -29.611 34.642 47.947 1.00 18.07 159 SER B C 1
ATOM 2868 O O . SER B 1 159 ? -28.795 33.730 47.792 1.00 14.68 159 SER B O 1
ATOM 2871 N N . ARG B 1 160 ? -30.930 34.474 47.837 1.00 15.98 160 ARG B N 1
ATOM 2872 C CA . ARG B 1 160 ? -31.519 33.175 47.523 1.00 13.82 160 ARG B CA 1
ATOM 2873 C C . ARG B 1 160 ? -31.170 32.743 46.108 1.00 15.50 160 ARG B C 1
ATOM 2874 O O . ARG B 1 160 ? -30.871 31.581 45.852 1.00 13.54 160 ARG B O 1
ATOM 2882 N N . ALA B 1 161 ? -31.212 33.686 45.181 1.00 15.75 161 ALA B N 1
ATOM 2883 C CA . ALA B 1 161 ? -30.852 33.381 43.816 1.00 15.53 161 ALA B CA 1
ATOM 2884 C C . ALA B 1 161 ? -29.349 33.107 43.745 1.00 14.31 161 ALA B C 1
ATOM 2885 O O . ALA B 1 161 ? -28.887 32.295 42.936 1.00 14.11 161 ALA B O 1
ATOM 2887 N N . ALA B 1 162 ? -28.588 33.774 44.609 1.00 15.95 162 ALA B N 1
ATOM 2888 C CA . ALA B 1 162 ? -27.143 33.590 44.652 1.00 15.45 162 ALA B CA 1
ATOM 2889 C C . ALA B 1 162 ? -26.773 32.229 45.228 1.00 19.63 162 ALA B C 1
ATOM 2890 O O . ALA B 1 162 ? -25.818 31.588 44.773 1.00 15.89 162 ALA B O 1
ATOM 2892 N N . ILE B 1 163 ? -27.521 31.791 46.238 1.00 11.50 163 ILE B N 1
ATOM 2893 C CA . ILE B 1 163 ? -27.332 30.452 46.781 1.00 12.04 163 ILE B CA 1
ATOM 2894 C C . ILE B 1 163 ? -27.624 29.392 45.720 1.00 12.91 163 ILE B C 1
ATOM 2895 O O . ILE B 1 163 ? -26.903 28.399 45.616 1.00 15.17 163 ILE B O 1
ATOM 2900 N N . ASN B 1 164 ? -28.671 29.611 44.929 1.00 11.89 164 ASN B N 1
ATOM 2901 C CA . ASN B 1 164 ? -28.967 28.735 43.800 1.00 10.67 164 ASN B CA 1
ATOM 2902 C C . ASN B 1 164 ? -27.838 28.678 42.791 1.00 10.10 164 ASN B C 1
ATOM 2903 O O . ASN B 1 164 ? -27.532 27.621 42.252 1.00 10.99 164 ASN B O 1
ATOM 2908 N N . ALA B 1 165 ? -27.260 29.837 42.507 1.00 12.87 165 ALA B N 1
ATOM 2909 C CA . ALA B 1 165 ? -26.133 29.931 41.588 1.00 14.93 165 ALA B CA 1
ATOM 2910 C C . ALA B 1 165 ? -24.960 29.102 42.087 1.00 11.77 165 ALA B C 1
ATOM 2911 O O . ALA B 1 165 ? -24.222 28.489 41.291 1.00 13.18 165 ALA B O 1
ATOM 2913 N N . ALA B 1 166 ? -24.742 29.110 43.398 1.00 11.55 166 ALA B N 1
ATOM 2914 C CA . ALA B 1 166 ? -23.661 28.311 43.953 1.00 14.10 166 ALA B CA 1
ATOM 2915 C C . ALA B 1 166 ? -23.974 26.828 43.777 1.00 13.88 166 ALA B C 1
ATOM 2916 O O . ALA B 1 166 ? -23.090 26.039 43.473 1.00 11.38 166 ALA B O 1
ATOM 2918 N N . ALA B 1 167 ? -25.234 26.449 43.970 1.00 12.02 167 ALA B N 1
ATOM 2919 C CA . ALA B 1 167 ? -25.636 25.064 43.738 1.00 10.43 167 ALA B CA 1
ATOM 2920 C C . ALA B 1 167 ? -25.369 24.688 42.283 1.00 10.40 167 ALA B C 1
ATOM 2921 O O . ALA B 1 167 ? -24.863 23.607 41.993 1.00 10.72 167 ALA B O 1
ATOM 2923 N N . ASP B 1 168 ? -25.712 25.588 41.369 1.00 10.12 168 ASP B N 1
ATOM 2924 C CA . ASP B 1 168 ? -25.491 25.339 39.960 1.00 10.59 168 ASP B CA 1
ATOM 2925 C C . ASP B 1 168 ? -24.018 25.056 39.701 1.00 10.74 168 ASP B C 1
ATOM 2926 O O . ASP B 1 168 ? -23.671 24.124 38.971 1.00 11.74 168 ASP B O 1
ATOM 2931 N N . ASP B 1 169 ? -23.168 25.858 40.331 1.00 10.10 169 ASP B N 1
ATOM 2932 C CA . ASP B 1 169 ? -21.726 25.732 40.180 1.00 12.30 169 ASP B CA 1
ATOM 2933 C C . ASP B 1 169 ? -21.213 24.387 40.673 1.00 11.45 169 ASP B C 1
ATOM 2934 O O . ASP B 1 169 ? -20.453 23.717 39.977 1.00 11.28 169 ASP B O 1
ATOM 2939 N N . ILE B 1 170 ? -21.592 24.010 41.888 1.00 10.68 170 ILE B N 1
ATOM 2940 C CA . ILE B 1 170 ? -21.084 22.763 42.436 1.00 10.57 170 ILE B CA 1
ATOM 2941 C C . ILE B 1 170 ? -21.619 21.584 41.618 1.00 11.63 170 ILE B C 1
ATOM 2942 O O . ILE B 1 170 ? -20.880 20.637 41.339 1.00 11.02 170 ILE B O 1
ATOM 2947 N N . ASN B 1 171 ? -22.863 21.671 41.157 1.00 10.28 171 ASN B N 1
ATOM 2948 C CA . ASN B 1 171 ? -23.415 20.604 40.320 1.00 8.80 171 ASN B CA 1
ATOM 2949 C C . ASN B 1 171 ? -22.728 20.493 38.956 1.00 8.81 171 ASN B C 1
ATOM 2950 O O . ASN B 1 171 ? -22.481 19.391 38.464 1.00 8.16 171 ASN B O 1
ATOM 2955 N N . ALA B 1 172 ? -22.407 21.634 38.359 1.00 9.42 172 ALA B N 1
ATOM 2956 C CA . ALA B 1 172 ? -21.705 21.646 37.078 1.00 10.07 172 ALA B CA 1
ATOM 2957 C C . ALA B 1 172 ? -20.292 21.068 37.210 1.00 13.23 172 ALA B C 1
ATOM 2958 O O . ALA B 1 172 ? -19.871 20.223 36.414 1.00 11.45 172 ALA B O 1
ATOM 2960 N N . VAL B 1 173 ? -19.559 21.543 38.212 1.00 10.82 173 VAL B N 1
ATOM 2961 C CA . VAL B 1 173 ? -18.226 21.049 38.504 1.00 8.29 173 VAL B CA 1
ATOM 2962 C C . VAL B 1 173 ? -18.263 19.549 38.792 1.00 9.95 173 VAL B C 1
ATOM 2963 O O . VAL B 1 173 ? -17.459 18.769 38.278 1.00 8.77 173 VAL B O 1
ATOM 2967 N N . THR B 1 174 ? -19.226 19.151 39.616 1.00 7.93 174 THR B N 1
ATOM 2968 C CA . THR B 1 174 ? -19.300 17.767 40.025 1.00 8.12 174 THR B CA 1
ATOM 2969 C C . THR B 1 174 ? -19.707 16.886 38.850 1.00 8.06 174 THR B C 1
ATOM 2970 O O . THR B 1 174 ? -19.172 15.799 38.683 1.00 7.08 174 THR B O 1
ATOM 2974 N N . ALA B 1 175 ? -20.653 17.351 38.034 1.00 8.91 175 ALA B N 1
ATOM 2975 C CA . ALA B 1 175 ? -21.098 16.571 36.889 1.00 8.32 175 ALA B CA 1
ATOM 2976 C C . ALA B 1 175 ? -19.919 16.327 35.947 1.00 8.06 175 ALA B C 1
ATOM 2977 O O . ALA B 1 175 ? -19.719 15.216 35.454 1.00 10.60 175 ALA B O 1
ATOM 2979 N N . LYS B 1 176 ? -19.136 17.370 35.712 1.00 8.18 176 LYS B N 1
ATOM 2980 C CA . LYS B 1 176 ? -17.937 17.243 34.870 1.00 10.20 176 LYS B CA 1
ATOM 2981 C C . LYS B 1 176 ? -16.937 16.248 35.455 1.00 10.77 176 LYS B C 1
ATOM 2982 O O . LYS B 1 176 ? -16.406 15.379 34.760 1.00 12.25 176 LYS B O 1
ATOM 2988 N N . ARG B 1 177 ? -16.675 16.378 36.747 1.00 10.93 177 ARG B N 1
ATOM 2989 C CA . ARG B 1 177 ? -15.696 15.525 37.379 1.00 7.75 177 ARG B CA 1
ATOM 2990 C C . ARG B 1 177 ? -16.165 14.071 37.401 1.00 9.30 177 ARG B C 1
ATOM 2991 O O . ARG B 1 177 ? -15.377 13.150 37.211 1.00 11.00 177 ARG B O 1
ATOM 2999 N N . ALA B 1 178 ? -17.456 13.867 37.637 1.00 10.17 178 ALA B N 1
ATOM 3000 C CA . ALA B 1 178 ? -18.022 12.529 37.614 1.00 7.08 178 ALA B CA 1
ATOM 3001 C C . ALA B 1 178 ? -17.814 11.885 36.254 1.00 12.41 178 ALA B C 1
ATOM 3002 O O . ALA B 1 178 ? -17.305 10.758 36.147 1.00 8.43 178 ALA B O 1
ATOM 3004 N N . ALA B 1 179 ? -18.216 12.617 35.219 1.00 12.12 179 ALA B N 1
ATOM 3005 C CA . ALA B 1 179 ? -18.146 12.126 33.848 1.00 14.37 179 ALA B CA 1
ATOM 3006 C C . ALA B 1 179 ? -16.710 11.797 33.497 1.00 14.93 179 ALA B C 1
ATOM 3007 O O . ALA B 1 179 ? -16.438 10.809 32.821 1.00 12.54 179 ALA B O 1
ATOM 3009 N N . ASP B 1 180 ? -15.799 12.618 34.010 1.00 14.65 180 ASP B N 1
ATOM 3010 C CA . ASP B 1 180 ? -14.372 12.433 33.799 1.00 15.62 180 ASP B CA 1
ATOM 3011 C C . ASP B 1 180 ? -13.886 11.095 34.367 1.00 16.62 180 ASP B C 1
ATOM 3012 O O . ASP B 1 180 ? -12.920 10.533 33.873 1.00 16.89 180 ASP B O 1
ATOM 3017 N N . HIS B 1 181 ? -14.558 10.577 35.391 1.00 12.83 181 HIS B N 1
ATOM 3018 C CA . HIS B 1 181 ? -14.195 9.273 35.932 1.00 10.56 181 HIS B CA 1
ATOM 3019 C C . HIS B 1 181 ? -15.099 8.164 35.421 1.00 8.89 181 HIS B C 1
ATOM 3020 O O . HIS B 1 181 ? -15.073 7.060 35.946 1.00 12.65 181 HIS B O 1
ATOM 3027 N N . GLY B 1 182 ? -15.885 8.458 34.392 1.00 10.79 182 GLY B N 1
ATOM 3028 C CA . GLY B 1 182 ? -16.839 7.498 33.868 1.00 14.70 182 GLY B CA 1
ATOM 3029 C C . GLY B 1 182 ? -17.976 7.184 34.830 1.00 13.65 182 GLY B C 1
ATOM 3030 O O . GLY B 1 182 ? -18.612 6.127 34.727 1.00 14.87 182 GLY B O 1
ATOM 3031 N N . PHE B 1 183 ? -18.216 8.101 35.768 1.00 8.96 183 PHE B N 1
ATOM 3032 C CA . PHE B 1 183 ? -19.287 7.958 36.763 1.00 9.55 183 PHE B CA 1
ATOM 3033 C C . PHE B 1 183 ? -20.579 8.533 36.197 1.00 10.91 183 PHE B C 1
ATOM 3034 O O . PHE B 1 183 ? -20.544 9.427 35.351 1.00 14.15 183 PHE B O 1
ATOM 3042 N N . ALA B 1 184 ? -21.719 8.054 36.682 1.00 7.47 184 ALA B N 1
ATOM 3043 C CA . ALA B 1 184 ? -22.983 8.673 36.334 1.00 10.62 184 ALA B CA 1
ATOM 3044 C C . ALA B 1 184 ? -23.181 9.883 37.242 1.00 9.81 184 ALA B C 1
ATOM 3045 O O . ALA B 1 184 ? -22.699 9.912 38.383 1.00 11.04 184 ALA B O 1
ATOM 3047 N N . PHE B 1 185 ? -23.834 10.909 36.722 1.00 9.51 185 PHE B N 1
ATOM 3048 C CA . PHE B 1 185 ? -24.229 12.025 37.564 1.00 6.13 185 PHE B CA 1
ATOM 3049 C C . PHE B 1 185 ? -25.724 12.097 37.629 1.00 9.51 185 PHE B C 1
ATOM 3050 O O . PHE B 1 185 ? -26.401 12.005 36.605 1.00 10.28 185 PHE B O 1
ATOM 3058 N N . GLY B 1 186 ? -26.239 12.268 38.839 1.00 6.89 186 GLY B N 1
ATOM 3059 C CA . GLY B 1 186 ? -27.665 12.396 39.044 1.00 11.35 186 GLY B CA 1
ATOM 3060 C C . GLY B 1 186 ? -28.028 13.787 39.513 1.00 10.26 186 GLY B C 1
ATOM 3061 O O . GLY B 1 186 ? -27.735 14.177 40.636 1.00 8.81 186 GLY B O 1
ATOM 3062 N N . ASP B 1 187 ? -28.633 14.545 38.612 1.00 10.52 187 ASP B N 1
ATOM 3063 C CA . ASP B 1 187 ? -29.111 15.895 38.882 1.00 9.79 187 ASP B CA 1
ATOM 3064 C C . ASP B 1 187 ? -30.413 15.819 39.674 1.00 14.02 187 ASP B C 1
ATOM 3065 O O . ASP B 1 187 ? -31.417 15.308 39.162 1.00 14.49 187 ASP B O 1
ATOM 3070 N N . VAL B 1 188 ? -30.418 16.301 40.914 1.00 11.02 188 VAL B N 1
ATOM 3071 C CA . VAL B 1 188 ? -31.630 16.152 41.727 1.00 9.69 188 VAL B CA 1
ATOM 3072 C C . VAL B 1 188 ? -32.599 17.314 41.504 1.00 10.01 188 VAL B C 1
ATOM 3073 O O . VAL B 1 188 ? -33.709 17.330 42.037 1.00 9.63 188 VAL B O 1
ATOM 3077 N N . ASN B 1 189 ? -32.213 18.264 40.663 1.00 11.94 189 ASN B N 1
ATOM 3078 C CA . ASN B 1 189 ? -33.137 19.340 40.380 1.00 16.80 189 ASN B CA 1
ATOM 3079 C C . ASN B 1 189 ? -34.342 18.851 39.590 1.00 15.66 189 ASN B C 1
ATOM 3080 O O . ASN B 1 189 ? -35.386 19.482 39.606 1.00 16.12 189 ASN B O 1
ATOM 3085 N N . THR B 1 190 ? -34.218 17.710 38.931 1.00 13.42 190 THR B N 1
ATOM 3086 C CA . THR B 1 190 ? -35.340 17.231 38.141 1.00 16.41 190 THR B CA 1
ATOM 3087 C C . THR B 1 190 ? -36.503 16.870 39.069 1.00 17.32 190 THR B C 1
ATOM 3088 O O . THR B 1 190 ? -37.670 17.019 38.708 1.00 18.88 190 THR B O 1
ATOM 3092 N N . THR B 1 191 ? -36.185 16.428 40.281 1.00 12.48 191 THR B N 1
ATOM 3093 C CA . THR B 1 191 ? -37.236 16.047 41.226 1.00 14.17 191 THR B CA 1
ATOM 3094 C C . THR B 1 191 ? -37.529 17.133 42.249 1.00 12.82 191 THR B C 1
ATOM 3095 O O . THR B 1 191 ? -38.672 17.275 42.683 1.00 10.99 191 THR B O 1
ATOM 3099 N N . PHE B 1 192 ? -36.504 17.879 42.663 1.00 13.14 192 PHE B N 1
ATOM 3100 C CA . PHE B 1 192 ? -36.706 18.918 43.671 1.00 10.22 192 PHE B CA 1
ATOM 3101 C C . PHE B 1 192 ? -37.386 20.162 43.115 1.00 13.21 192 PHE B C 1
ATOM 3102 O O . PHE B 1 192 ? -37.865 21.001 43.886 1.00 13.36 192 PHE B O 1
ATOM 3110 N N . ALA B 1 193 ? -37.418 20.304 41.792 1.00 13.49 193 ALA B N 1
ATOM 3111 C CA . ALA B 1 193 ? -38.105 21.453 41.205 1.00 14.52 193 ALA B CA 1
ATOM 3112 C C . ALA B 1 193 ? -39.561 21.437 41.666 1.00 13.90 193 ALA B C 1
ATOM 3113 O O . ALA B 1 193 ? -40.218 20.395 41.628 1.00 15.42 193 ALA B O 1
ATOM 3115 N N . GLY B 1 194 ? -40.036 22.577 42.159 1.00 12.43 194 GLY B N 1
ATOM 3116 C CA . GLY B 1 194 ? -41.372 22.658 42.723 1.00 15.69 194 GLY B CA 1
ATOM 3117 C C . GLY B 1 194 ? -41.424 22.285 44.194 1.00 14.90 194 GLY B C 1
ATOM 3118 O O . GLY B 1 194 ? -42.495 22.283 44.809 1.00 16.87 194 GLY B O 1
ATOM 3119 N N . HIS B 1 195 ? -40.261 21.971 44.765 1.00 11.56 195 HIS B N 1
ATOM 3120 C CA . HIS B 1 195 ? -40.168 21.565 46.165 1.00 11.99 195 HIS B CA 1
ATOM 3121 C C . HIS B 1 195 ? -38.955 22.182 46.831 1.00 13.70 195 HIS B C 1
ATOM 3122 O O . HIS B 1 195 ? -38.404 21.627 47.787 1.00 8.72 195 HIS B O 1
ATOM 3129 N N . GLU B 1 196 ? -38.525 23.316 46.296 1.00 11.27 196 GLU B N 1
ATOM 3130 C CA . GLU B 1 196 ? -37.457 24.084 46.905 1.00 11.92 196 GLU B CA 1
ATOM 3131 C C . GLU B 1 196 ? -37.964 24.802 48.150 1.00 12.95 196 GLU B C 1
ATOM 3132 O O . GLU B 1 196 ? -39.150 24.739 48.469 1.00 13.42 196 GLU B O 1
ATOM 3138 N N . LEU B 1 197 ? -37.059 25.470 48.856 1.00 14.02 197 LEU B N 1
ATOM 3139 C CA . LEU B 1 197 ? -37.482 26.435 49.849 1.00 16.57 197 LEU B CA 1
ATOM 3140 C C . LEU B 1 197 ? -38.149 27.565 49.091 1.00 16.17 197 LEU B C 1
ATOM 3141 O O . LEU B 1 197 ? -37.747 27.873 47.978 1.00 16.15 197 LEU B O 1
ATOM 3146 N N . CYS B 1 198 ? -39.168 28.160 49.706 1.00 17.00 198 CYS B N 1
ATOM 3147 C CA . CYS B 1 198 ? -40.019 29.190 49.102 1.00 16.76 198 CYS B CA 1
ATOM 3148 C C . CYS B 1 198 ? -41.009 28.624 48.084 1.00 22.56 198 CYS B C 1
ATOM 3149 O O . CYS B 1 198 ? -41.803 29.366 47.501 1.00 18.55 198 CYS B O 1
ATOM 3152 N N . SER B 1 199 ? -40.979 27.316 47.865 1.00 15.38 199 SER B N 1
ATOM 3153 C CA . SER B 1 199 ? -42.087 26.684 47.168 1.00 12.47 199 SER B CA 1
ATOM 3154 C C . SER B 1 199 ? -43.177 26.446 48.215 1.00 19.60 199 SER B C 1
ATOM 3155 O O . SER B 1 199 ? -42.952 26.651 49.416 1.00 17.66 199 SER B O 1
ATOM 3158 N N . GLY B 1 200 ? -44.344 25.997 47.773 1.00 14.16 200 GLY B N 1
ATOM 3159 C CA . GLY B 1 200 ? -45.432 25.747 48.701 1.00 14.08 200 GLY B CA 1
ATOM 3160 C C . GLY B 1 200 ? -45.348 24.372 49.334 1.00 14.39 200 GLY B C 1
ATOM 3161 O O . GLY B 1 200 ? -46.114 24.036 50.227 1.00 15.39 200 GLY B O 1
ATOM 3162 N N . ALA B 1 201 ? -44.413 23.561 48.858 1.00 10.57 201 ALA B N 1
ATOM 3163 C CA . ALA B 1 201 ? -44.252 22.204 49.357 1.00 10.39 201 ALA B CA 1
ATOM 3164 C C . ALA B 1 201 ? -42.782 21.808 49.395 1.00 11.46 201 ALA B C 1
ATOM 3165 O O . ALA B 1 201 ? -42.360 20.942 48.615 1.00 10.73 201 ALA B O 1
ATOM 3167 N N . PRO B 1 202 ? -41.999 22.452 50.286 1.00 13.11 202 PRO B N 1
ATOM 3168 C CA . PRO B 1 202 ? -40.550 22.212 50.312 1.00 11.59 202 PRO B CA 1
ATOM 3169 C C . PRO B 1 202 ? -40.193 20.792 50.683 1.00 11.99 202 PRO B C 1
ATOM 3170 O O . PRO B 1 202 ? -40.822 20.206 51.555 1.00 13.50 202 PRO B O 1
ATOM 3174 N N . TRP B 1 203 ? -39.178 20.263 50.008 1.00 9.12 203 TRP B N 1
ATOM 3175 C CA . TRP B 1 203 ? -38.552 19.006 50.369 1.00 9.65 203 TRP B CA 1
ATOM 3176 C C . TRP B 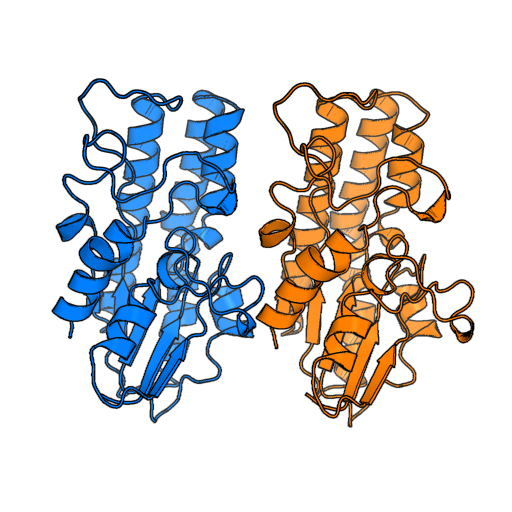1 203 ? -37.200 19.284 51.031 1.00 9.98 203 TRP B C 1
ATOM 3177 O O . TRP B 1 203 ? -36.345 18.402 51.142 1.00 11.19 203 TRP B O 1
ATOM 3188 N N . LEU B 1 204 ? -37.015 20.536 51.432 1.00 9.92 204 LEU B N 1
ATOM 3189 C CA . LEU B 1 204 ? -35.842 20.941 52.190 1.00 10.58 204 LEU B CA 1
ATOM 3190 C C . LEU B 1 204 ? -36.273 21.592 53.482 1.00 12.02 204 LEU B C 1
ATOM 3191 O O . LEU B 1 204 ? -37.284 22.297 53.520 1.00 12.46 204 LEU B O 1
ATOM 3196 N N . HIS B 1 205 ? -35.513 21.364 54.549 1.00 11.90 205 HIS B N 1
ATOM 3197 C CA . HIS B 1 205 ? -35.706 22.151 55.760 1.00 13.00 205 HIS B CA 1
ATOM 3198 C C . HIS B 1 205 ? -35.187 23.577 55.569 1.00 14.91 205 HIS B C 1
ATOM 3199 O O . HIS B 1 205 ? -34.113 23.784 55.006 1.00 18.31 205 HIS B O 1
ATOM 3206 N N . SER B 1 206 ? -35.914 24.571 56.064 1.00 17.35 206 SER B N 1
ATOM 3207 C CA . SER B 1 206 ? -35.324 25.904 56.098 1.00 25.03 206 SER B CA 1
ATOM 3208 C C . SER B 1 206 ? -34.406 25.978 57.313 1.00 26.01 206 SER B C 1
ATOM 3209 O O . SER B 1 206 ? -34.116 24.956 57.934 1.00 26.19 206 SER B O 1
ATOM 3212 N N . VAL B 1 207 ? -33.926 27.172 57.638 1.00 26.48 207 VAL B N 1
ATOM 3213 C CA . VAL B 1 207 ? -33.080 27.313 58.809 1.00 29.70 207 VAL B CA 1
ATOM 3214 C C . VAL B 1 207 ? -33.963 26.990 60.007 1.00 29.00 207 VAL B C 1
ATOM 3215 O O . VAL B 1 207 ? -34.976 27.644 60.237 1.00 32.53 207 VAL B O 1
ATOM 3219 N N . THR B 1 208 ? -33.604 25.938 60.739 1.00 31.82 208 THR B N 1
ATOM 3220 C CA . THR B 1 208 ? -34.549 25.344 61.676 1.00 32.64 208 THR B CA 1
ATOM 3221 C C . THR B 1 208 ? -33.916 24.609 62.847 1.00 35.40 208 THR B C 1
ATOM 3222 O O . THR B 1 208 ? -32.694 24.577 63.005 1.00 37.24 208 THR B O 1
ATOM 3226 N N . LEU B 1 209 ? -34.783 24.010 63.660 1.00 31.88 209 LEU B N 1
ATOM 3227 C CA . LEU B 1 209 ? -34.368 23.139 64.744 1.00 30.56 209 LEU B CA 1
ATOM 3228 C C . LEU B 1 209 ? -34.906 21.728 64.519 1.00 33.91 209 LEU B C 1
ATOM 3229 O O . LEU B 1 209 ? -36.060 21.558 64.127 1.00 39.71 209 LEU B O 1
ATOM 3234 N N . PRO B 1 210 ? -34.069 20.706 64.758 1.00 31.44 210 PRO B N 1
ATOM 3235 C CA . PRO B 1 210 ? -32.681 20.825 65.218 1.00 26.81 210 PRO B CA 1
ATOM 3236 C C . PRO B 1 210 ? -31.755 21.464 64.182 1.00 31.52 210 PRO B C 1
ATOM 3237 O O . PRO B 1 210 ? -31.976 21.327 62.975 1.00 28.22 210 PRO B O 1
ATOM 3241 N N . VAL B 1 211 ? -30.758 22.184 64.694 1.00 26.78 211 VAL B N 1
ATOM 3242 C CA . VAL B 1 211 ? -29.728 22.886 63.928 1.00 27.94 211 VAL B CA 1
ATOM 3243 C C . VAL B 1 211 ? -29.169 22.108 62.724 1.00 25.39 211 VAL B C 1
ATOM 3244 O O . VAL B 1 211 ? -28.933 22.690 61.656 1.00 23.44 211 VAL B O 1
ATOM 3248 N N . GLU B 1 212 ? -28.957 20.804 62.899 1.00 23.71 212 GLU B N 1
ATOM 3249 C CA . GLU B 1 212 ? -28.333 19.987 61.859 1.00 24.93 212 GLU B CA 1
ATOM 3250 C C . GLU B 1 212 ? -29.183 19.932 60.597 1.00 25.03 212 GLU B C 1
ATOM 3251 O O . GLU B 1 212 ? -28.665 19.718 59.509 1.00 20.93 212 GLU B O 1
ATOM 3257 N N . ASN B 1 213 ? -30.492 20.104 60.751 1.00 23.78 213 ASN B N 1
ATOM 3258 C CA . ASN B 1 213 ? -31.419 19.861 59.648 1.00 21.69 213 ASN B CA 1
ATOM 3259 C C . ASN B 1 213 ? -31.502 20.961 58.620 1.00 16.58 213 ASN B C 1
ATOM 3260 O O . ASN B 1 213 ? -31.984 20.726 57.523 1.00 15.95 213 ASN B O 1
ATOM 3265 N N . SER B 1 214 ? -31.040 22.156 58.974 1.00 19.61 214 SER B N 1
ATOM 3266 C CA . SER B 1 214 ? -31.135 23.316 58.091 1.00 20.42 214 SER B CA 1
ATOM 3267 C C . SER B 1 214 ? -30.602 23.042 56.687 1.00 17.24 214 SER B C 1
ATOM 3268 O O . SER B 1 214 ? -29.499 22.530 56.531 1.00 18.75 214 SER B O 1
ATOM 3271 N N . TYR B 1 215 ? -31.409 23.379 55.683 1.00 18.03 215 TYR B N 1
ATOM 3272 C CA . TYR B 1 215 ? -31.073 23.209 54.266 1.00 19.83 215 TYR B CA 1
ATOM 3273 C C . TYR B 1 215 ? -30.900 21.763 53.809 1.00 19.79 215 TYR B C 1
ATOM 3274 O O . TYR B 1 215 ? -30.481 21.505 52.673 1.00 22.45 215 TYR B O 1
ATOM 3283 N N . HIS B 1 216 ? -31.246 20.820 54.672 1.00 14.30 216 HIS B N 1
ATOM 3284 C CA . HIS B 1 216 ? -31.135 19.414 54.314 1.00 12.80 216 HIS B CA 1
ATOM 3285 C C . HIS B 1 216 ? -32.457 18.838 53.843 1.00 11.38 216 HIS B C 1
ATOM 3286 O O . HIS B 1 216 ? -33.525 19.367 54.164 1.00 11.05 216 HIS B O 1
ATOM 3293 N N . PRO B 1 217 ? -32.390 17.743 53.079 1.00 12.57 217 PRO B N 1
ATOM 3294 C CA . PRO B 1 217 ? -33.637 17.168 52.583 1.00 8.61 217 PRO B CA 1
ATOM 3295 C C . PRO B 1 217 ? -34.479 16.689 53.731 1.00 9.18 217 PRO B C 1
ATOM 3296 O O . PRO B 1 217 ? -33.951 16.205 54.732 1.00 9.58 217 PRO B O 1
ATOM 3300 N N . THR B 1 218 ? -35.781 16.875 53.596 1.00 10.45 218 THR B N 1
ATOM 3301 C CA . THR B 1 218 ? -36.743 16.237 54.474 1.00 11.49 218 THR B CA 1
ATOM 3302 C C . THR B 1 218 ? -36.817 14.757 54.111 1.00 11.39 218 THR B C 1
ATOM 3303 O O . THR B 1 218 ? -36.128 14.300 53.201 1.00 11.88 218 THR B O 1
ATOM 3307 N N . ALA B 1 219 ? -37.642 13.997 54.821 1.00 10.30 219 ALA B N 1
ATOM 3308 C CA . ALA B 1 219 ? -37.874 12.609 54.446 1.00 12.47 219 ALA B CA 1
ATOM 3309 C C . ALA B 1 219 ? -38.387 12.541 53.001 1.00 10.79 219 ALA B C 1
ATOM 3310 O O . ALA B 1 219 ? -37.940 11.689 52.226 1.00 10.98 219 ALA B O 1
ATOM 3312 N N . ASN B 1 220 ? -39.302 13.446 52.642 1.00 13.12 220 ASN B N 1
ATOM 3313 C CA . ASN B 1 220 ? -39.759 13.573 51.246 1.00 10.57 220 ASN B CA 1
ATOM 3314 C C . ASN B 1 220 ? -38.599 13.883 50.306 1.00 9.73 220 ASN B C 1
ATOM 3315 O O . ASN B 1 220 ? -38.481 13.295 49.235 1.00 12.64 220 ASN B O 1
ATOM 3320 N N . GLY B 1 221 ? -37.750 14.820 50.712 1.00 10.08 221 GLY B N 1
ATOM 3321 C CA . GLY B 1 221 ? -36.559 15.138 49.939 1.00 11.71 221 GLY B CA 1
ATOM 3322 C C . GLY B 1 221 ? -35.718 13.909 49.649 1.00 11.13 221 GLY B C 1
ATOM 3323 O O . GLY B 1 221 ? -35.150 13.766 48.564 1.00 10.37 221 GLY B O 1
ATOM 3324 N N . GLN B 1 222 ? -35.626 13.011 50.619 1.00 9.76 222 GLN B N 1
ATOM 3325 C CA . GLN B 1 222 ? -34.861 11.791 50.416 1.00 9.81 222 GLN B CA 1
ATOM 3326 C C . GLN B 1 222 ? -35.587 10.776 49.534 1.00 11.29 222 GLN B C 1
ATOM 3327 O O . GLN B 1 222 ? -35.000 10.221 48.597 1.00 8.84 222 GLN B O 1
ATOM 3333 N N . SER B 1 223 ? -36.855 10.507 49.836 1.00 11.95 223 SER B N 1
ATOM 3334 C CA . SER B 1 223 ? -37.573 9.438 49.140 1.00 9.85 223 SER B CA 1
ATOM 3335 C C . SER B 1 223 ? -38.117 9.824 47.769 1.00 9.31 223 SER B C 1
ATOM 3336 O O . SER B 1 223 ? -38.262 8.961 46.905 1.00 13.29 223 SER B O 1
ATOM 3339 N N . LYS B 1 224 ? -38.424 11.103 47.577 1.00 12.00 224 LYS B N 1
ATOM 3340 C CA . LYS B 1 224 ? -39.034 11.553 46.338 1.00 12.77 224 LYS B CA 1
ATOM 3341 C C . LYS B 1 224 ? -38.052 12.402 45.568 1.00 12.22 224 LYS B C 1
ATOM 3342 O O . LYS B 1 224 ? -38.224 12.620 44.375 1.00 9.00 224 LYS B O 1
ATOM 3348 N N . GLY B 1 225 ? -37.048 12.925 46.269 1.00 9.45 225 GLY B N 1
ATOM 3349 C CA . GLY B 1 225 ? -36.079 13.796 45.627 1.00 11.80 225 GLY B CA 1
ATOM 3350 C C . GLY B 1 225 ? -34.863 12.996 45.220 1.00 10.78 225 GLY B C 1
ATOM 3351 O O . GLY B 1 225 ? -34.604 12.811 44.038 1.00 9.28 225 GLY B O 1
ATOM 3352 N N . TYR B 1 226 ? -34.133 12.480 46.204 1.00 7.65 226 TYR B N 1
ATOM 3353 C CA . TYR B 1 226 ? -32.902 11.770 45.924 1.00 7.66 226 TYR B CA 1
ATOM 3354 C C . TYR B 1 226 ? -33.101 10.351 45.405 1.00 9.07 226 TYR B C 1
ATOM 3355 O O . TYR B 1 226 ? -32.469 9.954 44.438 1.00 9.59 226 TYR B O 1
ATOM 3364 N N . LEU B 1 227 ? -33.980 9.583 46.035 1.00 8.31 227 LEU B N 1
ATOM 3365 C CA . LEU B 1 227 ? -34.096 8.180 45.660 1.00 7.17 227 LEU B CA 1
ATOM 3366 C C . LEU B 1 227 ? -34.445 7.988 44.174 1.00 7.48 227 LEU B C 1
ATOM 3367 O O . LEU B 1 227 ? -33.832 7.150 43.514 1.00 10.19 227 LEU B O 1
ATOM 3372 N N . PRO B 1 228 ? -35.414 8.757 43.650 1.00 9.99 228 PRO B N 1
ATOM 3373 C CA . PRO B 1 228 ? -35.757 8.476 42.256 1.00 9.65 228 PRO B CA 1
ATOM 3374 C C . PRO B 1 228 ? -34.598 8.797 41.320 1.00 12.79 228 PRO B C 1
ATOM 3375 O O . PRO B 1 228 ? -34.478 8.177 40.264 1.00 14.28 228 PRO B O 1
ATOM 3379 N N . VAL B 1 229 ? -33.742 9.733 41.721 1.00 11.01 229 VAL B N 1
ATOM 3380 C CA . VAL B 1 229 ? -32.563 10.047 40.930 1.00 11.36 229 VAL B CA 1
ATOM 3381 C C . VAL B 1 229 ? -31.558 8.900 40.993 1.00 10.90 229 VAL B C 1
ATOM 3382 O O . VAL B 1 229 ? -30.980 8.526 39.973 1.00 10.71 229 VAL B O 1
ATOM 3386 N N . LEU B 1 230 ? -31.368 8.299 42.168 1.00 7.85 230 LEU B N 1
ATOM 3387 C CA . LEU B 1 230 ? -30.531 7.108 42.220 1.00 11.49 230 LEU B CA 1
ATOM 3388 C C . LEU B 1 230 ? -31.135 5.985 41.372 1.00 13.12 230 LEU B C 1
ATOM 3389 O O . LEU B 1 230 ? -30.413 5.270 40.677 1.00 14.60 230 LEU B O 1
ATOM 3394 N N . ASN B 1 231 ? -32.453 5.838 41.427 1.00 13.33 231 ASN B N 1
ATOM 3395 C CA . ASN B 1 231 ? -33.117 4.799 40.653 1.00 12.42 231 ASN B CA 1
ATOM 3396 C C . ASN B 1 231 ? -32.983 5.017 39.157 1.00 13.84 231 ASN B C 1
ATOM 3397 O O . ASN B 1 231 ? -32.948 4.052 38.388 1.00 16.47 231 ASN B O 1
ATOM 3402 N N . SER B 1 232 ? -32.879 6.280 38.755 1.00 14.48 232 SER B N 1
ATOM 3403 C CA . SER B 1 232 ? -32.702 6.627 37.351 1.00 13.62 232 SER B CA 1
ATOM 3404 C C . SER B 1 232 ? -31.375 6.108 36.800 1.00 19.24 232 SER B C 1
ATOM 3405 O O . SER B 1 232 ? -31.250 5.865 35.600 1.00 14.50 232 SER B O 1
ATOM 3408 N N . ALA B 1 233 ? -30.389 5.922 37.671 1.00 14.64 233 ALA B N 1
ATOM 3409 C CA . ALA B 1 233 ? -29.066 5.512 37.212 1.00 16.66 233 ALA B CA 1
ATOM 3410 C C . ALA B 1 233 ? -28.761 4.050 37.548 1.00 13.88 233 ALA B C 1
ATOM 3411 O O . ALA B 1 233 ? -27.660 3.581 37.334 1.00 15.98 233 ALA B O 1
ATOM 3413 N N . THR B 1 234 ? -29.753 3.329 38.048 1.00 15.66 234 THR B N 1
ATOM 3414 C CA . THR B 1 234 ? -29.578 1.920 38.396 1.00 16.69 234 THR B CA 1
ATOM 3415 C C . THR B 1 234 ? -30.674 1.071 37.764 1.00 21.34 234 THR B C 1
ATOM 3416 O O . THR B 1 234 ? -31.376 1.517 36.853 1.00 20.82 234 THR B O 1
#

Radius of gyration: 22.02 Å; Cα contacts (8 Å, |Δi|>4): 1082; chains: 2; bounding box: 47×51×59 Å

InterPro domains:
  IPR013830 SGNH hydrolase-type esterase domain [PF13472] (40-256)
  IPR036514 SGNH hydrolase superfamily [G3DSA:3.40.50.1110] (35-268)
  IPR037460 Streptomyces scabies esterase-like [PTHR37981] (29-248)
  IPR037460 Streptomyces scabies esterase-like [cd01823] (37-266)

Foldseek 3Di:
DEEEAEEEACLQQPQAADCADVVLPQQRRHCLFLLNVVQVPDPHYPYHYFYGHLDALVCCVVGGCVSQAQRHAAYEYEHDCVQLPVLVLLVQPQPPHDVSSLVSLVSSLCCLQPPRLVSVVVNLVSNCPGHVNYAYEYEAAELQDDADDDADDDGDSVSSVSSSVSSVSNLVSVCVSCVVSPHHYQYLNVQCVCAHHVSVNHQAADCDPPRSRHRHGYSCCRNGRVNVSVVVSD/DAEEAEEEACLQQPQAADCADVVLPQQRRHCLFLLNVVQVPPPHYPYHYFYGHLDALVCCVVTRCVSQAQPHAEYEYEHQCNVLVVVVLLVQLVPPDDVSSLVSLVSSLCCLVPPRLVSVCVNLVVSCVGHVNYAYEYEAAELQDDADDDAPDPRDSVSSVSSSVSSVSNLVSVCVSCVVSVHHYFYLHVQQVQQHHRRPHHQAADCDPPNSRHRHGYSCCRNRRVNVSVVVRD

B-factor: mean 17.14, std 7.75, range [4.5, 50.04]

Secondary structure (DSSP, 8-state):
--EEEEEESHHHHTTTS--B-GGGGGG--BTTSHHHHHHHTSTT-EEEE---TT--HHHIIIII-TT-STT--EEEEE-STTTTTHHHHHHHHHHH-HHHHHHHHHHHHHIIIIIHHHHHHHHHHHHHHH-TT-EEEEE-----B--SS---SSS-HHHHHHHHHHHHHHHHHHHHHHHHTT-EEE-THHHHTT-SBTSSS-SB--S-SSGGGTTSB-HHIIIIIIHHHHHHT-/--EEEEEESHHHHTTTS--B-GGGGGG--BTTSHHHHHHHHSTT-EEEE---TT--HHHIIIII-TT-STT--EEEEE-STTTTTHHHHHHHHHHH-HHHHHHHHHHHHHHHHHTHHHHHHHHHHHHHHH-TT-EEEEE-----B--SS--SSSS-HHHHHHHHHHHHHHHHHHHHHHHHTT-EEE-THHHHTT-SBTSSS-SB--S-SSGGGTTSB-HHIIIIIIHHHHHHT-

GO terms:
  GO:0052816 long-chain fatty acyl-CoA hydrolase activity (F, IDA)
  GO:0004620 glycerophospholipase activity (F, IDA)
  GO:0004806 triacylglycerol lipase activity (F, IDA)
  GO:0106435 carboxylesterase activity (F, IDA)

Nearest PDB structures (foldseek):
  5mal-assembly2_B  TM=9.976E-01  e=2.137E-45  Streptomyces rimosus
  4hyq-assembly1_A  TM=9.772E-01  e=9.324E-34  Streptomyces albidoflavus
  4k7j-assembly1_A  TM=5.649E-01  e=7.366E-04  Neisseria meningitidis 4119
  4u2q-assembly1_D  TM=2.852E-01  e=1.149E+00  Rattus norvegicus
  4u1y-assembly1_A  TM=4.018E-01  e=6.416E+00  Rattus norvegicus

=== Feature glossary ===
The record interleaves many kinds of information about one protein. Here is each kind framed as the question it answers.

Q: What does the local fold look like, residue by residue?
A: A 3Di character summarizes, for each residue, the relative orientation of the Cα frame of its nearest spatial neighbor. Because it encodes fold topology rather than chemistry, 3Di alignments detect remote structural similarity that sequence alignment misses.

Q: Which residues are in helices, strands, or loops?
A: Secondary structure is the local, repeating backbone conformation. DSSP classifies it into eight states by reading the hydrogen-bond network: three helix types (H, G, I), two β types (E, B), two non-regular types (T, S), and unstructured coil (-).

Q: How big and how compact is the whole molecule?
A: Three whole-structure scalars: the radius of gyration (RMS distance of Cα from centroid, in Å), the cou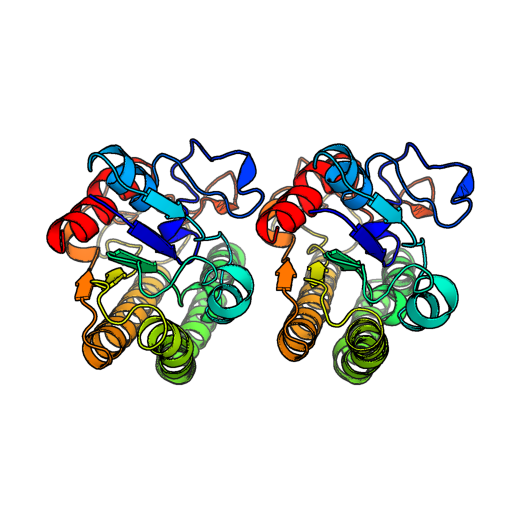nt of Cα–Cα contacts (pairs closer than 8 Å and separated by more than four residues in sequence — i.e. tertiary, not local, contacts), and the bounding-box dimensions. Together they distinguish compact globular folds from extended fibres or disordered chains.

Q: How confident is the AlphaFold model at each residue?
A: For AlphaFold models, the B-factor field carries pLDDT — the model's own estimate of local accuracy on a 0–100 scale. Regions with pLDDT<50 should be treated as essentially unmodeled; they often correspond to intrinsically disordered segments.

Q: What family and function is it annotated with?
A: Functional annotations link the protein to curated databases. InterPro entries identify conserved domains and families by matching the sequence against member-database signatures (Pfam, PROSITE, CDD, …). Gene Ontology (GO) terms describe molecular function, biological process, and cellular component in a controlled vocabulary. CATH places the structure in a hierarchical fold classification (Class/Architecture/Topology/Homologous-superfamily). The organism is the source species.

Q: What known structures does this most resemble?
A: Nearest PDB neighbors are the top structural matches found by Foldseek when searching this structure against the entire Protein Data Bank. Each hit reports a TM-score (0 to 1; >0.5 almost always implies the same fold) and an E-value. These are *structural* homologs — they may share no detectable sequence similarity.

Q: Which residues are buried vs exposed?
A: Solvent-accessible surface area (SASA) is the area in Å² traced out by the centre of a 1.4 Å probe sphere (a water molecule) rolled over the protein's van der Waals surface (Shrake–Rupley / Lee–Richards construction). Buried residues have near-zero SASA; fully exposed residues can exceed 200 Å². The total SASA scales roughly with the number of surface residues.

Q: What are the backbone torsion angles?
A: φ (phi) and ψ (psi) are the two rotatable backbone dihedrals per residue: φ is the C(i-1)–N–Cα–C torsion, ψ is the N–Cα–C–N(i+1) torsion, both in degrees on (−180°, 180°]. α-helical residues cluster near (−60°, −45°); β-strand residues near (−120°, +130°). A Ramachandran plot is simply a scatter of (φ, ψ) for every residue.

Q: Are the domains correctly placed relative to each other?
A: Predicted aligned error is AlphaFold's pairwise confidence. Unlike pLDDT (per-residue), PAE is per-residue-pair and captures whether two parts of the structure are correctly placed relative to each other. Units are ångströms of expected positional error.

Q: What if only a Cα trace is available?
A: P-SEA three-state annotation labels each residue as helix, strand, or coil based purely on the geometry of the Cα trace. It serves as a fallback when the full backbone (and thus DSSP) is unavailable.

Q: What is the amino-acid chain?
A: This is the polypeptide sequence — one letter per residue, N-terminus first. Length ranges from a few dozen residues for small domains to over a thousand for large multi-domain proteins.

Q: What do the rendered images show?
A: The six renders are orthographic views along the three Cartesian axes in both directions. Representation (cartoon, sticks, or surface) and color scheme (sequence-rainbow or by-chain) vary across proteins so the training set covers all the common visualization conventions.

Q: What do the diagnostic plots show?
A: Plot images: a contact map (which residues are close in 3D, as an N×N binary image), a Ramachandran scatter (backbone torsion angles, revealing secondary-structure composition at a glance), and — for AlphaFold structures — a PAE heatmap (pairwise prediction confidence).

Q: How mobile is each atom in the crystal?
A: B-factor (Debye–Waller factor) reflects atomic displacement in the crystal lattice. It is an experimental observable (units Å²), not a prediction; low values mean the atom is pinned down, high values mean it moves or is heterogeneous across the crystal.

Q: Where is each backbone atom in 3D?
A: The mmCIF table is the protein's shape written out atom by atom. For each backbone N, Cα, C, and carbonyl O, it records an (x, y, z) coordinate triple in Å plus the residue type, chain letter, and residue number.